Protein AF-0000000078893964 (afdb_homodimer)

Solvent-accessible surface area (backbone atoms only — not comparable to full-atom values): 31065 Å² total; per-residue (Å²): 133,88,73,90,73,87,78,85,79,84,83,75,92,72,84,89,82,87,80,86,83,86,92,88,90,84,92,79,90,74,81,77,76,72,80,71,81,64,78,61,66,71,64,52,52,54,48,47,45,38,62,70,48,60,76,53,71,61,85,44,70,70,44,39,50,52,47,36,52,52,49,51,72,63,38,79,47,72,69,38,39,50,52,50,52,50,48,46,50,51,49,13,45,76,35,54,83,40,18,58,60,43,27,51,36,52,42,57,51,34,65,35,91,77,61,2,67,58,43,42,51,50,49,52,52,49,53,49,52,53,54,74,47,37,64,63,33,50,70,72,32,67,61,37,33,48,16,51,51,49,29,54,47,34,38,50,49,50,42,44,72,70,70,44,89,52,66,73,57,48,53,52,45,54,48,48,48,49,49,26,54,60,46,37,74,34,82,86,41,74,37,64,58,37,39,50,51,34,55,55,48,44,72,71,38,42,73,62,46,38,74,74,38,52,67,61,41,53,54,52,48,50,52,53,50,49,48,54,37,35,90,83,47,47,47,68,56,29,49,57,47,50,50,51,50,37,26,58,37,30,74,71,52,69,57,66,70,59,52,50,45,53,54,52,50,50,53,51,53,59,68,74,101,136,87,72,91,73,89,76,86,78,87,81,82,84,79,76,70,84,80,84,73,82,78,80,74,85,70,77,74,75,74,81,74,71,73,76,74,77,65,79,56,72,70,61,52,50,56,45,40,44,48,58,67,46,40,90,56,67,60,86,44,70,68,49,41,51,53,42,35,52,52,48,51,72,64,39,82,46,71,70,38,40,51,50,50,52,52,48,46,51,51,50,12,46,76,35,56,81,40,18,57,60,44,26,51,37,52,41,57,50,35,66,36,92,78,60,1,66,58,43,41,53,50,48,53,50,50,53,50,52,54,54,75,47,38,64,62,33,50,71,71,32,67,62,37,33,49,16,51,51,48,30,54,46,34,38,50,48,50,42,43,74,69,69,46,89,52,66,72,58,48,53,51,46,53,50,49,47,48,49,26,53,58,45,36,75,34,81,87,41,74,36,65,58,38,40,50,52,34,56,54,48,43,73,69,38,40,71,64,46,39,74,75,38,52,67,61,41,52,53,51,51,48,53,51,50,48,47,54,37,35,91,82,46,46,47,67,53,28,49,56,46,51,49,50,50,37,25,57,37,32,73,71,52,68,55,68,71,58,53,50,45,53,54,52,50,50,53,51,53,59,67,72,100

Organism: Nematostella vectensis (NCBI:txid45351)

Structure (mmCIF, N/CA/C/O backbone):
data_AF-0000000078893964-model_v1
#
loop_
_entity.id
_entity.type
_entity.pdbx_description
1 polymer 'MIF4G domain-containing protein'
#
loop_
_atom_site.group_PDB
_atom_site.id
_atom_site.type_symbol
_atom_site.label_atom_id
_atom_site.label_alt_id
_atom_site.label_comp_id
_atom_site.label_asym_id
_atom_site.label_entity_id
_atom_site.label_seq_id
_atom_site.pdbx_PDB_ins_code
_atom_site.Cartn_x
_atom_site.Cartn_y
_atom_site.Cartn_z
_atom_site.occupancy
_atom_site.B_iso_or_equiv
_atom_site.auth_seq_id
_atom_site.auth_comp_id
_atom_site.auth_asym_id
_atom_site.auth_atom_id
_atom_site.pdbx_PDB_model_num
ATOM 1 N N . MET A 1 1 ? -17.984 -7.832 -89.812 1 16.98 1 MET A N 1
ATOM 2 C CA . MET A 1 1 ? -18.406 -9.039 -90.562 1 16.98 1 MET A CA 1
ATOM 3 C C . MET A 1 1 ? -17.734 -10.273 -89.938 1 16.98 1 MET A C 1
ATOM 5 O O . MET A 1 1 ? -18.203 -11.398 -90.125 1 16.98 1 MET A O 1
ATOM 9 N N . ALA A 1 2 ? -16.469 -10.18 -89.438 1 16.73 2 ALA A N 1
ATOM 10 C CA . ALA A 1 2 ? -15.594 -11.289 -89.812 1 16.73 2 ALA A CA 1
ATOM 11 C C . ALA A 1 2 ? -15.914 -12.531 -88.938 1 16.73 2 ALA A C 1
ATOM 13 O O . ALA A 1 2 ? -16.453 -12.43 -87.875 1 16.73 2 ALA A O 1
ATOM 14 N N . GLY A 1 3 ? -15.539 -13.766 -89.5 1 15.5 3 GLY A N 1
ATOM 15 C CA . GLY A 1 3 ? -15.984 -15.133 -89.688 1 15.5 3 GLY A CA 1
ATOM 16 C C . GLY A 1 3 ? -15.531 -16.094 -88.625 1 15.5 3 GLY A C 1
ATOM 17 O O . GLY A 1 3 ? -15.922 -17.266 -88.625 1 15.5 3 GLY A O 1
ATOM 18 N N . ARG A 1 4 ? -14.555 -15.82 -87.625 1 16.67 4 ARG A N 1
ATOM 19 C CA . ARG A 1 4 ? -13.578 -16.906 -87.562 1 16.67 4 ARG A CA 1
ATOM 20 C C . ARG A 1 4 ? -14.172 -18.156 -87 1 16.67 4 ARG A C 1
ATOM 22 O O . ARG A 1 4 ? -14.844 -18.094 -85.938 1 16.67 4 ARG A O 1
ATOM 29 N N . GLY A 1 5 ? -14.125 -19.344 -87.562 1 15.57 5 GLY A N 1
ATOM 30 C CA . GLY A 1 5 ? -14.859 -20.578 -87.812 1 15.57 5 GLY A CA 1
ATOM 31 C C . GLY A 1 5 ? -14.617 -21.641 -86.812 1 15.57 5 GLY A C 1
ATOM 32 O O . GLY A 1 5 ? -15.414 -22.578 -86.688 1 15.57 5 GLY A O 1
ATOM 33 N N . ARG A 1 6 ? -13.422 -21.656 -85.938 1 16.33 6 ARG A N 1
ATOM 34 C CA . ARG A 1 6 ? -12.703 -22.922 -86 1 16.33 6 ARG A CA 1
ATOM 35 C C . ARG A 1 6 ? -13.43 -24.031 -85.25 1 16.33 6 ARG A C 1
ATOM 37 O O . ARG A 1 6 ? -14.086 -23.766 -84.25 1 16.33 6 ARG A O 1
ATOM 44 N N . GLY A 1 7 ? -13.359 -25.391 -85.75 1 15.71 7 GLY A N 1
ATOM 45 C CA . GLY A 1 7 ? -14.023 -26.656 -86 1 15.71 7 GLY A CA 1
ATOM 46 C C . GLY A 1 7 ? -13.875 -27.672 -84.938 1 15.71 7 GLY A C 1
ATOM 47 O O . GLY A 1 7 ? -12.797 -28.25 -84.75 1 15.71 7 GLY A O 1
ATOM 48 N N . ARG A 1 8 ? -13.961 -27.391 -83.562 1 17.36 8 ARG A N 1
ATOM 49 C CA . ARG A 1 8 ? -13.266 -28.203 -82.562 1 17.36 8 ARG A CA 1
ATOM 50 C C . ARG A 1 8 ? -13.867 -29.594 -82.438 1 17.36 8 ARG A C 1
ATOM 52 O O . ARG A 1 8 ? -14.992 -29.766 -82 1 17.36 8 ARG A O 1
ATOM 59 N N . GLY A 1 9 ? -13.586 -30.5 -83.312 1 14.99 9 GLY A N 1
ATOM 60 C CA . GLY A 1 9 ? -14.234 -31.75 -83.688 1 14.99 9 GLY A CA 1
ATOM 61 C C . GLY A 1 9 ? -14.242 -32.781 -82.562 1 14.99 9 GLY A C 1
ATOM 62 O O . GLY A 1 9 ? -13.516 -32.625 -81.625 1 14.99 9 GLY A O 1
ATOM 63 N N . ARG A 1 10 ? -15.141 -34 -82.625 1 16.25 10 ARG A N 1
ATOM 64 C CA . ARG A 1 10 ? -16.047 -35 -82.062 1 16.25 10 ARG A CA 1
ATOM 65 C C . ARG A 1 10 ? -15.312 -36.281 -81.75 1 16.25 10 ARG A C 1
ATOM 67 O O . ARG A 1 10 ? -15.898 -37.219 -81.188 1 16.25 10 ARG A O 1
ATOM 74 N N . SER A 1 11 ? -13.914 -36.469 -82.062 1 15.16 11 SER A N 1
ATOM 75 C CA . SER A 1 11 ? -13.711 -37.781 -82.625 1 15.16 11 SER A CA 1
ATOM 76 C C . SER A 1 11 ? -14.023 -38.875 -81.688 1 15.16 11 SER A C 1
ATOM 78 O O . SER A 1 11 ? -14.055 -38.656 -80.438 1 15.16 11 SER A O 1
ATOM 80 N N . THR A 1 12 ? -13.961 -40.281 -82.188 1 15.67 12 THR A N 1
ATOM 81 C CA . THR A 1 12 ? -14.57 -41.562 -82.438 1 15.67 12 THR A CA 1
ATOM 82 C C . THR A 1 12 ? -13.969 -42.625 -81.5 1 15.67 12 THR A C 1
ATOM 84 O O . THR A 1 12 ? -14.273 -43.812 -81.625 1 15.67 12 THR A O 1
ATOM 87 N N . ALA A 1 13 ? -13.195 -42.344 -80.438 1 15.98 13 ALA A N 1
ATOM 88 C CA . ALA A 1 13 ? -12.156 -43.344 -80.25 1 15.98 13 ALA A CA 1
ATOM 89 C C . ALA A 1 13 ? -12.766 -44.719 -79.938 1 15.98 13 ALA A C 1
ATOM 91 O O . ALA A 1 13 ? -13.547 -44.875 -79 1 15.98 13 ALA A O 1
ATOM 92 N N . GLN A 1 14 ? -12.727 -45.75 -80.812 1 15.77 14 GLN A N 1
ATOM 93 C CA . GLN A 1 14 ? -13.289 -47.062 -81.062 1 15.77 14 GLN A CA 1
ATOM 94 C C . GLN A 1 14 ? -12.82 -48.094 -80.062 1 15.77 14 GLN A C 1
ATOM 96 O O . GLN A 1 14 ? -13.625 -48.844 -79.5 1 15.77 14 GLN A O 1
ATOM 101 N N . THR A 1 15 ? -11.492 -48.5 -80.188 1 16.42 15 THR A N 1
ATOM 102 C CA . THR A 1 15 ? -11.281 -49.875 -80.688 1 16.42 15 THR A CA 1
ATOM 103 C C . THR A 1 15 ? -11.453 -50.875 -79.5 1 16.42 15 THR A C 1
ATOM 105 O O . THR A 1 15 ? -11.711 -50.5 -78.375 1 16.42 15 THR A O 1
ATOM 108 N N . VAL A 1 16 ? -10.32 -51.781 -79.375 1 17.61 16 VAL A N 1
ATOM 109 C CA . VAL A 1 16 ? -10.133 -53.188 -79.688 1 17.61 16 VAL A CA 1
ATOM 110 C C . VAL A 1 16 ? -10.383 -54.031 -78.438 1 17.61 16 VAL A C 1
ATOM 112 O O . VAL A 1 16 ? -10.469 -53.469 -77.312 1 17.61 16 VAL A O 1
ATOM 115 N N . ASP A 1 17 ? -9.477 -55.094 -78.25 1 16.94 17 ASP A N 1
ATOM 116 C CA . ASP A 1 17 ? -9.477 -56.531 -78.438 1 16.94 17 ASP A CA 1
ATOM 117 C C . ASP A 1 17 ? -9.57 -57.281 -77.125 1 16.94 17 ASP A C 1
ATOM 119 O O . ASP A 1 17 ? -10.484 -58.062 -76.875 1 16.94 17 ASP A O 1
ATOM 123 N N . SER A 1 18 ? -8.391 -57.906 -76.688 1 17.47 18 SER A N 1
ATOM 124 C CA . SER A 1 18 ? -8.141 -59.344 -76.625 1 17.47 18 SER A CA 1
ATOM 125 C C . SER A 1 18 ? -8.391 -59.875 -75.188 1 17.47 18 SER A C 1
ATOM 127 O O . SER A 1 18 ? -8.812 -59.125 -74.312 1 17.47 18 SER A O 1
ATOM 129 N N . SER A 1 19 ? -7.312 -60.469 -74.5 1 17.8 19 SER A N 1
ATOM 130 C CA . SER A 1 19 ? -7.141 -61.906 -74.375 1 17.8 19 SER A CA 1
ATOM 131 C C . SER A 1 19 ? -7.543 -62.375 -72.938 1 17.8 19 SER A C 1
ATOM 133 O O . SER A 1 19 ? -8.281 -63.344 -72.812 1 17.8 19 SER A O 1
ATOM 135 N N . PRO A 1 20 ? -6.688 -62.031 -71.875 1 19.84 20 PRO A N 1
ATOM 136 C CA . PRO A 1 20 ? -6.027 -63.25 -71.438 1 19.84 20 PRO A CA 1
ATOM 137 C C . PRO A 1 20 ? -6.863 -64.062 -70.438 1 19.84 20 PRO A C 1
ATOM 139 O O . PRO A 1 20 ? -7.754 -63.469 -69.812 1 19.84 20 PRO A O 1
ATOM 142 N N . PRO A 1 21 ? -6.387 -65.25 -70.062 1 19.48 21 PRO A N 1
ATOM 143 C CA . PRO A 1 21 ? -6.828 -66.625 -69.688 1 19.48 21 PRO A CA 1
ATOM 144 C C . PRO A 1 21 ? -7.18 -66.688 -68.188 1 19.48 21 PRO A C 1
ATOM 146 O O . PRO A 1 21 ? -8.164 -67.375 -67.812 1 19.48 21 PRO A O 1
ATOM 149 N N . ARG A 1 22 ? -6.305 -66.125 -67.125 1 18.77 22 ARG A N 1
ATOM 150 C CA . ARG A 1 22 ? -5.695 -67.25 -66.375 1 18.77 22 ARG A CA 1
ATOM 151 C C . ARG A 1 22 ? -6.664 -67.812 -65.312 1 18.77 22 ARG A C 1
ATOM 153 O O . ARG A 1 22 ? -7.605 -67.125 -64.875 1 18.77 22 ARG A O 1
ATOM 160 N N . PRO A 1 23 ? -5.957 -68.25 -64.125 1 19.66 23 PRO A N 1
ATOM 161 C CA . PRO A 1 23 ? -5.859 -69.562 -63.375 1 19.66 23 PRO A CA 1
ATOM 162 C C . PRO A 1 23 ? -6.859 -69.625 -62.219 1 19.66 23 PRO A C 1
ATOM 164 O O . PRO A 1 23 ? -7.391 -68.625 -61.781 1 19.66 23 PRO A O 1
ATOM 167 N N . GLY A 1 24 ? -7.023 -70.875 -61.562 1 20.03 24 GLY A N 1
ATOM 168 C CA . GLY A 1 24 ? -7.738 -71.875 -60.844 1 20.03 24 GLY A CA 1
ATOM 169 C C . GLY A 1 24 ? -7.918 -71.562 -59.375 1 20.03 24 GLY A C 1
ATOM 170 O O . GLY A 1 24 ? -9.039 -71.625 -58.844 1 20.03 24 GLY A O 1
ATOM 171 N N . ALA A 1 25 ? -6.938 -72 -58.406 1 20.56 25 ALA A N 1
ATOM 172 C CA . ALA A 1 25 ? -6.957 -73.062 -57.375 1 20.56 25 ALA A CA 1
ATOM 173 C C . ALA A 1 25 ? -7.426 -72.5 -56.031 1 20.56 25 ALA A C 1
ATOM 175 O O . ALA A 1 25 ? -7.562 -71.312 -55.875 1 20.56 25 ALA A O 1
ATOM 176 N N . ASP A 1 26 ? -6.547 -72.75 -54.906 1 19.97 26 ASP A N 1
ATOM 177 C CA . ASP A 1 26 ? -6.531 -73.688 -53.812 1 19.97 26 ASP A CA 1
ATOM 178 C C . ASP A 1 26 ? -6.973 -73.062 -52.5 1 19.97 26 ASP A C 1
ATOM 180 O O . ASP A 1 26 ? -7.871 -73.562 -51.812 1 19.97 26 ASP A O 1
ATOM 184 N N . SER A 1 27 ? -5.988 -72.688 -51.469 1 20.8 27 SER A N 1
ATOM 185 C CA . SER A 1 27 ? -5.676 -73.25 -50.156 1 20.8 27 SER A CA 1
ATOM 186 C C . SER A 1 27 ? -6.406 -72.5 -49.062 1 20.8 27 SER A C 1
ATOM 188 O O . SER A 1 27 ? -6.852 -71.375 -49.25 1 20.8 27 SER A O 1
ATOM 190 N N . ALA A 1 28 ? -6.152 -72.875 -47.594 1 20.56 28 ALA A N 1
ATOM 191 C CA . ALA A 1 28 ? -6.516 -73.312 -46.219 1 20.56 28 ALA A CA 1
ATOM 192 C C . ALA A 1 28 ? -6.52 -72.125 -45.25 1 20.56 28 ALA A C 1
ATOM 194 O O . ALA A 1 28 ? -7.074 -72.188 -44.156 1 20.56 28 ALA A O 1
ATOM 195 N N . LYS A 1 29 ? -5.531 -71.062 -45.188 1 23.42 29 LYS A N 1
ATOM 196 C CA . LYS A 1 29 ? -4.969 -70.875 -43.844 1 23.42 29 LYS A CA 1
ATOM 197 C C . LYS A 1 29 ? -6.004 -70.25 -42.906 1 23.42 29 LYS A C 1
ATOM 199 O O . LYS A 1 29 ? -6.688 -69.312 -43.25 1 23.42 29 LYS A O 1
ATOM 204 N N . ALA A 1 30 ? -6.219 -70.875 -41.656 1 25.77 30 ALA A N 1
ATOM 205 C CA . ALA A 1 30 ? -6.918 -70.875 -40.375 1 25.77 30 ALA A CA 1
ATOM 206 C C . ALA A 1 30 ? -6.684 -69.625 -39.594 1 25.77 30 ALA A C 1
ATOM 208 O O . ALA A 1 30 ? -5.555 -69.312 -39.188 1 25.77 30 ALA A O 1
ATOM 209 N N . PRO A 1 31 ? -7.18 -68.5 -39.781 1 25.64 31 PRO A N 1
ATOM 210 C CA . PRO A 1 31 ? -6.66 -67.375 -39 1 25.64 31 PRO A CA 1
ATOM 211 C C . PRO A 1 31 ? -6.887 -67.562 -37.5 1 25.64 31 PRO A C 1
ATOM 213 O O . PRO A 1 31 ? -8.031 -67.688 -37.062 1 25.64 31 PRO A O 1
ATOM 216 N N . ILE A 1 32 ? -6.02 -68.312 -36.812 1 24.02 32 ILE A N 1
ATOM 217 C CA . ILE A 1 32 ? -5.973 -68.5 -35.344 1 24.02 32 ILE A CA 1
ATOM 218 C C . ILE A 1 32 ? -6.012 -67.125 -34.656 1 24.02 32 ILE A C 1
ATOM 220 O O . ILE A 1 32 ? -5.094 -66.312 -34.844 1 24.02 32 ILE A O 1
ATOM 224 N N . HIS A 1 33 ? -7.07 -66.5 -34.594 1 26.05 33 HIS A N 1
ATOM 225 C CA . HIS A 1 33 ? -7.27 -65.188 -33.906 1 26.05 33 HIS A CA 1
ATOM 226 C C . HIS A 1 33 ? -6.836 -65.312 -32.438 1 26.05 33 HIS A C 1
ATOM 228 O O . HIS A 1 33 ? -7.605 -65.75 -31.594 1 26.05 33 HIS A O 1
ATOM 234 N N . ALA A 1 34 ? -5.555 -65.875 -32.156 1 26.55 34 ALA A N 1
ATOM 235 C CA . ALA A 1 34 ? -5.156 -65.875 -30.734 1 26.55 34 ALA A CA 1
ATOM 236 C C . ALA A 1 34 ? -5.355 -64.562 -30.078 1 26.55 34 ALA A C 1
ATOM 238 O O . ALA A 1 34 ? -4.902 -63.5 -30.594 1 26.55 34 ALA A O 1
ATOM 239 N N . ASP A 1 35 ? -6.398 -64.375 -29.391 1 29.61 35 ASP A N 1
ATOM 240 C CA . ASP A 1 35 ? -6.738 -63.312 -28.453 1 29.61 35 ASP A CA 1
ATOM 241 C C . ASP A 1 35 ? -5.559 -62.969 -27.531 1 29.61 35 ASP A C 1
ATOM 243 O O . ASP A 1 35 ? -5.359 -63.625 -26.516 1 29.61 35 ASP A O 1
ATOM 247 N N . GLN A 1 36 ? -4.258 -62.906 -28.047 1 28.59 36 GLN A N 1
ATOM 248 C CA . GLN A 1 36 ? -3.152 -62.594 -27.141 1 28.59 36 GLN A CA 1
ATOM 249 C C . GLN A 1 36 ? -3.426 -61.312 -26.375 1 28.59 36 GLN A C 1
ATOM 251 O O . GLN A 1 36 ? -3.453 -60.219 -26.969 1 28.59 36 GLN A O 1
ATOM 256 N N . LYS A 1 37 ? -4.25 -61.281 -25.375 1 34.53 37 LYS A N 1
ATOM 257 C CA . LYS A 1 37 ? -4.297 -60.344 -24.266 1 34.53 37 LYS A CA 1
ATOM 258 C C . LYS A 1 37 ? -2.896 -59.875 -23.891 1 34.53 37 LYS A C 1
ATOM 260 O O . LYS A 1 37 ? -2.174 -60.562 -23.156 1 34.53 37 LYS A O 1
ATOM 265 N N . THR A 1 38 ? -2.049 -59.438 -24.812 1 32.75 38 THR A N 1
ATOM 266 C CA . THR A 1 38 ? -0.757 -58.844 -24.531 1 32.75 38 THR A CA 1
ATOM 267 C C . THR A 1 38 ? -0.903 -57.688 -23.516 1 32.75 38 THR A C 1
ATOM 269 O O . THR A 1 38 ? -1.691 -56.781 -23.719 1 32.75 38 THR A O 1
ATOM 272 N N . ALA A 1 39 ? -0.737 -57.969 -22.234 1 37.78 39 ALA A N 1
ATOM 273 C CA . ALA A 1 39 ? -0.513 -57 -21.172 1 37.78 39 ALA A CA 1
ATOM 274 C C . ALA A 1 39 ? 0.228 -55.781 -21.688 1 37.78 39 ALA A C 1
ATOM 276 O O . ALA A 1 39 ? 1.394 -55.875 -22.078 1 37.78 39 ALA A O 1
ATOM 277 N N . SER A 1 40 ? -0.375 -55.031 -22.422 1 36.03 40 SER A N 1
ATOM 278 C CA . SER A 1 40 ? 0.295 -53.875 -23.016 1 36.03 40 SER A CA 1
ATOM 279 C C . SER A 1 40 ? 1.26 -53.219 -22.031 1 36.03 40 SER A C 1
ATOM 281 O O . SER A 1 40 ? 0.901 -52.969 -20.875 1 36.03 40 SER A O 1
ATOM 283 N N . PRO A 1 41 ? 2.566 -53.312 -22.125 1 37.66 41 PRO A N 1
ATOM 284 C CA . PRO A 1 41 ? 3.627 -52.719 -21.312 1 37.66 41 PRO A CA 1
ATOM 285 C C . PRO A 1 41 ? 3.27 -51.312 -20.797 1 37.66 41 PRO A C 1
ATOM 287 O O . PRO A 1 41 ? 4.074 -50.688 -20.109 1 37.66 41 PRO A O 1
ATOM 290 N N . LYS A 1 42 ? 2.377 -50.656 -21.359 1 42.88 42 LYS A N 1
ATOM 291 C CA . LYS A 1 42 ? 2.117 -49.25 -21.031 1 42.88 42 LYS A CA 1
ATOM 292 C C . LYS A 1 42 ? 1.612 -49.094 -19.609 1 42.88 42 LYS A C 1
ATOM 294 O O . LYS A 1 42 ? 1.699 -48.031 -19.016 1 42.88 42 LYS A O 1
ATOM 299 N N . GLU A 1 43 ? 0.746 -49.906 -19.172 1 45.03 43 GLU A N 1
ATOM 300 C CA . GLU A 1 43 ? 0.231 -49.906 -17.812 1 45.03 43 GLU A CA 1
ATOM 301 C C . GLU A 1 43 ? 1.346 -50.156 -16.797 1 45.03 43 GLU A C 1
ATOM 303 O O . GLU A 1 43 ? 1.258 -49.719 -15.648 1 45.03 43 GLU A O 1
ATOM 308 N N . SER A 1 44 ? 2.307 -51 -17.141 1 47.44 44 SER A N 1
ATOM 309 C CA . SER A 1 44 ? 3.377 -51.531 -16.312 1 47.44 44 SER A CA 1
ATOM 310 C C . SER A 1 44 ? 4.348 -50.438 -15.883 1 47.44 44 SER A C 1
ATOM 312 O O . SER A 1 44 ? 4.816 -50.406 -14.742 1 47.44 44 SER A O 1
ATOM 314 N N . ASP A 1 45 ? 4.68 -49.594 -16.875 1 55.25 45 ASP A N 1
ATOM 315 C CA . ASP A 1 45 ? 5.723 -48.625 -16.641 1 55.25 45 ASP A CA 1
ATOM 316 C C . ASP A 1 45 ? 5.234 -47.531 -15.703 1 55.25 45 ASP A C 1
ATOM 318 O O . ASP A 1 45 ? 5.957 -47.094 -14.789 1 55.25 45 ASP A O 1
ATOM 322 N N . LEU A 1 46 ? 4.016 -47.062 -15.906 1 58.53 46 LEU A N 1
ATOM 323 C CA . LEU A 1 46 ? 3.461 -46.062 -15.008 1 58.53 46 LEU A CA 1
ATOM 324 C C . LEU A 1 46 ? 3.311 -46.625 -13.594 1 58.53 46 LEU A C 1
ATOM 326 O O . LEU A 1 46 ? 3.545 -45.938 -12.609 1 58.53 46 LEU A O 1
ATOM 330 N N . THR A 1 47 ? 2.736 -47.906 -13.602 1 62.06 47 THR A N 1
ATOM 331 C CA . THR A 1 47 ? 2.623 -48.594 -12.32 1 62.06 47 THR A CA 1
ATOM 332 C C . THR A 1 47 ? 3.992 -48.75 -11.664 1 62.06 47 THR A C 1
ATOM 334 O O . THR A 1 47 ? 4.125 -48.562 -10.445 1 62.06 47 THR A O 1
ATOM 337 N N . GLY A 1 48 ? 4.898 -49.094 -12.484 1 60.78 48 GLY A N 1
ATOM 338 C CA . GLY A 1 48 ? 6.254 -49.156 -11.961 1 60.78 48 GLY A CA 1
ATOM 339 C C . GLY A 1 48 ? 6.781 -47.844 -11.477 1 60.78 48 GLY A C 1
ATOM 340 O O . GLY A 1 48 ? 7.422 -47.75 -10.43 1 60.78 48 GLY A O 1
ATOM 341 N N . LEU A 1 49 ? 6.48 -46.812 -12.195 1 65.69 49 LEU A N 1
ATOM 342 C CA . LEU A 1 49 ? 6.898 -45.469 -11.812 1 65.69 49 LEU A CA 1
ATOM 343 C C . LEU A 1 49 ? 6.223 -45.062 -10.516 1 65.69 49 LEU A C 1
ATOM 345 O O . LEU A 1 49 ? 6.879 -44.5 -9.617 1 65.69 49 LEU A O 1
ATOM 349 N N . LYS A 1 50 ? 4.914 -45.344 -10.5 1 70.25 50 LYS A N 1
ATOM 350 C CA . LYS A 1 50 ? 4.148 -45 -9.305 1 70.25 50 LYS A CA 1
ATOM 351 C C . LYS A 1 50 ? 4.664 -45.781 -8.086 1 70.25 50 LYS A C 1
ATOM 353 O O . LYS A 1 50 ? 4.77 -45.188 -7 1 70.25 50 LYS A O 1
ATOM 358 N N . ARG A 1 51 ? 4.82 -47 -8.383 1 64.19 51 ARG A N 1
ATOM 359 C CA . ARG A 1 51 ? 5.375 -47.812 -7.312 1 64.19 51 ARG A CA 1
ATOM 360 C C . ARG A 1 51 ? 6.738 -47.312 -6.875 1 64.19 51 ARG A C 1
ATOM 362 O O . ARG A 1 51 ? 7.043 -47.281 -5.68 1 64.19 51 ARG A O 1
ATOM 369 N N . ALA A 1 52 ? 7.527 -46.875 -7.816 1 60.5 52 ALA A N 1
ATOM 370 C CA . ALA A 1 52 ? 8.875 -46.375 -7.539 1 60.5 52 ALA A CA 1
ATOM 371 C C . ALA A 1 52 ? 8.828 -45 -6.875 1 60.5 52 ALA A C 1
ATOM 373 O O . ALA A 1 52 ? 9.57 -44.75 -5.93 1 60.5 52 ALA A O 1
ATOM 374 N N . LEU A 1 53 ? 7.945 -44.156 -7.371 1 64.44 53 LEU A N 1
ATOM 375 C CA . LEU A 1 53 ? 7.879 -42.781 -6.93 1 64.44 53 LEU A CA 1
ATOM 376 C C . LEU A 1 53 ? 6.801 -42.594 -5.863 1 64.44 53 LEU A C 1
ATOM 378 O O . LEU A 1 53 ? 6.91 -41.719 -5.012 1 64.44 53 LEU A O 1
ATOM 382 N N . GLY A 1 54 ? 5.715 -43.375 -6.004 1 59.66 54 GLY A N 1
ATOM 383 C CA . GLY A 1 54 ? 4.508 -43.25 -5.203 1 59.66 54 GLY A CA 1
ATOM 384 C C . GLY A 1 54 ? 4.746 -43.5 -3.725 1 59.66 54 GLY A C 1
ATOM 385 O O . GLY A 1 54 ? 4.035 -42.938 -2.881 1 59.66 54 GLY A O 1
ATOM 386 N N . SER A 1 55 ? 5.656 -44.312 -3.459 1 60.53 55 SER A N 1
ATOM 387 C CA . SER A 1 55 ? 5.891 -44.594 -2.043 1 60.53 55 SER A CA 1
ATOM 388 C C . SER A 1 55 ? 6.625 -43.438 -1.376 1 60.53 55 SER A C 1
ATOM 390 O O . SER A 1 55 ? 6.691 -43.344 -0.148 1 60.53 55 SER A O 1
ATOM 392 N N . LEU A 1 56 ? 6.945 -42.469 -2.227 1 59.28 56 LEU A N 1
ATOM 393 C CA . LEU A 1 56 ? 7.84 -41.469 -1.631 1 59.28 56 LEU A CA 1
ATOM 394 C C . LEU A 1 56 ? 7.145 -40.125 -1.498 1 59.28 56 LEU A C 1
ATOM 396 O O . LEU A 1 56 ? 6.551 -39.625 -2.459 1 59.28 56 LEU A O 1
ATOM 400 N N . ASN A 1 57 ? 6.578 -39.875 -0.482 1 70.06 57 ASN A N 1
ATOM 401 C CA . ASN A 1 57 ? 6.254 -38.531 -0.078 1 70.06 57 ASN A CA 1
ATOM 402 C C . ASN A 1 57 ? 7.445 -37.844 0.594 1 70.06 57 ASN A C 1
ATOM 404 O O . ASN A 1 57 ? 7.555 -37.844 1.821 1 70.06 57 ASN A O 1
ATOM 408 N N . PRO A 1 58 ? 8.188 -37.375 -0.349 1 74.5 58 PRO A N 1
ATOM 409 C CA . PRO A 1 58 ? 9.406 -36.812 0.242 1 74.5 58 PRO A CA 1
ATOM 410 C C . PRO A 1 58 ? 9.117 -35.75 1.3 1 74.5 58 PRO A C 1
ATOM 412 O O . PRO A 1 58 ? 8.336 -34.844 1.057 1 74.5 58 PRO A O 1
ATOM 415 N N . LYS A 1 59 ? 9.664 -36 2.502 1 76 59 LYS A N 1
ATOM 416 C CA . LYS A 1 59 ? 9.477 -35.062 3.613 1 76 59 LYS A CA 1
ATOM 417 C C . LYS A 1 59 ? 10.727 -34.219 3.846 1 76 59 LYS A C 1
ATOM 419 O O . LYS A 1 59 ? 10.672 -33.219 4.543 1 76 59 LYS A O 1
ATOM 424 N N . SER A 1 60 ? 11.789 -34.75 3.154 1 79.44 60 SER A N 1
ATOM 425 C CA . SER A 1 60 ? 13.047 -34.031 3.289 1 79.44 60 SER A CA 1
ATOM 426 C C . SER A 1 60 ? 13.688 -33.781 1.928 1 79.44 60 SER A C 1
ATOM 428 O O . SER A 1 60 ? 13.281 -34.375 0.926 1 79.44 60 SER A O 1
ATOM 430 N N . GLN A 1 61 ? 14.664 -32.875 1.921 1 81.25 61 GLN A N 1
ATOM 431 C CA . GLN A 1 61 ? 15.391 -32.594 0.692 1 81.25 61 GLN A CA 1
ATOM 432 C C . GLN A 1 61 ? 16.125 -33.812 0.17 1 81.25 61 GLN A C 1
ATOM 434 O O . GLN A 1 61 ? 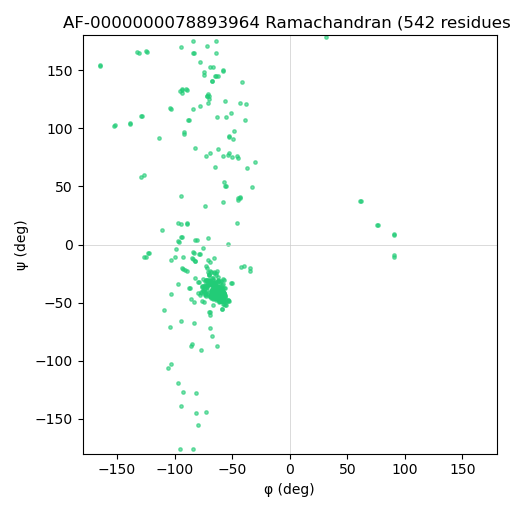16.203 -34.031 -1.04 1 81.25 61 GLN A O 1
ATOM 439 N N . ASP A 1 62 ? 16.656 -34.5 1.158 1 81.5 62 ASP A N 1
ATOM 440 C CA . ASP A 1 62 ? 17.375 -35.719 0.779 1 81.5 62 ASP A CA 1
ATOM 441 C C . ASP A 1 62 ? 16.453 -36.719 0.063 1 81.5 62 ASP A C 1
ATOM 443 O O . ASP A 1 62 ? 16.844 -37.312 -0.929 1 81.5 62 ASP A O 1
ATOM 447 N N . GLU A 1 63 ? 15.281 -36.781 0.596 1 82.12 63 GLU A N 1
ATOM 448 C CA . GLU A 1 63 ? 14.305 -37.688 -0.025 1 82.12 63 GLU A CA 1
ATOM 449 C C . GLU A 1 63 ? 13.883 -37.156 -1.398 1 82.12 63 GLU A C 1
ATOM 451 O O . GLU A 1 63 ? 13.656 -37.938 -2.32 1 82.12 63 GLU A O 1
ATOM 456 N N . LEU A 1 64 ? 13.844 -35.906 -1.497 1 82.69 64 LEU A N 1
ATOM 457 C CA . LEU A 1 64 ? 13.484 -35.281 -2.77 1 82.69 64 LEU A CA 1
ATOM 458 C C . LEU A 1 64 ? 14.562 -35.531 -3.818 1 82.69 64 LEU A C 1
ATOM 460 O O . LEU A 1 64 ? 14.258 -35.812 -4.977 1 82.69 64 LEU A O 1
ATOM 464 N N . ASP A 1 65 ? 15.781 -35.469 -3.393 1 81.5 65 ASP A N 1
ATOM 465 C CA . ASP A 1 65 ? 16.891 -35.75 -4.289 1 81.5 65 ASP A CA 1
ATOM 466 C C . ASP A 1 65 ? 16.891 -37.219 -4.746 1 81.5 65 ASP A C 1
ATOM 468 O O . ASP A 1 65 ? 17.172 -37.5 -5.91 1 81.5 65 ASP A O 1
ATOM 472 N N . ALA A 1 66 ? 16.672 -38.062 -3.811 1 81.56 66 ALA A N 1
ATOM 473 C CA . ALA A 1 66 ? 16.562 -39.469 -4.152 1 81.56 66 ALA A CA 1
ATOM 474 C C . ALA A 1 66 ? 15.438 -39.719 -5.148 1 81.56 66 ALA A C 1
ATOM 476 O O . ALA A 1 66 ? 15.586 -40.5 -6.082 1 81.56 66 ALA A O 1
ATOM 477 N N . PHE A 1 67 ? 14.398 -39.031 -4.871 1 82.31 67 PHE A N 1
ATOM 478 C CA . PHE A 1 67 ? 13.266 -39.125 -5.777 1 82.31 67 PHE A CA 1
ATOM 479 C C . PHE A 1 67 ? 13.641 -38.625 -7.168 1 82.31 67 PHE A C 1
ATOM 481 O O . PHE A 1 67 ? 13.305 -39.25 -8.172 1 82.31 67 PHE A O 1
ATOM 488 N N . ALA A 1 68 ? 14.273 -37.594 -7.262 1 84.12 68 ALA A N 1
ATOM 489 C CA . ALA A 1 68 ? 14.711 -37 -8.531 1 84.12 68 ALA A CA 1
ATOM 490 C C . ALA A 1 68 ? 15.633 -37.969 -9.281 1 84.12 68 ALA A C 1
ATOM 492 O O . ALA A 1 68 ? 15.539 -38.094 -10.5 1 84.12 68 ALA A O 1
ATOM 493 N N . THR A 1 69 ? 16.484 -38.625 -8.539 1 83.62 69 THR A N 1
ATOM 494 C CA . THR A 1 69 ? 17.406 -39.594 -9.133 1 83.62 69 THR A CA 1
ATOM 495 C C . THR A 1 69 ? 16.641 -40.781 -9.719 1 83.62 69 THR A C 1
ATOM 497 O O . THR A 1 69 ? 16.953 -41.219 -10.828 1 83.62 69 THR A O 1
ATOM 500 N N . LYS A 1 70 ? 15.727 -41.219 -8.969 1 83.12 70 LYS A N 1
ATOM 501 C CA . LYS A 1 70 ? 14.891 -42.312 -9.453 1 83.12 70 LYS A CA 1
ATOM 502 C C . LYS A 1 70 ? 14.094 -41.875 -10.688 1 83.12 70 LYS A C 1
ATOM 504 O O . LYS A 1 70 ? 13.961 -42.656 -11.641 1 83.12 70 LYS A O 1
ATOM 509 N N . ALA A 1 71 ? 13.555 -40.75 -10.656 1 83.94 71 ALA A N 1
ATOM 510 C CA . ALA A 1 71 ? 12.805 -40.188 -11.781 1 83.94 71 ALA A CA 1
ATOM 511 C C . ALA A 1 71 ? 13.688 -40.094 -13.023 1 83.94 71 ALA A C 1
ATOM 513 O O . ALA A 1 71 ? 13.219 -40.344 -14.141 1 83.94 71 ALA A O 1
ATOM 514 N N . GLN A 1 72 ? 14.938 -39.812 -12.805 1 83.25 72 GLN A N 1
ATOM 515 C CA . GLN A 1 72 ? 15.891 -39.688 -13.906 1 83.25 72 GLN A CA 1
ATOM 516 C C . GLN A 1 72 ? 16.109 -41.031 -14.578 1 83.25 72 GLN A C 1
ATOM 518 O O . GLN A 1 72 ? 16.234 -41.125 -15.805 1 83.25 72 GLN A O 1
ATOM 523 N N . THR A 1 73 ? 16.203 -41.938 -13.773 1 82.81 73 THR A N 1
ATOM 524 C CA . THR A 1 73 ? 16.438 -43.281 -14.297 1 82.81 73 THR A CA 1
ATOM 525 C C . THR A 1 73 ? 15.211 -43.781 -15.055 1 82.81 73 THR A C 1
ATOM 527 O O . THR A 1 73 ? 15.344 -44.562 -16 1 82.81 73 THR A O 1
ATOM 530 N N . PHE A 1 74 ? 14.125 -43.344 -14.562 1 81.06 74 PHE A N 1
ATOM 531 C CA . PHE A 1 74 ? 12.859 -43.75 -15.164 1 81.06 74 PHE A CA 1
ATOM 532 C C . PHE A 1 74 ? 12.625 -43.031 -16.469 1 81.06 74 PHE A C 1
ATOM 534 O O . PHE A 1 74 ? 12.258 -43.625 -17.484 1 81.06 74 PHE A O 1
ATOM 541 N N . ALA A 1 75 ? 12.781 -41.719 -16.469 1 78.25 75 ALA A N 1
ATOM 542 C CA . ALA A 1 75 ? 12.367 -40.875 -17.578 1 78.25 75 ALA A CA 1
ATOM 543 C C . ALA A 1 75 ? 13.508 -40.656 -18.578 1 78.25 75 ALA A C 1
ATOM 545 O O . ALA A 1 75 ? 14.398 -39.844 -18.359 1 78.25 75 ALA A O 1
ATOM 546 N N . THR A 1 76 ? 13.477 -41.5 -19.672 1 80.81 76 THR A N 1
ATOM 547 C CA . THR A 1 76 ? 14.57 -41.438 -20.625 1 80.81 76 THR A CA 1
ATOM 548 C C . THR A 1 76 ? 14.039 -41.219 -22.047 1 80.81 76 THR A C 1
ATOM 550 O O . THR A 1 76 ? 14.812 -41 -22.969 1 80.81 76 THR A O 1
ATOM 553 N N . THR A 1 77 ? 12.727 -41.344 -22.172 1 84.38 77 THR A N 1
ATOM 554 C CA . THR A 1 77 ? 12.086 -41.094 -23.469 1 84.38 77 THR A CA 1
ATOM 555 C C . THR A 1 77 ? 11 -40.031 -23.344 1 84.38 77 THR A C 1
ATOM 557 O O . THR A 1 77 ? 10.586 -39.688 -22.234 1 84.38 77 THR A O 1
ATOM 560 N N . ASP A 1 78 ? 10.539 -39.5 -24.438 1 86.31 78 ASP A N 1
ATOM 561 C CA . ASP A 1 78 ? 9.5 -38.469 -24.453 1 86.31 78 ASP A CA 1
ATOM 562 C C . ASP A 1 78 ? 8.234 -38.969 -23.766 1 86.31 78 ASP A C 1
ATOM 564 O O . ASP A 1 78 ? 7.59 -38.219 -23.031 1 86.31 78 ASP A O 1
ATOM 568 N N . GLU A 1 79 ? 7.902 -40.188 -24.125 1 86.56 79 GLU A N 1
ATOM 569 C CA . GLU A 1 79 ? 6.703 -40.781 -23.531 1 86.56 79 GLU A CA 1
ATOM 570 C C . GLU A 1 79 ? 6.844 -40.875 -22.016 1 86.56 79 GLU A C 1
ATOM 572 O O . GLU A 1 79 ? 5.895 -40.625 -21.266 1 86.56 79 GLU A O 1
ATOM 577 N N . LYS A 1 80 ? 8.008 -41.219 -21.594 1 86.94 80 LYS A N 1
ATOM 578 C CA . LYS A 1 80 ? 8.25 -41.375 -20.172 1 86.94 80 LYS A CA 1
ATOM 579 C C . LYS A 1 80 ? 8.328 -40.031 -19.469 1 86.94 80 LYS A C 1
ATOM 581 O O . LYS A 1 80 ? 7.918 -39.906 -18.312 1 86.94 80 LYS A O 1
ATOM 586 N N . TYR A 1 81 ? 8.82 -39 -20.203 1 89.44 81 TYR A N 1
ATOM 587 C CA . TYR A 1 81 ? 8.805 -37.656 -19.672 1 89.44 81 TYR A CA 1
ATOM 588 C C . TYR A 1 81 ? 7.379 -37.188 -19.375 1 89.44 81 TYR A C 1
ATOM 590 O O . TYR A 1 81 ? 7.078 -36.75 -18.266 1 89.44 81 TYR A O 1
ATOM 598 N N . SER A 1 82 ? 6.559 -37.438 -20.312 1 89.75 82 SER A N 1
ATOM 599 C CA . SER A 1 82 ? 5.168 -37 -20.188 1 89.75 82 SER A CA 1
ATOM 600 C C . SER A 1 82 ? 4.457 -37.75 -19.062 1 89.75 82 SER A C 1
ATOM 602 O O . SER A 1 82 ? 3.67 -37.156 -18.328 1 89.75 82 SER A O 1
ATOM 604 N N . GLU A 1 83 ? 4.73 -39 -19.031 1 89.19 83 GLU A N 1
ATOM 605 C CA . GLU A 1 83 ? 4.125 -39.812 -17.969 1 89.19 83 GLU A CA 1
ATOM 606 C C . GLU A 1 83 ? 4.555 -39.344 -16.594 1 89.19 83 GLU A C 1
ATOM 608 O O . GLU A 1 83 ? 3.74 -39.312 -15.664 1 89.19 83 GLU A O 1
ATOM 613 N N . LEU A 1 84 ? 5.77 -39.062 -16.484 1 90.06 84 LEU A N 1
ATOM 614 C CA . LEU A 1 84 ? 6.277 -38.562 -15.211 1 90.06 84 LEU A CA 1
ATOM 615 C C . LEU A 1 84 ? 5.641 -37.219 -14.859 1 90.06 84 LEU A C 1
ATOM 617 O O . LEU A 1 84 ? 5.195 -37.031 -13.727 1 90.06 84 LEU A O 1
ATOM 621 N N . ILE A 1 85 ? 5.609 -36.344 -15.797 1 93.12 85 ILE A N 1
ATOM 622 C CA . ILE A 1 85 ? 5.027 -35.031 -15.594 1 93.12 85 ILE A CA 1
ATOM 623 C C . ILE A 1 85 ? 3.562 -35.156 -15.18 1 93.12 85 ILE A C 1
ATOM 625 O O . ILE A 1 85 ? 3.123 -34.531 -14.211 1 93.12 85 ILE A O 1
ATOM 629 N N . ASP A 1 86 ? 2.855 -36 -15.844 1 92.06 86 ASP A N 1
ATOM 630 C CA . ASP A 1 86 ? 1.443 -36.219 -15.539 1 92.06 86 ASP A CA 1
ATOM 631 C C . ASP A 1 86 ? 1.268 -36.781 -14.133 1 92.06 86 ASP A C 1
ATOM 633 O O . ASP A 1 86 ? 0.315 -36.438 -13.43 1 92.06 86 ASP A O 1
ATOM 637 N N . TYR A 1 87 ? 2.123 -37.625 -13.828 1 89.75 87 TYR A N 1
ATOM 638 C CA . TYR A 1 87 ? 2.07 -38.188 -12.477 1 89.75 87 TYR A CA 1
ATOM 639 C C . TYR A 1 87 ? 2.262 -37.094 -11.43 1 89.75 87 TYR A C 1
ATOM 641 O O . TYR A 1 87 ? 1.561 -37.062 -10.414 1 89.75 87 TYR A O 1
ATOM 649 N N . LEU A 1 88 ? 3.193 -36.281 -11.617 1 91.69 88 LEU A N 1
ATOM 650 C CA . LEU A 1 88 ? 3.473 -35.219 -10.672 1 91.69 88 LEU A CA 1
ATOM 651 C C . LEU A 1 88 ? 2.301 -34.25 -10.594 1 91.69 88 LEU A C 1
ATOM 653 O O . LEU A 1 88 ? 1.978 -33.75 -9.516 1 91.69 88 LEU A O 1
ATOM 657 N N . TYR A 1 89 ? 1.624 -34 -11.703 1 93.81 89 TYR A N 1
ATOM 658 C CA . TYR A 1 89 ? 0.406 -33.219 -11.703 1 93.81 89 TYR A CA 1
ATOM 659 C C . TYR A 1 89 ? -0.687 -33.875 -10.875 1 93.81 89 TYR A C 1
ATOM 661 O O . TYR A 1 89 ? -1.312 -33.219 -10.031 1 93.81 89 TYR A O 1
ATOM 669 N N . GLU A 1 90 ? -0.848 -35.125 -11.062 1 90.75 90 GLU A N 1
ATOM 670 C CA . GLU A 1 90 ? -1.885 -35.844 -10.328 1 90.75 90 GLU A CA 1
ATOM 671 C C . GLU A 1 90 ? -1.616 -35.844 -8.828 1 90.75 90 GLU A C 1
ATOM 673 O O . GLU A 1 90 ? -2.543 -35.719 -8.023 1 90.75 90 GLU A O 1
ATOM 678 N N . ARG A 1 91 ? -0.411 -36.031 -8.523 1 89.56 91 ARG A N 1
ATOM 679 C CA . ARG A 1 91 ? -0.049 -35.969 -7.109 1 89.56 91 ARG A CA 1
ATOM 680 C C . ARG A 1 91 ? -0.351 -34.625 -6.512 1 89.56 91 ARG A C 1
ATOM 682 O O . ARG A 1 91 ? -0.777 -34.5 -5.359 1 89.56 91 ARG A O 1
ATOM 689 N N . THR A 1 92 ? -0.122 -33.562 -7.234 1 92.62 92 THR A N 1
ATOM 690 C CA . THR A 1 92 ? -0.382 -32.188 -6.789 1 92.62 92 THR A CA 1
ATOM 691 C C . THR A 1 92 ? -1.879 -31.953 -6.609 1 92.62 92 THR A C 1
ATOM 693 O O . THR A 1 92 ? -2.293 -31.219 -5.715 1 92.62 92 THR A O 1
ATOM 696 N N . PHE A 1 93 ? -2.658 -32.625 -7.449 1 92.69 93 PHE A N 1
ATOM 697 C CA . PHE A 1 93 ? -4.105 -32.469 -7.344 1 92.69 93 PHE A CA 1
ATOM 698 C C . PHE A 1 93 ? -4.629 -33.156 -6.094 1 92.69 93 PHE A C 1
ATOM 700 O O . PHE A 1 93 ? -5.617 -32.75 -5.5 1 92.69 93 PHE A O 1
ATOM 707 N N . GLU A 1 94 ? -3.957 -34.219 -5.699 1 88.75 94 GLU A N 1
ATOM 708 C CA . GLU A 1 94 ? -4.324 -34.938 -4.48 1 88.75 94 GLU A CA 1
ATOM 709 C C . GLU A 1 94 ? -3.881 -34.156 -3.238 1 88.75 94 GLU A C 1
ATOM 711 O O . GLU A 1 94 ? -4.582 -34.156 -2.225 1 88.75 94 GLU A O 1
ATOM 716 N N . ASP A 1 95 ? -2.758 -33.594 -3.307 1 90.62 95 ASP A N 1
ATOM 717 C CA . ASP A 1 95 ? -2.172 -32.812 -2.227 1 90.62 95 ASP A CA 1
ATOM 718 C C . ASP A 1 95 ? -1.501 -31.547 -2.771 1 90.62 95 ASP A C 1
ATOM 720 O O . ASP A 1 95 ? -0.348 -31.594 -3.205 1 90.62 95 ASP A O 1
ATOM 724 N N . ASN A 1 96 ? -2.174 -30.5 -2.576 1 89.56 96 ASN A N 1
ATOM 725 C CA . ASN A 1 96 ? -1.713 -29.234 -3.156 1 89.56 96 ASN A CA 1
ATOM 726 C C . ASN A 1 96 ? -0.366 -28.812 -2.576 1 89.56 96 ASN A C 1
ATOM 728 O O . ASN A 1 96 ? 0.383 -28.078 -3.215 1 89.56 96 ASN A O 1
ATOM 732 N N . GLU A 1 97 ? -0.009 -29.266 -1.426 1 87 97 GLU A N 1
ATOM 733 C CA . GLU A 1 97 ? 1.263 -28.922 -0.797 1 87 97 GLU A CA 1
ATOM 734 C C . GLU A 1 97 ? 2.434 -29.578 -1.526 1 87 97 GLU A C 1
ATOM 736 O O . GLU A 1 97 ? 3.588 -29.188 -1.332 1 87 97 GLU A O 1
ATOM 741 N N . PHE A 1 98 ? 2.123 -30.547 -2.4 1 90.56 98 PHE A N 1
ATOM 742 C CA . PHE A 1 98 ? 3.148 -31.266 -3.141 1 90.56 98 PHE A CA 1
ATOM 743 C C . PHE A 1 98 ? 3.652 -30.453 -4.32 1 90.56 98 PHE A C 1
ATOM 745 O O . PHE A 1 98 ? 4.641 -30.812 -4.961 1 90.56 98 PHE A O 1
ATOM 752 N N . ALA A 1 99 ? 3.053 -29.375 -4.609 1 92.25 99 ALA A N 1
ATOM 753 C CA . ALA A 1 99 ? 3.34 -28.609 -5.812 1 92.25 99 ALA A CA 1
ATOM 754 C C . ALA A 1 99 ? 4.801 -28.172 -5.848 1 92.25 99 ALA A C 1
ATOM 756 O O . ALA A 1 99 ? 5.48 -28.328 -6.863 1 92.25 99 ALA A O 1
ATOM 757 N N . HIS A 1 100 ? 5.246 -27.672 -4.742 1 89.69 100 HIS A N 1
ATOM 758 C CA . HIS A 1 100 ? 6.629 -27.219 -4.695 1 89.69 100 HIS A CA 1
ATOM 759 C C . HIS A 1 100 ? 7.598 -28.375 -4.902 1 89.69 100 HIS A C 1
ATOM 761 O O . HIS A 1 100 ? 8.578 -28.25 -5.641 1 89.69 100 HIS A O 1
ATOM 767 N N . LYS A 1 101 ? 7.387 -29.469 -4.238 1 89.12 101 LYS A N 1
ATOM 768 C CA . LYS A 1 101 ? 8.234 -30.641 -4.355 1 89.12 101 LYS A CA 1
ATOM 769 C C . LYS A 1 101 ? 8.273 -31.156 -5.797 1 89.12 101 LYS A C 1
ATOM 771 O O . LYS A 1 101 ? 9.336 -31.5 -6.312 1 89.12 101 LYS A O 1
ATOM 776 N N . ALA A 1 102 ? 7.078 -31.203 -6.352 1 91.56 102 ALA A N 1
ATOM 777 C CA . ALA A 1 102 ? 6.984 -31.609 -7.75 1 91.56 102 ALA A CA 1
ATOM 778 C C . ALA A 1 102 ? 7.828 -30.719 -8.648 1 91.56 102 ALA A C 1
ATOM 780 O O . ALA A 1 102 ? 8.578 -31.203 -9.492 1 91.56 102 ALA A O 1
ATOM 781 N N . ALA A 1 103 ? 7.781 -29.453 -8.461 1 91.69 103 ALA A N 1
ATOM 782 C CA . ALA A 1 103 ? 8.508 -28.484 -9.281 1 91.69 103 ALA A CA 1
ATOM 783 C C . ALA A 1 103 ? 10.016 -28.641 -9.117 1 91.69 103 ALA A C 1
ATOM 785 O O . ALA A 1 103 ? 10.766 -28.516 -10.086 1 91.69 103 ALA A O 1
ATOM 786 N N . VAL A 1 104 ? 10.406 -28.922 -7.941 1 87.69 104 VAL A N 1
ATOM 787 C CA . VAL A 1 104 ? 11.828 -29.109 -7.676 1 87.69 104 VAL A CA 1
ATOM 788 C C . VAL A 1 104 ? 12.344 -30.328 -8.43 1 87.69 104 VAL A C 1
ATOM 790 O O . VAL A 1 104 ? 13.414 -30.297 -9.031 1 87.69 104 VAL A O 1
ATOM 793 N N . VAL A 1 105 ? 11.609 -31.359 -8.391 1 88.25 105 VAL A N 1
ATOM 794 C CA . VAL A 1 105 ? 11.969 -32.594 -9.109 1 88.25 105 VAL A CA 1
ATOM 795 C C . VAL A 1 105 ? 12.047 -32.281 -10.609 1 88.25 105 VAL A C 1
ATOM 797 O O . VAL A 1 105 ? 13 -32.688 -11.273 1 88.25 105 VAL A O 1
ATOM 800 N N . MET A 1 106 ? 11.133 -31.594 -11.086 1 90.69 106 MET A N 1
ATOM 801 C CA . MET A 1 106 ? 11.086 -31.25 -12.508 1 90.69 106 MET A CA 1
ATOM 802 C C . MET A 1 106 ? 12.266 -30.344 -12.883 1 90.69 106 MET A C 1
ATOM 804 O O . MET A 1 106 ? 12.844 -30.5 -13.961 1 90.69 106 MET A O 1
ATOM 808 N N . ASN A 1 107 ? 12.578 -29.484 -12.039 1 88.31 107 ASN A N 1
ATOM 809 C CA . ASN A 1 107 ? 13.727 -28.625 -12.281 1 88.31 107 ASN A CA 1
ATOM 810 C C . ASN A 1 107 ? 15.023 -29.422 -12.352 1 88.31 107 ASN A C 1
ATOM 812 O O . ASN A 1 107 ? 15.867 -29.188 -13.219 1 88.31 107 ASN A O 1
ATOM 816 N N . THR A 1 108 ? 15.148 -30.297 -11.406 1 87.44 108 THR A N 1
ATOM 817 C CA . THR A 1 108 ? 16.328 -31.156 -11.367 1 87.44 108 THR A CA 1
ATOM 818 C C . THR A 1 108 ? 16.484 -31.922 -12.68 1 87.44 108 THR A C 1
ATOM 820 O O . THR A 1 108 ? 17.594 -32 -13.227 1 87.44 108 THR A O 1
ATOM 823 N N . LEU A 1 109 ? 15.445 -32.438 -13.188 1 88.19 109 LEU A N 1
ATOM 824 C CA . LEU A 1 109 ? 15.469 -33.188 -14.43 1 88.19 109 LEU A CA 1
ATOM 825 C C . LEU A 1 109 ? 15.766 -32.312 -15.625 1 88.19 109 LEU A C 1
ATOM 827 O O . LEU A 1 109 ? 16.438 -32.719 -16.562 1 88.19 109 LEU A O 1
ATOM 831 N N . SER A 1 110 ? 15.305 -31.094 -15.578 1 88.69 110 SER A N 1
ATOM 832 C CA . SER A 1 110 ? 15.484 -30.141 -16.672 1 88.69 110 SER A CA 1
ATOM 833 C C . SER A 1 110 ? 16.922 -29.672 -16.766 1 88.69 110 SER A C 1
ATOM 835 O O . SER A 1 110 ? 17.359 -29.172 -17.812 1 88.69 110 SER A O 1
ATOM 837 N N . LEU A 1 111 ? 17.688 -29.812 -15.688 1 87.5 111 LEU A N 1
ATOM 838 C CA . LEU A 1 111 ? 19.047 -29.297 -15.633 1 87.5 111 LEU A CA 1
ATOM 839 C C . LEU A 1 111 ? 20.047 -30.406 -15.961 1 87.5 111 LEU A C 1
ATOM 841 O O . LEU A 1 111 ? 21.266 -30.156 -16 1 87.5 111 LEU A O 1
ATOM 845 N N . LEU A 1 112 ? 19.594 -31.547 -16.281 1 86 112 LEU A N 1
ATOM 846 C CA . LEU A 1 112 ? 20.484 -32.625 -16.625 1 86 112 LEU A CA 1
ATOM 847 C C . LEU A 1 112 ? 21.219 -32.344 -17.938 1 86 112 LEU A C 1
ATOM 849 O O . LEU A 1 112 ? 20.641 -31.766 -18.859 1 86 112 LEU A O 1
ATOM 853 N N . ALA A 1 113 ? 22.469 -32.719 -17.953 1 82 113 ALA A N 1
ATOM 854 C CA . ALA A 1 113 ? 23.281 -32.531 -19.156 1 82 113 ALA A CA 1
ATOM 855 C C . ALA A 1 113 ? 22.703 -33.281 -20.344 1 82 113 ALA A C 1
ATOM 857 O O . ALA A 1 113 ? 22.656 -32.781 -21.453 1 82 113 ALA A O 1
ATOM 858 N N . ASP A 1 114 ? 22.297 -34.5 -20.062 1 85.69 114 ASP A N 1
ATOM 859 C CA . ASP A 1 114 ? 21.719 -35.312 -21.141 1 85.69 114 ASP A CA 1
ATOM 860 C C . ASP A 1 114 ? 20.188 -35.375 -21 1 85.69 114 ASP A C 1
ATOM 862 O O . ASP A 1 114 ? 19.672 -35.844 -20 1 85.69 114 ASP A O 1
ATOM 866 N N . GLY A 1 115 ? 19.484 -34.875 -21.938 1 87.5 115 GLY A N 1
ATOM 867 C CA . GLY A 1 115 ? 18.047 -35 -21.984 1 87.5 115 GLY A CA 1
ATOM 868 C C . GLY A 1 115 ? 17.312 -33.875 -21.297 1 87.5 115 GLY A C 1
ATOM 869 O O . GLY A 1 115 ? 16.094 -33.75 -21.391 1 87.5 115 GLY A O 1
ATOM 870 N N . GLY A 1 116 ? 18.062 -33.062 -20.578 1 87.75 116 GLY A N 1
ATOM 871 C CA . GLY A 1 116 ? 17.453 -31.984 -19.828 1 87.75 116 GLY A CA 1
ATOM 872 C C . GLY A 1 116 ? 16.688 -31 -20.703 1 87.75 116 GLY A C 1
ATOM 873 O O . GLY A 1 116 ? 15.586 -30.594 -20.359 1 87.75 116 GLY A O 1
ATOM 874 N N . SER A 1 117 ? 17.266 -30.688 -21.781 1 88.56 117 SER A N 1
ATOM 875 C CA . SER A 1 117 ? 16.641 -29.75 -22.703 1 88.56 117 SER A CA 1
ATOM 876 C C . SER A 1 117 ? 15.336 -30.328 -23.25 1 88.56 117 SER A C 1
ATOM 878 O O . SER A 1 117 ? 14.352 -29.594 -23.42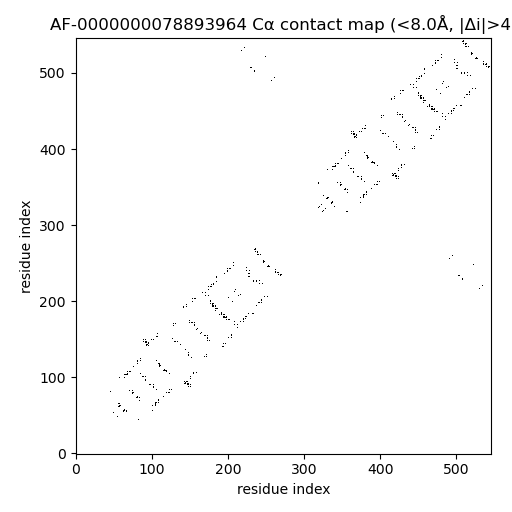2 1 88.56 117 SER A O 1
ATOM 880 N N . LYS A 1 118 ? 15.391 -31.578 -23.547 1 90.12 118 LYS A N 1
ATOM 881 C CA . LYS A 1 118 ? 14.195 -32.25 -24.047 1 90.12 118 LYS A CA 1
ATOM 882 C C . LYS A 1 118 ? 13.109 -32.312 -22.984 1 90.12 118 LYS A C 1
ATOM 884 O O . LYS A 1 118 ? 11.93 -32.125 -23.266 1 90.12 118 LYS A O 1
ATOM 889 N N . PHE A 1 119 ? 13.516 -32.625 -21.844 1 91.38 119 PHE A N 1
ATOM 890 C CA . PHE A 1 119 ? 12.57 -32.688 -20.719 1 91.38 119 PHE A CA 1
ATOM 891 C C . PHE A 1 119 ? 11.922 -31.312 -20.516 1 91.38 119 PHE A C 1
ATOM 893 O O . PHE A 1 119 ? 10.703 -31.234 -20.328 1 91.38 119 PHE A O 1
ATOM 900 N N . ARG A 1 120 ? 12.719 -30.312 -20.578 1 89.25 120 ARG A N 1
ATOM 901 C CA . ARG A 1 120 ? 12.234 -28.938 -20.391 1 89.25 120 ARG A CA 1
ATOM 902 C C . ARG A 1 120 ? 11.188 -28.578 -21.438 1 89.25 120 ARG A C 1
ATOM 904 O O . ARG A 1 120 ? 10.172 -27.969 -21.125 1 89.25 120 ARG A O 1
ATOM 911 N N . SER A 1 121 ? 11.453 -28.969 -22.578 1 89.56 121 SER A N 1
ATOM 912 C CA . SER A 1 121 ? 10.516 -28.703 -23.656 1 89.56 121 SER A CA 1
ATOM 913 C C . SER A 1 121 ? 9.195 -29.438 -23.438 1 89.56 121 SER A C 1
ATOM 915 O O . SER A 1 121 ? 8.125 -28.859 -23.641 1 89.56 121 SER A O 1
ATOM 917 N N . ASN A 1 122 ? 9.328 -30.703 -23.016 1 91.25 122 ASN A N 1
ATOM 918 C CA . ASN A 1 122 ? 8.125 -31.469 -22.734 1 91.25 122 ASN A CA 1
ATOM 919 C C . ASN A 1 122 ? 7.348 -30.891 -21.547 1 91.25 122 ASN A C 1
ATOM 921 O O . ASN A 1 122 ? 6.117 -30.844 -21.578 1 91.25 122 ASN A O 1
ATOM 925 N N . LEU A 1 123 ? 8.102 -30.469 -20.578 1 92.06 123 LEU A N 1
ATOM 926 C CA . LEU A 1 123 ? 7.512 -29.859 -19.391 1 92.06 123 LEU A CA 1
ATOM 927 C C . LEU A 1 123 ? 6.703 -28.625 -19.766 1 92.06 123 LEU A C 1
ATOM 929 O O . LEU A 1 123 ? 5.559 -28.469 -19.344 1 92.06 123 LEU A O 1
ATOM 933 N N . LEU A 1 124 ? 7.25 -27.781 -20.562 1 90.62 124 LEU A N 1
ATOM 934 C CA . LEU A 1 124 ? 6.586 -26.562 -21 1 90.62 124 LEU A CA 1
ATOM 935 C C . LEU A 1 124 ? 5.34 -26.875 -21.812 1 90.62 124 LEU A C 1
ATOM 937 O O . LEU A 1 124 ? 4.289 -26.266 -21.609 1 90.62 124 LEU A O 1
ATOM 941 N N . LYS A 1 125 ? 5.551 -27.812 -22.641 1 91.5 125 LYS A N 1
ATOM 942 C CA . LYS A 1 125 ? 4.422 -28.234 -23.484 1 91.5 125 LYS A CA 1
ATOM 943 C C . LYS A 1 125 ? 3.275 -28.766 -22.625 1 91.5 125 LYS A C 1
ATOM 945 O O . LYS A 1 125 ? 2.115 -28.406 -22.844 1 91.5 125 LYS A O 1
ATOM 950 N N . ARG A 1 126 ? 3.566 -29.609 -21.734 1 91.75 126 ARG A N 1
ATOM 951 C CA . ARG A 1 126 ? 2.549 -30.188 -20.875 1 91.75 126 ARG A CA 1
ATOM 952 C C . ARG A 1 126 ? 1.903 -29.125 -19.984 1 91.75 126 ARG A C 1
ATOM 954 O O . ARG A 1 126 ? 0.689 -29.141 -19.781 1 91.75 126 ARG A O 1
ATOM 961 N N . ALA A 1 127 ? 2.707 -28.234 -19.453 1 93.75 127 ALA A N 1
ATOM 962 C CA . ALA A 1 127 ? 2.182 -27.141 -18.625 1 93.75 127 ALA A CA 1
ATOM 963 C C . ALA A 1 127 ? 1.157 -26.312 -19.391 1 93.75 127 ALA A C 1
ATOM 965 O O . ALA A 1 127 ? 0.109 -25.953 -18.844 1 93.75 127 ALA A O 1
ATOM 966 N N . GLN A 1 128 ? 1.462 -26.078 -20.594 1 92.19 128 GLN A N 1
ATOM 967 C CA . GLN A 1 128 ? 0.552 -25.312 -21.438 1 92.19 128 GLN A CA 1
ATOM 968 C C . GLN A 1 128 ? -0.734 -26.078 -21.719 1 92.19 128 GLN A C 1
ATOM 970 O O . GLN A 1 128 ? -1.82 -25.5 -21.75 1 92.19 128 GLN A O 1
ATOM 975 N N . GLU A 1 129 ? -0.569 -27.359 -21.938 1 94.12 129 GLU A N 1
ATOM 976 C CA . GLU A 1 129 ? -1.739 -28.203 -22.172 1 94.12 129 GLU A CA 1
ATOM 977 C C . GLU A 1 129 ? -2.646 -28.25 -20.953 1 94.12 129 GLU A C 1
ATOM 979 O O . GLU A 1 129 ? -3.867 -28.125 -21.062 1 94.12 129 GLU A O 1
ATOM 984 N N . TYR A 1 130 ? -2.07 -28.406 -19.812 1 94.88 130 TYR A N 1
ATOM 985 C CA . TYR A 1 130 ? -2.854 -28.391 -18.578 1 94.88 130 TYR A CA 1
ATOM 986 C C . TYR A 1 130 ? -3.539 -27.047 -18.391 1 94.88 130 TYR A C 1
ATOM 988 O O . TYR A 1 130 ? -4.711 -26.984 -18 1 94.88 130 TYR A O 1
ATOM 996 N N . TYR A 1 131 ? -2.885 -26 -18.719 1 94.94 131 TYR A N 1
ATOM 997 C CA . TYR A 1 131 ? -3.461 -24.672 -18.578 1 94.94 131 TYR A CA 1
ATOM 998 C C . TYR A 1 131 ? -4.645 -24.484 -19.516 1 94.94 131 TYR A C 1
ATOM 1000 O O . TYR A 1 131 ? -5.672 -23.922 -19.141 1 94.94 131 TYR A O 1
ATOM 1008 N N . LYS A 1 132 ? -4.477 -24.875 -20.734 1 94.81 132 LYS A N 1
ATOM 1009 C CA . LYS A 1 132 ? -5.531 -24.734 -21.734 1 94.81 132 LYS A CA 1
ATOM 1010 C C . LYS A 1 132 ? -6.805 -25.469 -21.297 1 94.81 132 LYS A C 1
ATOM 1012 O O . LYS A 1 132 ? -7.91 -25.031 -21.625 1 94.81 132 LYS A O 1
ATOM 1017 N N . ASN A 1 133 ? -6.586 -26.531 -20.531 1 94.19 133 ASN A N 1
ATOM 1018 C CA . ASN A 1 133 ? -7.719 -27.328 -20.078 1 94.19 133 ASN A CA 1
ATOM 1019 C C . ASN A 1 133 ? -8.148 -26.922 -18.672 1 94.19 133 ASN A C 1
ATOM 1021 O O . ASN A 1 133 ? -8.859 -27.656 -17.984 1 94.19 133 ASN A O 1
ATOM 1025 N N . ARG A 1 134 ? -7.766 -25.766 -18.203 1 93.69 134 ARG A N 1
ATOM 1026 C CA . ARG A 1 134 ? -7.969 -25.344 -16.828 1 93.69 134 ARG A CA 1
ATOM 1027 C C . ARG A 1 134 ? -9.453 -25.297 -16.469 1 93.69 134 ARG A C 1
ATOM 1029 O O . ARG A 1 134 ? -9.836 -25.578 -15.336 1 93.69 134 ARG A O 1
ATOM 1036 N N . ASP A 1 135 ? -10.281 -24.984 -17.438 1 93.5 135 ASP A N 1
ATOM 1037 C CA . ASP A 1 135 ? -11.711 -24.875 -17.172 1 93.5 135 ASP A CA 1
ATOM 1038 C C . ASP A 1 135 ? -12.289 -26.203 -16.703 1 93.5 135 ASP A C 1
ATOM 1040 O O . ASP A 1 135 ? -13.195 -26.234 -15.859 1 93.5 135 ASP A O 1
ATOM 1044 N N . SER A 1 136 ? -11.781 -27.312 -17.281 1 94.19 136 SER A N 1
ATOM 1045 C CA . SER A 1 136 ? -12.219 -28.625 -16.844 1 94.19 136 SER A CA 1
ATOM 1046 C C . SER A 1 136 ? -11.867 -28.859 -15.375 1 94.19 136 SER A C 1
ATOM 1048 O O . SER A 1 136 ? -12.648 -29.438 -14.625 1 94.19 136 SER A O 1
ATOM 1050 N N . PHE A 1 137 ? -10.734 -28.344 -14.93 1 92.81 137 PHE A N 1
ATOM 1051 C CA . PHE A 1 137 ? -10.297 -28.5 -13.547 1 92.81 137 PHE A CA 1
ATOM 1052 C C . PHE A 1 137 ? -11.125 -27.625 -12.609 1 92.81 137 PHE A C 1
ATOM 1054 O O . PHE A 1 137 ? -11.469 -28.031 -11.508 1 92.81 137 PHE A O 1
ATOM 1061 N N . LYS A 1 138 ? -11.484 -26.453 -13.117 1 88.88 138 LYS A N 1
ATOM 1062 C CA . LYS A 1 138 ? -12.328 -25.547 -12.344 1 88.88 138 LYS A CA 1
ATOM 1063 C C . LYS A 1 138 ? -13.695 -26.172 -12.07 1 88.88 138 LYS A C 1
ATOM 1065 O O . LYS A 1 138 ? -14.258 -26 -10.984 1 88.88 138 LYS A O 1
ATOM 1070 N N . LEU A 1 139 ? -14.188 -26.844 -13.094 1 90.31 139 LEU A N 1
ATOM 1071 C CA . LEU A 1 139 ? -15.508 -27.453 -13 1 90.31 139 LEU A CA 1
ATOM 1072 C C . LEU A 1 139 ? -15.484 -28.656 -12.07 1 90.31 139 LEU A C 1
ATOM 1074 O O . LEU A 1 139 ? -16.484 -28.953 -11.398 1 90.31 139 LEU A O 1
ATOM 1078 N N . GLU A 1 140 ? -14.383 -29.344 -12.016 1 91.19 140 GLU A N 1
ATOM 1079 C CA . GLU A 1 140 ? -14.266 -30.531 -11.172 1 91.19 140 GLU A CA 1
ATOM 1080 C C . GLU A 1 140 ? -14.242 -30.156 -9.695 1 91.19 140 GLU A C 1
ATOM 1082 O O . GLU A 1 140 ? -15.039 -30.672 -8.906 1 91.19 140 GLU A O 1
ATOM 1087 N N . SER A 1 141 ? -13.273 -29.312 -9.273 1 90.19 141 SER A N 1
ATOM 1088 C CA . SER A 1 141 ? -13.203 -28.859 -7.887 1 90.19 141 SER A CA 1
ATOM 1089 C C . SER A 1 141 ? -12.273 -27.656 -7.754 1 90.19 141 SER A C 1
ATOM 1091 O O . SER A 1 141 ? -11.32 -27.516 -8.523 1 90.19 141 SER A O 1
ATOM 1093 N N . LEU A 1 142 ? -12.547 -26.906 -6.762 1 87.75 142 LEU A N 1
ATOM 1094 C CA . LEU A 1 142 ? -11.695 -25.75 -6.469 1 87.75 142 LEU A CA 1
ATOM 1095 C C . LEU A 1 142 ? -10.297 -26.203 -6.059 1 87.75 142 LEU A C 1
ATOM 1097 O O . LEU A 1 142 ? -9.312 -25.531 -6.371 1 87.75 142 LEU A O 1
ATOM 1101 N N . SER A 1 143 ? -10.242 -27.297 -5.426 1 90.25 143 SER A N 1
ATOM 1102 C CA . SER A 1 143 ? -8.961 -27.844 -4.984 1 90.25 143 SER A CA 1
ATOM 1103 C C . SER A 1 143 ? -8.07 -28.203 -6.176 1 90.25 143 SER A C 1
ATOM 1105 O O . SER A 1 143 ? -6.871 -27.922 -6.168 1 90.25 143 SER A O 1
ATOM 1107 N N . ARG A 1 144 ? -8.656 -28.797 -7.176 1 92.75 144 ARG A N 1
ATOM 1108 C CA . ARG A 1 144 ? -7.902 -29.172 -8.367 1 92.75 144 ARG A CA 1
ATOM 1109 C C . ARG A 1 144 ? -7.445 -27.938 -9.133 1 92.75 144 ARG A C 1
ATOM 1111 O O . ARG A 1 144 ? -6.324 -27.891 -9.641 1 92.75 144 ARG A O 1
ATOM 1118 N N . TRP A 1 145 ? -8.336 -26.969 -9.172 1 93.38 145 TRP A N 1
ATOM 1119 C CA . TRP A 1 145 ? -7.961 -25.703 -9.805 1 93.38 145 TRP A CA 1
ATOM 1120 C C . TRP A 1 145 ? -6.793 -25.047 -9.078 1 93.38 145 TRP A C 1
ATOM 1122 O O . TRP A 1 145 ? -5.82 -24.625 -9.703 1 93.38 145 TRP A O 1
ATOM 1132 N N . ASN A 1 146 ? -6.879 -25.047 -7.824 1 93.5 146 ASN A N 1
ATOM 1133 C CA . ASN A 1 146 ? -5.809 -24.484 -7.016 1 93.5 146 ASN A CA 1
ATOM 1134 C C . ASN A 1 146 ? -4.504 -25.266 -7.188 1 93.5 146 ASN A C 1
ATOM 1136 O O . ASN A 1 146 ? -3.426 -24.672 -7.246 1 93.5 146 ASN A O 1
ATOM 1140 N N . GLY A 1 147 ? -4.695 -26.547 -7.215 1 94.88 147 GLY A N 1
ATOM 1141 C CA . GLY A 1 147 ? -3.52 -27.359 -7.453 1 94.88 147 GLY A CA 1
ATOM 1142 C C . GLY A 1 147 ? -2.824 -27.047 -8.766 1 94.88 147 GLY A C 1
ATOM 1143 O O . GLY A 1 147 ? -1.598 -26.922 -8.805 1 94.88 147 GLY A O 1
ATOM 1144 N N . LEU A 1 148 ? -3.617 -26.953 -9.742 1 96.25 148 LEU A N 1
ATOM 1145 C CA . LEU A 1 148 ? -3.074 -26.609 -11.055 1 96.25 148 LEU A CA 1
ATOM 1146 C C . LEU A 1 148 ? -2.383 -25.25 -11.023 1 96.25 148 LEU A C 1
ATOM 1148 O O . LEU A 1 148 ? -1.248 -25.109 -11.484 1 96.25 148 LEU A O 1
ATOM 1152 N N . ALA A 1 149 ? -3.039 -24.297 -10.484 1 96.5 149 ALA A N 1
ATOM 1153 C CA . ALA A 1 149 ? -2.496 -22.938 -10.383 1 96.5 149 ALA A CA 1
ATOM 1154 C C . ALA A 1 149 ? -1.176 -22.938 -9.617 1 96.5 149 ALA A C 1
ATOM 1156 O O . ALA A 1 149 ? -0.183 -22.375 -10.078 1 96.5 149 ALA A O 1
ATOM 1157 N N . ASN A 1 150 ? -1.152 -23.641 -8.539 1 96.25 150 ASN A N 1
ATOM 1158 C CA . ASN A 1 150 ? 0.042 -23.719 -7.707 1 96.25 150 ASN A CA 1
ATOM 1159 C C . ASN A 1 150 ? 1.213 -24.344 -8.469 1 96.25 150 ASN A C 1
ATOM 1161 O O . ASN A 1 150 ? 2.32 -23.797 -8.461 1 96.25 150 ASN A O 1
ATOM 1165 N N . LEU A 1 151 ? 0.923 -25.359 -9.086 1 96.5 151 LEU A N 1
ATOM 1166 C CA . LEU A 1 151 ? 1.998 -26.078 -9.75 1 96.5 151 LEU A CA 1
ATOM 1167 C C . LEU A 1 151 ? 2.561 -25.281 -10.914 1 96.5 151 LEU A C 1
ATOM 1169 O O . LEU A 1 151 ? 3.779 -25.203 -11.094 1 96.5 151 LEU A O 1
ATOM 1173 N N . ILE A 1 152 ? 1.747 -24.703 -11.695 1 96.06 152 ILE A N 1
ATOM 1174 C CA . ILE A 1 152 ? 2.205 -23.922 -12.836 1 96.06 152 ILE A CA 1
ATOM 1175 C C . ILE A 1 152 ? 3.059 -22.75 -12.352 1 96.06 152 ILE A C 1
ATOM 1177 O O . ILE A 1 152 ? 4.102 -22.453 -12.938 1 96.06 152 ILE A O 1
ATOM 1181 N N . CYS A 1 153 ? 2.678 -22.141 -11.32 1 96.25 153 CYS A N 1
ATOM 1182 C CA . CYS A 1 153 ? 3.443 -21.031 -10.766 1 96.25 153 CYS A CA 1
ATOM 1183 C C . CYS A 1 153 ? 4.797 -21.5 -10.25 1 96.25 153 CYS A C 1
ATOM 1185 O O . CYS A 1 153 ? 5.816 -20.844 -10.477 1 96.25 153 CYS A O 1
ATOM 1187 N N . GLU A 1 154 ? 4.766 -22.656 -9.617 1 93.88 154 GLU A N 1
ATOM 1188 C CA . GLU A 1 154 ? 6.016 -23.203 -9.102 1 93.88 154 GLU A CA 1
ATOM 1189 C C . GLU A 1 154 ? 6.973 -23.562 -10.234 1 93.88 154 GLU A C 1
ATOM 1191 O O . GLU A 1 154 ? 8.18 -23.328 -10.133 1 93.88 154 GLU A O 1
ATOM 1196 N N . ILE A 1 155 ? 6.41 -24.141 -11.227 1 93.12 155 ILE A N 1
ATOM 1197 C CA . ILE A 1 155 ? 7.215 -24.5 -12.391 1 93.12 155 ILE A CA 1
ATOM 1198 C C . ILE A 1 155 ? 7.859 -23.234 -12.977 1 93.12 155 ILE A C 1
ATOM 1200 O O . ILE A 1 155 ? 9.055 -23.234 -13.289 1 93.12 155 ILE A O 1
ATOM 1204 N N . PHE A 1 156 ? 7.09 -22.281 -13.141 1 94.25 156 PHE A N 1
ATOM 1205 C CA . PHE A 1 156 ? 7.586 -21.016 -13.672 1 94.25 156 PHE A CA 1
ATOM 1206 C C . PHE A 1 156 ? 8.742 -20.5 -12.828 1 94.25 156 PHE A C 1
ATOM 1208 O O . PHE A 1 156 ? 9.766 -20.062 -13.367 1 94.25 156 PHE A O 1
ATOM 1215 N N . LYS A 1 157 ? 8.562 -20.469 -11.57 1 92.88 157 LYS A N 1
ATOM 1216 C CA . LYS A 1 157 ? 9.578 -19.953 -10.656 1 92.88 157 LYS A CA 1
ATOM 1217 C C . LYS A 1 157 ? 10.883 -20.734 -10.789 1 92.88 157 LYS A C 1
ATOM 1219 O O . LYS A 1 157 ? 11.953 -20.141 -10.953 1 92.88 157 LYS A O 1
ATOM 1224 N N . VAL A 1 158 ? 10.828 -22.031 -10.773 1 85.88 158 VAL A N 1
ATOM 1225 C CA . VAL A 1 158 ? 12.023 -22.859 -10.75 1 85.88 158 VAL A CA 1
ATOM 1226 C C . VAL A 1 158 ? 12.719 -22.797 -12.109 1 85.88 158 VAL A C 1
ATOM 1228 O O . VAL A 1 158 ? 13.953 -22.781 -12.18 1 85.88 158 VAL A O 1
ATOM 1231 N N . LEU A 1 159 ? 11.977 -22.719 -13.188 1 84.56 159 LEU A N 1
ATOM 1232 C CA . LEU A 1 159 ? 12.57 -22.703 -14.516 1 84.56 159 LEU A CA 1
ATOM 1233 C C . LEU A 1 159 ? 13.18 -21.328 -14.812 1 84.56 159 LEU A C 1
ATOM 1235 O O . LEU A 1 159 ? 14.188 -21.234 -15.516 1 84.56 159 LEU A O 1
ATOM 1239 N N . ARG A 1 160 ? 12.539 -20.328 -14.352 1 81.31 160 ARG A N 1
ATOM 1240 C CA . ARG A 1 160 ? 13.062 -18.969 -14.562 1 81.31 160 ARG A CA 1
ATOM 1241 C C . ARG A 1 160 ? 14.383 -18.781 -13.828 1 81.31 160 ARG A C 1
ATOM 1243 O O . ARG A 1 160 ? 15.312 -18.172 -14.367 1 81.31 160 ARG A O 1
ATOM 1250 N N . ILE A 1 161 ? 14.445 -19.266 -12.703 1 71.69 161 ILE A N 1
ATOM 1251 C CA . ILE A 1 161 ? 15.672 -19.172 -11.922 1 71.69 161 ILE A CA 1
ATOM 1252 C C . ILE A 1 161 ? 16.781 -19.953 -12.625 1 71.69 161 ILE A C 1
ATOM 1254 O O . ILE A 1 161 ? 17.953 -19.547 -12.578 1 71.69 161 ILE A O 1
ATOM 1258 N N . GLY A 1 162 ? 16.406 -20.906 -13.375 1 68.19 162 GLY A N 1
ATOM 1259 C CA . GLY A 1 162 ? 17.375 -21.719 -14.086 1 68.19 162 GLY A CA 1
ATOM 1260 C C . GLY A 1 162 ? 17.859 -21.094 -15.383 1 68.19 162 GLY A C 1
ATOM 1261 O O . GLY A 1 162 ? 18.703 -21.672 -16.078 1 68.19 162 GLY A O 1
ATOM 1262 N N . GLY A 1 163 ? 17.391 -19.859 -15.641 1 69.5 163 GLY A N 1
ATOM 1263 C CA . GLY A 1 163 ? 17.938 -19.094 -16.75 1 69.5 163 GLY A CA 1
ATOM 1264 C C . GLY A 1 163 ? 17.188 -19.312 -18.047 1 69.5 163 GLY A C 1
ATOM 1265 O O . GLY A 1 163 ? 17.609 -18.828 -19.109 1 69.5 163 GLY A O 1
ATOM 1266 N N . ALA A 1 164 ? 16.078 -19.984 -18.078 1 66.19 164 ALA A N 1
ATOM 1267 C CA . ALA A 1 164 ? 15.312 -20.234 -19.297 1 66.19 164 ALA A CA 1
ATOM 1268 C C . ALA A 1 164 ? 14.227 -19.172 -19.5 1 66.19 164 ALA A C 1
ATOM 1270 O O . ALA A 1 164 ? 13.523 -18.812 -18.547 1 66.19 164 ALA A O 1
ATOM 1271 N N . PRO A 1 165 ? 14.258 -18.656 -20.734 1 65.38 165 PRO A N 1
ATOM 1272 C CA . PRO A 1 165 ? 13.203 -17.672 -20.953 1 65.38 165 PRO A CA 1
ATOM 1273 C C . PRO A 1 165 ? 11.812 -18.281 -21.031 1 65.38 165 PRO A C 1
ATOM 1275 O O . PRO A 1 165 ? 11.594 -19.25 -21.781 1 65.38 165 PRO A O 1
ATOM 1278 N N . LEU A 1 166 ? 10.906 -17.938 -20.266 1 79.56 166 LEU A N 1
ATOM 1279 C CA . LEU A 1 166 ? 9.586 -18.562 -20.188 1 79.56 166 LEU A CA 1
ATOM 1280 C C . LEU A 1 166 ? 8.484 -17.516 -20.344 1 79.56 166 LEU A C 1
ATOM 1282 O O . LEU A 1 166 ? 7.527 -17.5 -19.562 1 79.56 166 LEU A O 1
ATOM 1286 N N . LYS A 1 167 ? 8.508 -16.828 -21.516 1 82.38 167 LYS A N 1
ATOM 1287 C CA . LYS A 1 167 ? 7.531 -15.758 -21.75 1 82.38 167 LYS A CA 1
ATOM 1288 C C . LYS A 1 167 ? 6.121 -16.328 -21.891 1 82.38 167 LYS A C 1
ATOM 1290 O O . LYS A 1 167 ? 5.176 -15.805 -21.297 1 82.38 167 LYS A O 1
ATOM 1295 N N . PRO A 1 168 ? 6.004 -17.438 -22.672 1 84.62 168 PRO A N 1
ATOM 1296 C CA . PRO A 1 168 ? 4.645 -17.969 -22.781 1 84.62 168 PRO A CA 1
ATOM 1297 C C . PRO A 1 168 ? 4.078 -18.422 -21.438 1 84.62 168 PRO A C 1
ATOM 1299 O O . PRO A 1 168 ? 2.896 -18.203 -21.156 1 84.62 168 PRO A O 1
ATOM 1302 N N . LEU A 1 169 ? 4.883 -18.984 -20.656 1 90.56 169 LEU A N 1
ATOM 1303 C CA . LEU A 1 169 ? 4.438 -19.438 -19.344 1 90.56 169 LEU A CA 1
ATOM 1304 C C . LEU A 1 169 ? 4.094 -18.25 -18.453 1 90.56 169 LEU A C 1
ATOM 1306 O O . LEU A 1 169 ? 3.143 -18.312 -17.672 1 90.56 169 LEU A O 1
ATOM 1310 N N . ALA A 1 170 ? 4.824 -17.156 -18.609 1 93.75 170 ALA A N 1
ATOM 1311 C CA . ALA A 1 170 ? 4.555 -15.953 -17.844 1 93.75 170 ALA A CA 1
ATOM 1312 C C . ALA A 1 170 ? 3.15 -15.422 -18.109 1 93.75 170 ALA A C 1
ATOM 1314 O O . ALA A 1 170 ? 2.449 -14.992 -17.203 1 93.75 170 ALA A O 1
ATOM 1315 N N . THR A 1 171 ? 2.775 -15.469 -19.344 1 94.31 171 THR A N 1
ATOM 1316 C CA . THR A 1 171 ? 1.439 -15.016 -19.719 1 94.31 171 THR A CA 1
ATOM 1317 C C . THR A 1 171 ? 0.37 -15.875 -19.047 1 94.31 171 THR A C 1
ATOM 1319 O O . THR A 1 171 ? -0.619 -15.352 -18.531 1 94.31 171 THR A O 1
ATOM 1322 N N . SER A 1 172 ? 0.614 -17.141 -19.078 1 95.19 172 SER A N 1
ATOM 1323 C CA . SER A 1 172 ? -0.321 -18.047 -18.422 1 95.19 172 SER A CA 1
ATOM 1324 C C . SER A 1 172 ? -0.401 -17.781 -16.922 1 95.19 172 SER A C 1
ATOM 1326 O O . SER A 1 172 ? -1.484 -17.828 -16.344 1 95.19 172 SER A O 1
ATOM 1328 N N . VAL A 1 173 ? 0.744 -17.547 -16.344 1 96.69 173 VAL A N 1
ATOM 1329 C CA . VAL A 1 173 ? 0.789 -17.312 -14.906 1 96.69 173 VAL A CA 1
ATOM 1330 C C . VAL A 1 173 ? 0.016 -16.031 -14.57 1 96.69 173 VAL A C 1
ATOM 1332 O O . VAL A 1 173 ? -0.78 -16.016 -13.625 1 96.69 173 VAL A O 1
ATOM 1335 N N . TYR A 1 174 ? 0.163 -14.922 -15.336 1 97.31 174 TYR A N 1
ATOM 1336 C CA . TYR A 1 174 ? -0.601 -13.695 -15.133 1 97.31 174 TYR A CA 1
ATOM 1337 C C . TYR A 1 174 ? -2.098 -13.961 -15.219 1 97.31 174 TYR A C 1
ATOM 1339 O O . TYR A 1 174 ? -2.877 -13.445 -14.414 1 97.31 174 TYR A O 1
ATOM 1347 N N . GLN A 1 175 ? -2.408 -14.773 -16.156 1 96.38 175 GLN A N 1
ATOM 1348 C CA . GLN A 1 175 ? -3.824 -15.078 -16.344 1 96.38 175 GLN A CA 1
ATOM 1349 C C . GLN A 1 175 ? -4.371 -15.883 -15.172 1 96.38 175 GLN A C 1
ATOM 1351 O O . GLN A 1 175 ? -5.5 -15.664 -14.734 1 96.38 175 GLN A O 1
ATOM 1356 N N . ILE A 1 176 ? -3.672 -16.828 -14.734 1 97.19 176 ILE A N 1
ATOM 1357 C CA . ILE A 1 176 ? -4.062 -17.625 -13.586 1 97.19 176 ILE A CA 1
ATOM 1358 C C . ILE A 1 176 ? -4.277 -16.719 -12.375 1 97.19 176 ILE A C 1
ATOM 1360 O O . ILE A 1 176 ? -5.305 -16.812 -11.695 1 97.19 176 ILE A O 1
ATOM 1364 N N . LEU A 1 177 ? -3.289 -15.836 -12.125 1 97.5 177 LEU A N 1
ATOM 1365 C CA . LEU A 1 177 ? -3.385 -14.93 -10.984 1 97.5 177 LEU A CA 1
ATOM 1366 C C . LEU A 1 177 ? -4.605 -14.023 -11.109 1 97.5 177 LEU A C 1
ATOM 1368 O O . LEU A 1 177 ? -5.316 -13.797 -10.125 1 97.5 177 LEU A O 1
ATOM 1372 N N . ARG A 1 178 ? -4.848 -13.586 -12.281 1 96.38 178 ARG A N 1
ATOM 1373 C CA . ARG A 1 178 ? -6.02 -12.758 -12.539 1 96.38 178 ARG A CA 1
ATOM 1374 C C . ARG A 1 178 ? -7.309 -13.523 -12.25 1 96.38 178 ARG A C 1
ATOM 1376 O O . ARG A 1 178 ? -8.219 -12.992 -11.602 1 96.38 178 ARG A O 1
ATOM 1383 N N . GLU A 1 179 ? -7.383 -14.711 -12.695 1 93.75 179 GLU A N 1
ATOM 1384 C CA . GLU A 1 179 ? -8.578 -15.523 -12.5 1 93.75 179 GLU A CA 1
ATOM 1385 C C . GLU A 1 179 ? -8.805 -15.828 -11.016 1 93.75 179 GLU A C 1
ATOM 1387 O O . GLU A 1 179 ? -9.945 -15.859 -10.555 1 93.75 179 GLU A O 1
ATOM 1392 N N . LEU A 1 180 ? -7.738 -16.125 -10.336 1 93.38 180 LEU A N 1
ATOM 1393 C CA . LEU A 1 180 ? -7.844 -16.359 -8.898 1 93.38 180 LEU A CA 1
ATOM 1394 C C . LEU A 1 180 ? -8.43 -15.148 -8.188 1 93.38 180 LEU A C 1
ATOM 1396 O O . LEU A 1 180 ? -9.305 -15.281 -7.336 1 93.38 180 LEU A O 1
ATOM 1400 N N . LEU A 1 181 ? -8.047 -13.953 -8.562 1 92.94 181 LEU A N 1
ATOM 1401 C CA . LEU A 1 181 ? -8.523 -12.703 -7.969 1 92.94 181 LEU A CA 1
ATOM 1402 C C . LEU A 1 181 ? -9.992 -12.469 -8.312 1 92.94 181 LEU A C 1
ATOM 1404 O O . LEU A 1 181 ? -10.773 -12.062 -7.449 1 92.94 181 LEU A O 1
ATOM 1408 N N . GLU A 1 182 ? -10.242 -12.68 -9.531 1 87.94 182 GLU A N 1
ATOM 1409 C CA . GLU A 1 182 ? -11.609 -12.469 -9.977 1 87.94 182 GLU A CA 1
ATOM 1410 C C . GLU A 1 182 ? -12.57 -13.445 -9.312 1 87.94 182 GLU A C 1
ATOM 1412 O O . GLU A 1 182 ? -13.742 -13.125 -9.086 1 87.94 182 GLU A O 1
ATOM 1417 N N . GLY A 1 183 ? -12.133 -14.602 -9.016 1 84.75 183 GLY A N 1
ATOM 1418 C CA . GLY A 1 183 ? -12.945 -15.602 -8.328 1 84.75 183 GLY A CA 1
ATOM 1419 C C . GLY A 1 183 ? -13.234 -15.25 -6.887 1 84.75 183 GLY A C 1
ATOM 1420 O O . GLY A 1 183 ? -14.188 -15.758 -6.297 1 84.75 183 GLY A O 1
ATOM 1421 N N . CYS A 1 184 ? -12.422 -14.414 -6.27 1 80.38 184 CYS A N 1
ATOM 1422 C CA . CYS A 1 184 ? -12.602 -14.016 -4.879 1 80.38 184 CYS A CA 1
ATOM 1423 C C . CYS A 1 184 ? -13.828 -13.125 -4.719 1 80.38 184 CYS A C 1
ATOM 1425 O O . CYS A 1 184 ? -14.398 -13.031 -3.629 1 80.38 184 CYS A O 1
ATOM 1427 N N . SER A 1 185 ? -14.234 -12.445 -5.68 1 71.94 185 SER A N 1
ATOM 1428 C CA . SER A 1 185 ? -15.367 -11.523 -5.621 1 71.94 185 SER A CA 1
ATOM 1429 C C . SER A 1 185 ? -16.688 -12.25 -5.824 1 71.94 185 SER A C 1
ATOM 1431 O O . SER A 1 185 ? -17.766 -11.656 -5.688 1 71.94 185 SER A O 1
ATOM 1433 N N . ASN A 1 186 ? -16.5 -13.531 -6.148 1 67.5 186 ASN A N 1
ATOM 1434 C CA . ASN A 1 186 ? -17.719 -14.312 -6.383 1 67.5 186 ASN A CA 1
ATOM 1435 C C . ASN A 1 186 ? -18.25 -14.93 -5.094 1 67.5 186 ASN A C 1
ATOM 1437 O O . ASN A 1 186 ? -17.562 -15.742 -4.465 1 67.5 186 ASN A O 1
ATOM 1441 N N . PRO A 1 187 ? -19.344 -14.391 -4.594 1 58.81 187 PRO A N 1
ATOM 1442 C CA . PRO A 1 187 ? -19.922 -14.867 -3.34 1 58.81 187 PRO A CA 1
ATOM 1443 C C . PRO A 1 187 ? -20.125 -16.375 -3.314 1 58.81 187 PRO A C 1
ATOM 1445 O O . PRO A 1 187 ? -20.141 -16.984 -2.24 1 58.81 187 PRO A O 1
ATOM 1448 N N . GLU A 1 188 ? -20.422 -16.984 -4.426 1 58.19 188 GLU A N 1
ATOM 1449 C CA . GLU A 1 188 ? -20.75 -18.406 -4.453 1 58.19 188 GLU A CA 1
ATOM 1450 C C . GLU A 1 188 ? -19.516 -19.25 -4.172 1 58.19 188 GLU A C 1
ATOM 1452 O O . GLU A 1 188 ? -19.641 -20.391 -3.717 1 58.19 188 GLU A O 1
ATOM 1457 N N . ASP A 1 189 ? -18.438 -18.75 -4.43 1 58 189 ASP A N 1
ATOM 1458 C CA . ASP A 1 189 ? -17.219 -19.531 -4.293 1 58 189 ASP A CA 1
ATOM 1459 C C . ASP A 1 189 ? -16.641 -19.406 -2.879 1 58 189 ASP A C 1
ATOM 1461 O O . ASP A 1 189 ? -16.891 -18.422 -2.182 1 58 189 ASP A O 1
ATOM 1465 N N . GLU A 1 190 ? -16.312 -20.609 -2.367 1 58.19 190 GLU A N 1
ATOM 1466 C CA . GLU A 1 190 ? -15.602 -20.547 -1.096 1 58.19 190 GLU A CA 1
ATOM 1467 C C . GLU A 1 190 ? -14.508 -19.484 -1.139 1 58.19 190 GLU A C 1
ATOM 1469 O O . GLU A 1 190 ? -13.383 -19.75 -1.579 1 58.19 190 GLU A O 1
ATOM 1474 N N . GLU A 1 191 ? -14.836 -18.219 -1.083 1 57.94 191 GLU A N 1
ATOM 1475 C CA . GLU A 1 191 ? -14.078 -16.984 -1.269 1 57.94 191 GLU A CA 1
ATOM 1476 C C . GLU A 1 191 ? -12.688 -17.094 -0.641 1 57.94 191 GLU A C 1
ATOM 1478 O O . GLU A 1 191 ? -11.695 -16.688 -1.243 1 57.94 191 GLU A O 1
ATOM 1483 N N . GLY A 1 192 ? -12.523 -17.969 0.189 1 77.69 192 GLY A N 1
ATOM 1484 C CA . GLY A 1 192 ? -11.312 -17.953 1.001 1 77.69 192 GLY A CA 1
ATOM 1485 C C . GLY A 1 192 ? -10.18 -18.75 0.387 1 77.69 192 GLY A C 1
ATOM 1486 O O . GLY A 1 192 ? -9.016 -18.344 0.465 1 77.69 192 GLY A O 1
ATOM 1487 N N . MET A 1 193 ? -10.523 -19.703 -0.52 1 82.69 193 MET A N 1
ATOM 1488 C CA . MET A 1 193 ? -9.453 -20.578 -0.977 1 82.69 193 MET A CA 1
ATOM 1489 C C . MET A 1 193 ? -8.719 -19.984 -2.166 1 82.69 193 MET A C 1
ATOM 1491 O O . MET A 1 193 ? -7.488 -20.047 -2.242 1 82.69 193 MET A O 1
ATOM 1495 N N . GLN A 1 194 ? -9.461 -19.344 -3.006 1 90.06 194 GLN A N 1
ATOM 1496 C CA . GLN A 1 194 ? -8.836 -18.75 -4.188 1 90.06 194 GLN A CA 1
ATOM 1497 C C . GLN A 1 194 ? -7.988 -17.531 -3.818 1 90.06 194 GLN A C 1
ATOM 1499 O O . GLN A 1 194 ? -6.906 -17.328 -4.379 1 90.06 194 GLN A O 1
ATOM 1504 N N . LEU A 1 195 ? -8.484 -16.828 -2.885 1 92.69 195 LEU A N 1
ATOM 1505 C CA . LEU A 1 195 ? -7.719 -15.68 -2.428 1 92.69 195 LEU A CA 1
ATOM 1506 C C . LEU A 1 195 ? -6.402 -16.109 -1.796 1 92.69 195 LEU A C 1
ATOM 1508 O O . LEU A 1 195 ? -5.355 -15.508 -2.061 1 92.69 195 LEU A O 1
ATOM 1512 N N . GLU A 1 196 ? -6.5 -17.109 -1.007 1 92.06 196 GLU A N 1
ATOM 1513 C CA . GLU A 1 196 ? -5.293 -17.609 -0.36 1 92.06 196 GLU A CA 1
ATOM 1514 C C . GLU A 1 196 ? -4.293 -18.125 -1.39 1 92.06 196 GLU A C 1
ATOM 1516 O O . GLU A 1 196 ? -3.082 -17.938 -1.234 1 92.06 196 GLU A O 1
ATOM 1521 N N . CYS A 1 197 ? -4.855 -18.828 -2.344 1 93.25 197 CYS A N 1
ATOM 1522 C CA . CYS A 1 197 ? -3.992 -19.297 -3.416 1 93.25 197 CYS A CA 1
ATOM 1523 C C . CYS A 1 197 ? -3.322 -18.141 -4.141 1 93.25 197 CYS A C 1
ATOM 1525 O O . CYS A 1 197 ? -2.109 -18.156 -4.359 1 93.25 197 CYS A O 1
ATOM 1527 N N . PHE A 1 198 ? -4.074 -17.141 -4.496 1 96.19 198 PHE A N 1
ATOM 1528 C CA . PHE A 1 198 ? -3.512 -15.945 -5.113 1 96.19 198 PHE A CA 1
ATOM 1529 C C . PHE A 1 198 ? -2.428 -15.336 -4.23 1 96.19 198 PHE A C 1
ATOM 1531 O O . PHE A 1 198 ? -1.33 -15.039 -4.703 1 96.19 198 PHE A O 1
ATOM 1538 N N . TYR A 1 199 ? -2.775 -15.125 -3.021 1 96.81 199 TYR A N 1
ATOM 1539 C CA . TYR A 1 199 ? -1.897 -14.492 -2.043 1 96.81 199 TYR A CA 1
ATOM 1540 C C . TYR A 1 199 ? -0.553 -15.203 -1.973 1 96.81 199 TYR A C 1
ATOM 1542 O O . TYR A 1 199 ? 0.5 -14.57 -2.066 1 96.81 199 TYR A O 1
ATOM 1550 N N . THR A 1 200 ? -0.53 -16.516 -1.86 1 95.06 200 THR A N 1
ATOM 1551 C CA . THR A 1 200 ? 0.674 -17.328 -1.726 1 95.06 200 THR A CA 1
ATOM 1552 C C . THR A 1 200 ? 1.497 -17.281 -3.01 1 95.06 200 THR A C 1
ATOM 1554 O O . THR A 1 200 ? 2.711 -17.078 -2.969 1 95.06 200 THR A O 1
ATOM 1557 N N . GLN A 1 201 ? 0.844 -17.422 -4.07 1 95.88 201 GLN A N 1
ATOM 1558 C CA . GLN A 1 201 ? 1.565 -17.531 -5.336 1 95.88 201 GLN A CA 1
ATOM 1559 C C . GLN A 1 201 ? 2.076 -16.156 -5.793 1 95.88 201 GLN A C 1
ATOM 1561 O O . GLN A 1 201 ? 3.145 -16.062 -6.398 1 95.88 201 GLN A O 1
ATOM 1566 N N . PHE A 1 202 ? 1.336 -15.117 -5.543 1 97.75 202 PHE A N 1
ATOM 1567 C CA . PHE A 1 202 ? 1.823 -13.789 -5.879 1 97.75 202 PHE A CA 1
ATOM 1568 C C . PHE A 1 202 ? 3.109 -13.477 -5.125 1 97.75 202 PHE A C 1
ATOM 1570 O O . PHE A 1 202 ? 4.055 -12.93 -5.699 1 97.75 202 PHE A O 1
ATOM 1577 N N . LYS A 1 203 ? 3.127 -13.797 -3.869 1 96.69 203 LYS A N 1
ATOM 1578 C CA . LYS A 1 203 ? 4.336 -13.586 -3.076 1 96.69 203 LYS A CA 1
ATOM 1579 C C . LYS A 1 203 ? 5.496 -14.422 -3.607 1 96.69 203 LYS A C 1
ATOM 1581 O O . LYS A 1 203 ? 6.652 -13.992 -3.553 1 96.69 203 LYS A O 1
ATOM 1586 N N . ASN A 1 204 ? 5.152 -15.539 -4.156 1 94.88 204 ASN A N 1
ATOM 1587 C CA . ASN A 1 204 ? 6.145 -16.5 -4.629 1 94.88 204 ASN A CA 1
ATOM 1588 C C . ASN A 1 204 ? 6.754 -16.062 -5.957 1 94.88 204 ASN A C 1
ATOM 1590 O O . ASN A 1 204 ? 7.969 -16.156 -6.152 1 94.88 204 ASN A O 1
ATOM 1594 N N . VAL A 1 205 ? 5.941 -15.539 -6.887 1 96.25 205 VAL A N 1
ATOM 1595 C CA . VAL A 1 205 ? 6.441 -15.367 -8.242 1 96.25 205 VAL A CA 1
ATOM 1596 C C . VAL A 1 205 ? 6.309 -13.906 -8.664 1 96.25 205 VAL A C 1
ATOM 1598 O O . VAL A 1 205 ? 6.773 -13.508 -9.734 1 96.25 205 VAL A O 1
ATOM 1601 N N . GLY A 1 206 ? 5.695 -13.047 -7.922 1 97.06 206 GLY A N 1
ATOM 1602 C CA . GLY A 1 206 ? 5.367 -11.688 -8.305 1 97.06 206 GLY A CA 1
ATOM 1603 C C . GLY A 1 206 ? 6.574 -10.875 -8.742 1 97.06 206 GLY A C 1
ATOM 1604 O O . GLY A 1 206 ? 6.523 -10.172 -9.75 1 97.06 206 GLY A O 1
ATOM 1605 N N . GLU A 1 207 ? 7.59 -11 -7.988 1 95.94 207 GLU A N 1
ATOM 1606 C CA . GLU A 1 207 ? 8.789 -10.219 -8.273 1 95.94 207 GLU A CA 1
ATOM 1607 C C . GLU A 1 207 ? 9.352 -10.562 -9.648 1 95.94 207 GLU A C 1
ATOM 1609 O O . GLU A 1 207 ? 9.719 -9.664 -10.414 1 95.94 207 GLU A O 1
ATOM 1614 N N . ILE A 1 208 ? 9.398 -11.844 -9.961 1 93.88 208 ILE A N 1
ATOM 1615 C CA . ILE A 1 208 ? 9.922 -12.312 -11.242 1 93.88 208 ILE A CA 1
ATOM 1616 C C . ILE A 1 208 ? 8.992 -11.867 -12.367 1 93.88 208 ILE A C 1
ATOM 1618 O O . ILE A 1 208 ? 9.453 -11.406 -13.414 1 93.88 208 ILE A O 1
ATOM 1622 N N . LEU A 1 209 ? 7.73 -11.938 -12.156 1 95.12 209 LEU A N 1
ATOM 1623 C CA . LEU A 1 209 ? 6.73 -11.586 -13.156 1 95.12 209 LEU A CA 1
ATOM 1624 C C . LEU A 1 209 ? 6.832 -10.102 -13.523 1 95.12 209 LEU A C 1
ATOM 1626 O O . LEU A 1 209 ? 6.68 -9.734 -14.688 1 95.12 209 LEU A O 1
ATOM 1630 N N . GLU A 1 210 ? 7.047 -9.273 -12.516 1 94.88 210 GLU A N 1
ATOM 1631 C CA . GLU A 1 210 ? 7.125 -7.836 -12.742 1 94.88 210 GLU A CA 1
ATOM 1632 C C . GLU A 1 210 ? 8.234 -7.492 -13.734 1 94.88 210 GLU A C 1
ATOM 1634 O O . GLU A 1 210 ? 8.062 -6.633 -14.602 1 94.88 210 GLU A O 1
ATOM 1639 N N . VAL A 1 211 ? 9.367 -8.211 -13.648 1 92.5 211 VAL A N 1
ATOM 1640 C CA . VAL A 1 211 ? 10.516 -7.992 -14.523 1 92.5 211 VAL A CA 1
ATOM 1641 C C . VAL A 1 211 ? 10.172 -8.406 -15.945 1 92.5 211 VAL A C 1
ATOM 1643 O O . VAL A 1 211 ? 10.633 -7.789 -16.906 1 92.5 211 VAL A O 1
ATOM 1646 N N . VAL A 1 212 ? 9.375 -9.398 -16.078 1 92.19 212 VAL A N 1
ATOM 1647 C CA . VAL A 1 212 ? 9.031 -9.945 -17.391 1 92.19 212 VAL A CA 1
ATOM 1648 C C . VAL A 1 212 ? 8.086 -8.992 -18.125 1 92.19 212 VAL A C 1
ATOM 1650 O O . VAL A 1 212 ? 8.25 -8.742 -19.312 1 92.19 212 VAL A O 1
ATOM 1653 N N . ASP A 1 213 ? 7.059 -8.453 -17.391 1 94.31 213 ASP A N 1
ATOM 1654 C CA . ASP A 1 213 ? 6.035 -7.617 -18 1 94.31 213 ASP A CA 1
ATOM 1655 C C . ASP A 1 213 ? 5.449 -6.633 -17 1 94.31 213 ASP A C 1
ATOM 1657 O O . ASP A 1 213 ? 4.496 -6.957 -16.281 1 94.31 213 ASP A O 1
ATOM 1661 N N . GLN A 1 214 ? 5.828 -5.438 -17.031 1 94.31 214 GLN A N 1
ATOM 1662 C CA . GLN A 1 214 ? 5.41 -4.414 -16.094 1 94.31 214 GLN A CA 1
ATOM 1663 C C . GLN A 1 214 ? 3.961 -3.998 -16.328 1 94.31 214 GLN A C 1
ATOM 1665 O O . GLN A 1 214 ? 3.225 -3.725 -15.375 1 94.31 214 GLN A O 1
ATOM 1670 N N . GLU A 1 215 ? 3.59 -3.912 -17.516 1 95.12 215 GLU A N 1
ATOM 1671 C CA . GLU A 1 215 ? 2.232 -3.496 -17.859 1 95.12 215 GLU A CA 1
ATOM 1672 C C . GLU A 1 215 ? 1.202 -4.484 -17.328 1 95.12 215 GLU A C 1
ATOM 1674 O O . GLU A 1 215 ? 0.173 -4.082 -16.781 1 95.12 215 GLU A O 1
ATOM 1679 N N . LYS A 1 216 ? 1.457 -5.766 -17.5 1 95.94 216 LYS A N 1
ATOM 1680 C CA . LYS A 1 216 ? 0.55 -6.781 -16.984 1 95.94 216 LYS A CA 1
ATOM 1681 C C . LYS A 1 216 ? 0.511 -6.742 -15.453 1 95.94 216 LYS A C 1
ATOM 1683 O O . LYS A 1 216 ? -0.539 -6.973 -14.852 1 95.94 216 LYS A O 1
ATOM 1688 N N . MET A 1 217 ? 1.675 -6.488 -14.875 1 96.94 217 MET A N 1
ATOM 1689 C CA . MET A 1 217 ? 1.724 -6.344 -13.43 1 96.94 217 MET A CA 1
ATOM 1690 C C . MET A 1 217 ? 0.857 -5.176 -12.969 1 96.94 217 MET A C 1
ATOM 1692 O O . MET A 1 217 ? 0.088 -5.305 -12.016 1 96.94 217 MET A O 1
ATOM 1696 N N . ASP A 1 218 ? 0.988 -4.023 -13.664 1 96.31 218 ASP A N 1
ATOM 1697 C CA . ASP A 1 218 ? 0.174 -2.861 -13.32 1 96.31 218 ASP A CA 1
ATOM 1698 C C . ASP A 1 218 ? -1.314 -3.184 -13.422 1 96.31 218 ASP A C 1
ATOM 1700 O O . ASP A 1 218 ? -2.104 -2.771 -12.57 1 96.31 218 ASP A O 1
ATOM 1704 N N . SER A 1 219 ? -1.659 -3.887 -14.445 1 96.56 219 SER A N 1
ATOM 1705 C CA . SER A 1 219 ? -3.051 -4.281 -14.641 1 96.56 219 SER A CA 1
ATOM 1706 C C . SER A 1 219 ? -3.525 -5.188 -13.508 1 96.56 219 SER A C 1
ATOM 1708 O O . SER A 1 219 ? -4.645 -5.039 -13.008 1 96.56 219 SER A O 1
ATOM 1710 N N . LEU A 1 220 ? -2.695 -6.145 -13.156 1 97.56 220 LEU A N 1
ATOM 1711 C CA . LEU A 1 220 ? -3.023 -7.055 -12.062 1 97.56 220 LEU A CA 1
ATOM 1712 C C . LEU A 1 220 ? -3.211 -6.289 -10.758 1 97.56 220 LEU A C 1
ATOM 1714 O O . LEU A 1 220 ? -4.156 -6.547 -10.016 1 97.56 220 LEU A O 1
ATOM 1718 N N . MET A 1 221 ? -2.359 -5.332 -10.477 1 97.56 221 MET A N 1
ATOM 1719 C CA . MET A 1 221 ? -2.436 -4.539 -9.258 1 97.56 221 MET A CA 1
ATOM 1720 C C . MET A 1 221 ? -3.686 -3.662 -9.25 1 97.56 221 MET A C 1
ATOM 1722 O O . MET A 1 221 ? -4.258 -3.391 -8.195 1 97.56 221 MET A O 1
ATOM 1726 N N . CYS A 1 222 ? -4.117 -3.256 -10.414 1 96.75 222 CYS A N 1
ATOM 1727 C CA . CYS A 1 222 ? -5.379 -2.531 -10.508 1 96.75 222 CYS A CA 1
ATOM 1728 C C . CYS A 1 222 ? -6.535 -3.381 -9.992 1 96.75 222 CYS A C 1
ATOM 1730 O O . CYS A 1 222 ? -7.398 -2.891 -9.258 1 96.75 222 CYS A O 1
ATOM 1732 N N . ILE A 1 223 ? -6.527 -4.598 -10.352 1 96.06 223 ILE A N 1
ATOM 1733 C CA . ILE A 1 223 ? -7.582 -5.5 -9.906 1 96.06 223 ILE A CA 1
ATOM 1734 C C . ILE A 1 223 ? -7.496 -5.676 -8.391 1 96.06 223 ILE A C 1
ATOM 1736 O O . ILE A 1 223 ? -8.516 -5.703 -7.703 1 96.06 223 ILE A O 1
ATOM 1740 N N . VAL A 1 224 ? -6.25 -5.871 -7.871 1 97 224 VAL A N 1
ATOM 1741 C CA . VAL A 1 224 ? -6.043 -5.984 -6.43 1 97 224 VAL A CA 1
ATOM 1742 C C . VAL A 1 224 ? -6.66 -4.781 -5.723 1 97 224 VAL A C 1
ATOM 1744 O O . VAL A 1 224 ? -7.41 -4.938 -4.758 1 97 224 VAL A O 1
ATOM 1747 N N . ARG A 1 225 ? -6.363 -3.598 -6.242 1 97.25 225 ARG A N 1
ATOM 1748 C CA . ARG A 1 225 ? -6.914 -2.373 -5.668 1 97.25 225 ARG A CA 1
ATOM 1749 C C . ARG A 1 225 ? -8.438 -2.369 -5.742 1 97.25 225 ARG A C 1
ATOM 1751 O O . ARG A 1 225 ? -9.109 -1.984 -4.785 1 97.25 225 ARG A O 1
ATOM 1758 N N . ASP A 1 226 ? -8.961 -2.787 -6.871 1 95.19 226 ASP A N 1
ATOM 1759 C CA . ASP A 1 226 ? -10.414 -2.826 -7.043 1 95.19 226 ASP A CA 1
ATOM 1760 C C . ASP A 1 226 ? -11.07 -3.693 -5.973 1 95.19 226 ASP A C 1
ATOM 1762 O O . ASP A 1 226 ? -12.125 -3.342 -5.445 1 95.19 226 ASP A O 1
ATOM 1766 N N . VAL A 1 227 ? -10.484 -4.816 -5.68 1 94.12 227 VAL A N 1
ATOM 1767 C CA . VAL A 1 227 ? -11.047 -5.723 -4.68 1 94.12 227 VAL A CA 1
ATOM 1768 C C . VAL A 1 227 ? -10.992 -5.074 -3.301 1 94.12 227 VAL A C 1
ATOM 1770 O O . VAL A 1 227 ? -11.945 -5.16 -2.525 1 94.12 227 VAL A O 1
ATOM 1773 N N . ILE A 1 228 ? -9.859 -4.418 -2.965 1 95.69 228 ILE A N 1
ATOM 1774 C CA . ILE A 1 228 ? -9.695 -3.746 -1.68 1 95.69 228 ILE A CA 1
ATOM 1775 C C . ILE A 1 228 ? -10.773 -2.674 -1.522 1 95.69 228 ILE A C 1
ATOM 1777 O O . ILE A 1 228 ? -11.352 -2.52 -0.444 1 95.69 228 ILE A O 1
ATOM 1781 N N . LEU A 1 229 ? -11.07 -1.959 -2.627 1 95.5 229 LEU A N 1
ATOM 1782 C CA . LEU A 1 229 ? -11.969 -0.811 -2.58 1 95.5 229 LEU A CA 1
ATOM 1783 C C . LEU A 1 229 ? -13.422 -1.255 -2.684 1 95.5 229 LEU A C 1
ATOM 1785 O O . LEU A 1 229 ? -14.336 -0.481 -2.383 1 95.5 229 LEU A O 1
ATOM 1789 N N . SER A 1 230 ? -13.609 -2.475 -3.014 1 91.56 230 SER A N 1
ATOM 1790 C CA . SER A 1 230 ? -14.961 -2.973 -3.25 1 91.56 230 SER A CA 1
ATOM 1791 C C . SER A 1 230 ? -15.797 -2.938 -1.976 1 91.56 230 SER A C 1
ATOM 1793 O O . SER A 1 230 ? -15.281 -3.189 -0.884 1 91.56 230 SER A O 1
ATOM 1795 N N . GLY A 1 231 ? -17.125 -2.65 -2.145 1 88.25 231 GLY A N 1
ATOM 1796 C CA . GLY A 1 231 ? -18.047 -2.666 -1.015 1 88.25 231 GLY A CA 1
ATOM 1797 C C . GLY A 1 231 ? -18.234 -4.051 -0.42 1 88.25 231 GLY A C 1
ATOM 1798 O O . GLY A 1 231 ? -18.594 -4.184 0.752 1 88.25 231 GLY A O 1
ATOM 1799 N N . SER A 1 232 ? -17.984 -5.047 -1.197 1 87.81 232 SER A N 1
ATOM 1800 C CA . SER A 1 232 ? -18.188 -6.422 -0.76 1 87.81 232 SER A CA 1
ATOM 1801 C C . SER A 1 232 ? -16.891 -7.023 -0.206 1 87.81 232 SER A C 1
ATOM 1803 O O . SER A 1 232 ? -16.859 -8.203 0.147 1 87.81 232 SER A O 1
ATOM 1805 N N . SER A 1 233 ? -15.875 -6.184 -0.086 1 91.44 233 SER A N 1
ATOM 1806 C CA . SER A 1 233 ? -14.586 -6.676 0.396 1 91.44 233 SER A CA 1
ATOM 1807 C C . SER A 1 233 ? -14.648 -7.008 1.883 1 91.44 233 SER A C 1
ATOM 1809 O O . SER A 1 233 ? -15.062 -6.18 2.695 1 91.44 233 SER A O 1
ATOM 1811 N N . THR A 1 234 ? -14.227 -8.234 2.227 1 91.31 234 THR A N 1
ATOM 1812 C CA . THR A 1 234 ? -14.188 -8.656 3.623 1 91.31 234 THR A CA 1
ATOM 1813 C C . THR A 1 234 ? -12.898 -8.18 4.293 1 91.31 234 THR A C 1
ATOM 1815 O O . THR A 1 234 ? -11.953 -7.785 3.611 1 91.31 234 THR A O 1
ATOM 1818 N N . GLN A 1 235 ? -12.859 -8.219 5.609 1 93.56 235 GLN A N 1
ATOM 1819 C CA . GLN A 1 235 ? -11.664 -7.832 6.348 1 93.56 235 GLN A CA 1
ATOM 1820 C C . GLN A 1 235 ? -10.477 -8.711 5.969 1 93.56 235 GLN A C 1
ATOM 1822 O O . GLN A 1 235 ? -9.352 -8.219 5.84 1 93.56 235 GLN A O 1
ATOM 1827 N N . GLN A 1 236 ? -10.742 -10.008 5.816 1 93 236 GLN A N 1
ATOM 1828 C CA . GLN A 1 236 ? -9.688 -10.945 5.441 1 93 236 GLN A CA 1
ATOM 1829 C C . GLN A 1 236 ? -9.109 -10.594 4.074 1 93 236 GLN A C 1
ATOM 1831 O O . GLN A 1 236 ? -7.891 -10.586 3.893 1 93 236 GLN A O 1
ATOM 1836 N N . MET A 1 237 ? -9.945 -10.32 3.143 1 93.81 237 MET A N 1
ATOM 1837 C CA . MET A 1 237 ? -9.523 -9.938 1.801 1 93.81 237 MET A CA 1
ATOM 1838 C C . MET A 1 237 ? -8.648 -8.68 1.845 1 93.81 237 MET A C 1
ATOM 1840 O O . MET A 1 237 ? -7.574 -8.648 1.25 1 93.81 237 MET A O 1
ATOM 1844 N N . ARG A 1 238 ? -9.133 -7.715 2.576 1 95.88 238 ARG A N 1
ATOM 1845 C CA . ARG A 1 238 ? -8.406 -6.453 2.668 1 95.88 238 ARG A CA 1
ATOM 1846 C C . ARG A 1 238 ? -7.055 -6.648 3.344 1 95.88 238 ARG A C 1
ATOM 1848 O O . ARG A 1 238 ? -6.047 -6.086 2.91 1 95.88 238 ARG A O 1
ATOM 1855 N N . CYS A 1 239 ? -7.062 -7.441 4.379 1 97.12 239 CYS A N 1
ATOM 1856 C CA . CYS A 1 239 ? -5.816 -7.703 5.094 1 97.12 239 CYS A CA 1
ATOM 1857 C C . CYS A 1 239 ? -4.781 -8.336 4.172 1 97.12 239 CYS A C 1
ATOM 1859 O O . CYS A 1 239 ? -3.646 -7.867 4.086 1 97.12 239 CYS A O 1
ATOM 1861 N N . MET A 1 240 ? -5.18 -9.328 3.438 1 96.5 240 MET A N 1
ATOM 1862 C CA . MET A 1 240 ? -4.273 -10.062 2.561 1 96.5 240 MET A CA 1
ATOM 1863 C C . MET A 1 240 ? -3.84 -9.203 1.38 1 96.5 240 MET A C 1
ATOM 1865 O O . MET A 1 240 ? -2.652 -9.141 1.054 1 96.5 240 MET A O 1
ATOM 1869 N N . LEU A 1 241 ? -4.762 -8.531 0.796 1 97.38 241 LEU A N 1
ATOM 1870 C CA . LEU A 1 241 ? -4.477 -7.828 -0.448 1 97.38 241 LEU A CA 1
ATOM 1871 C C . LEU A 1 241 ? -3.75 -6.516 -0.174 1 97.38 241 LEU A C 1
ATOM 1873 O O . LEU A 1 241 ? -2.92 -6.078 -0.976 1 97.38 241 LEU A O 1
ATOM 1877 N N . THR A 1 242 ? -4.016 -5.867 0.953 1 98 242 THR A N 1
ATOM 1878 C CA . THR A 1 242 ? -3.27 -4.668 1.315 1 98 242 THR A CA 1
ATOM 1879 C C . THR A 1 242 ? -1.802 -5 1.572 1 98 242 THR A C 1
ATOM 1881 O O . THR A 1 242 ? -0.912 -4.227 1.212 1 98 242 THR A O 1
ATOM 1884 N N . GLU A 1 243 ? -1.565 -6.102 2.193 1 98 243 GLU A N 1
ATOM 1885 C CA . GLU A 1 243 ? -0.185 -6.547 2.371 1 98 243 GLU A CA 1
ATOM 1886 C C . GLU A 1 243 ? 0.515 -6.719 1.025 1 98 243 GLU A C 1
ATOM 1888 O O . GLU A 1 243 ? 1.668 -6.312 0.863 1 98 243 GLU A O 1
ATOM 1893 N N . ILE A 1 244 ? -0.186 -7.352 0.085 1 98.12 244 ILE A N 1
ATOM 1894 C CA . ILE A 1 244 ? 0.351 -7.578 -1.252 1 98.12 244 ILE A CA 1
ATOM 1895 C C . ILE A 1 244 ? 0.687 -6.242 -1.907 1 98.12 244 ILE A C 1
ATOM 1897 O O . ILE A 1 244 ? 1.737 -6.098 -2.537 1 98.12 244 ILE A O 1
ATOM 1901 N N . LEU A 1 245 ? -0.193 -5.348 -1.762 1 97.88 245 LEU A N 1
ATOM 1902 C CA . LEU A 1 245 ? -0.001 -4.02 -2.334 1 97.88 245 LEU A CA 1
ATOM 1903 C C . LEU A 1 245 ? 1.243 -3.354 -1.759 1 97.88 245 LEU A C 1
ATOM 1905 O O . LEU A 1 245 ? 2.059 -2.805 -2.502 1 97.88 245 LEU A O 1
ATOM 1909 N N . GLU A 1 246 ? 1.395 -3.375 -0.466 1 97.44 246 GLU A N 1
ATOM 1910 C CA . GLU A 1 246 ? 2.557 -2.771 0.179 1 97.44 246 GLU A CA 1
ATOM 1911 C C . GLU A 1 246 ? 3.84 -3.512 -0.191 1 97.44 246 GLU A C 1
ATOM 1913 O O . GLU A 1 246 ? 4.895 -2.895 -0.347 1 97.44 246 GLU A O 1
ATOM 1918 N N . LEU A 1 247 ? 3.754 -4.832 -0.295 1 97.75 247 LEU A N 1
ATOM 1919 C CA . LEU A 1 247 ? 4.906 -5.633 -0.695 1 97.75 247 LEU A CA 1
ATOM 1920 C C . LEU A 1 247 ? 5.434 -5.184 -2.055 1 97.75 247 LEU A C 1
ATOM 1922 O O . LEU A 1 247 ? 6.629 -4.918 -2.205 1 97.75 247 LEU A O 1
ATOM 1926 N N . LYS A 1 248 ? 4.551 -5.102 -2.994 1 97.25 248 LYS A N 1
ATOM 1927 C CA . LYS A 1 248 ? 4.934 -4.676 -4.336 1 97.25 248 LYS A CA 1
ATOM 1928 C C . LYS A 1 248 ? 5.457 -3.242 -4.328 1 97.25 248 LYS A C 1
ATOM 1930 O O . LYS A 1 248 ? 6.48 -2.945 -4.949 1 97.25 248 LYS A O 1
ATOM 1935 N N . SER A 1 249 ? 4.785 -2.373 -3.623 1 96.06 249 SER A N 1
ATOM 1936 C CA . SER A 1 249 ? 5.145 -0.959 -3.59 1 96.06 249 SER A CA 1
ATOM 1937 C C . SER A 1 249 ? 6.488 -0.745 -2.898 1 96.06 249 SER A C 1
ATOM 1939 O O . SER A 1 249 ? 7.195 0.221 -3.191 1 96.06 249 SER A O 1
ATOM 1941 N N . SER A 1 250 ? 6.816 -1.627 -1.979 1 96 250 SER A N 1
ATOM 1942 C CA . SER A 1 250 ? 8.086 -1.548 -1.259 1 96 250 SER A CA 1
ATOM 1943 C C . SER A 1 250 ? 9.18 -2.318 -1.984 1 96 250 SER A C 1
ATOM 1945 O O . SER A 1 250 ? 10.156 -2.746 -1.367 1 96 250 SER A O 1
ATOM 1947 N N . LYS A 1 251 ? 8.969 -2.59 -3.256 1 95.31 251 LYS A 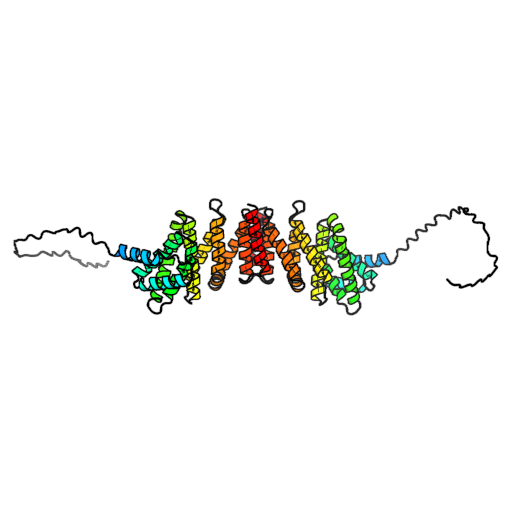N 1
ATOM 1948 C CA . LYS A 1 251 ? 9.945 -3.285 -4.09 1 95.31 251 LYS A CA 1
ATOM 1949 C C . LYS A 1 251 ? 10.234 -4.684 -3.551 1 95.31 251 LYS A C 1
ATOM 1951 O O . LYS A 1 251 ? 11.391 -5.082 -3.432 1 95.31 251 LYS A O 1
ATOM 1956 N N . TRP A 1 252 ? 9.219 -5.355 -3.035 1 96 252 TRP A N 1
ATOM 1957 C CA . TRP A 1 252 ? 9.156 -6.773 -2.707 1 96 252 TRP A CA 1
ATOM 1958 C C . TRP A 1 252 ? 9.914 -7.074 -1.421 1 96 252 TRP A C 1
ATOM 1960 O O . TRP A 1 252 ? 10.289 -8.219 -1.164 1 96 252 TRP A O 1
ATOM 1970 N N . LYS A 1 253 ? 10.211 -6.027 -0.623 1 95.69 253 LYS A N 1
ATOM 1971 C CA . LYS A 1 253 ? 10.789 -6.18 0.708 1 95.69 253 LYS A CA 1
ATOM 1972 C C . LYS A 1 253 ? 10 -5.398 1.748 1 95.69 253 LYS A C 1
ATOM 1974 O O . LYS A 1 253 ? 10.047 -4.164 1.778 1 95.69 253 LYS A O 1
ATOM 1979 N N . LEU A 1 254 ? 9.32 -6.129 2.615 1 95.31 254 LEU A N 1
ATOM 1980 C CA . LEU A 1 254 ? 8.555 -5.488 3.686 1 95.31 254 LEU A CA 1
ATOM 1981 C C . LEU A 1 254 ? 9.391 -5.387 4.957 1 95.31 254 LEU A C 1
ATOM 1983 O O . LEU A 1 254 ? 10.039 -6.352 5.359 1 95.31 254 LEU A O 1
ATOM 1987 N N . PRO A 1 255 ? 9.375 -4.203 5.574 1 94.06 255 PRO A N 1
ATOM 1988 C CA . PRO A 1 255 ? 9.992 -4.137 6.902 1 94.06 255 PRO A CA 1
ATOM 1989 C C . PRO A 1 255 ? 9.352 -5.109 7.895 1 94.06 255 PRO A C 1
ATOM 1991 O O . PRO A 1 255 ? 8.156 -5.398 7.805 1 94.06 255 PRO A O 1
ATOM 1994 N N . LYS A 1 256 ? 10.094 -5.594 8.836 1 94.25 256 LYS A N 1
ATOM 1995 C CA . LYS A 1 256 ? 9.633 -6.574 9.82 1 94.25 256 LYS A CA 1
ATOM 1996 C C . LYS A 1 256 ? 8.414 -6.062 10.578 1 94.25 256 LYS A C 1
ATOM 1998 O O . LYS A 1 256 ? 7.508 -6.836 10.898 1 94.25 256 LYS A O 1
ATOM 2003 N N . THR A 1 257 ? 8.422 -4.789 10.859 1 94 257 THR A N 1
ATOM 2004 C CA . THR A 1 257 ? 7.316 -4.199 11.609 1 94 257 THR A CA 1
ATOM 2005 C C . THR A 1 257 ? 6.008 -4.316 10.836 1 94 257 THR A C 1
ATOM 2007 O O . THR A 1 257 ? 4.953 -4.555 11.422 1 94 257 THR A O 1
ATOM 2010 N N . VAL A 1 258 ? 6.098 -4.152 9.547 1 95.5 258 VAL A N 1
ATOM 2011 C CA . VAL A 1 258 ? 4.918 -4.227 8.695 1 95.5 258 VAL A CA 1
ATOM 2012 C C . VAL A 1 258 ? 4.453 -5.676 8.578 1 95.5 258 VAL A C 1
ATOM 2014 O O . VAL A 1 258 ? 3.254 -5.957 8.656 1 95.5 258 VAL A O 1
ATOM 2017 N N . GLU A 1 259 ? 5.379 -6.605 8.422 1 95.12 259 GLU A N 1
ATOM 2018 C CA . GLU A 1 259 ? 5.055 -8.031 8.359 1 95.12 259 GLU A CA 1
ATOM 2019 C C . GLU A 1 259 ? 4.359 -8.492 9.641 1 95.12 259 GLU A C 1
ATOM 2021 O O . GLU A 1 259 ? 3.369 -9.219 9.586 1 95.12 259 GLU A O 1
ATOM 2026 N N . SER A 1 260 ? 4.922 -8.062 10.742 1 95.81 260 SER A N 1
ATOM 2027 C CA . SER A 1 260 ? 4.348 -8.422 12.031 1 95.81 260 SER A CA 1
ATOM 2028 C C . SER A 1 260 ? 2.939 -7.855 12.188 1 95.81 260 SER A C 1
ATOM 2030 O O . SER A 1 260 ? 2.061 -8.508 12.75 1 95.81 260 SER A O 1
ATOM 2032 N N . PHE A 1 261 ? 2.76 -6.707 11.688 1 97.44 261 PHE A N 1
ATOM 2033 C CA . PHE A 1 261 ? 1.431 -6.113 11.766 1 97.44 261 PHE A CA 1
ATOM 2034 C C . PHE A 1 261 ? 0.4 -6.996 11.078 1 97.44 261 PHE A C 1
ATOM 2036 O O . PHE A 1 261 ? -0.645 -7.309 11.648 1 97.44 261 PHE A O 1
ATOM 2043 N N . TYR A 1 262 ? 0.613 -7.32 9.828 1 97.06 262 TYR A N 1
ATOM 2044 C CA . TYR A 1 262 ? -0.366 -8.078 9.062 1 97.06 262 TYR A CA 1
ATOM 2045 C C . TYR A 1 262 ? -0.565 -9.469 9.656 1 97.06 262 TYR A C 1
ATOM 2047 O O . TYR A 1 262 ? -1.673 -10.016 9.625 1 97.06 262 TYR A O 1
ATOM 2055 N N . CYS A 1 263 ? 0.512 -10.062 10.164 1 96.12 263 CYS A N 1
ATOM 2056 C CA . CYS A 1 263 ? 0.39 -11.359 10.836 1 96.12 263 CYS A CA 1
ATOM 2057 C C . CYS A 1 263 ? -0.549 -11.266 12.031 1 96.12 263 CYS A C 1
ATOM 2059 O O . CYS A 1 263 ? -1.444 -12.094 12.188 1 96.12 263 CYS A O 1
ATOM 2061 N N . ASP A 1 264 ? -0.342 -10.227 12.836 1 96.75 264 ASP A N 1
ATOM 2062 C CA . ASP A 1 264 ? -1.184 -10.016 14.008 1 96.75 264 ASP A CA 1
ATOM 2063 C C . ASP A 1 264 ? -2.617 -9.68 13.602 1 96.75 264 ASP A C 1
ATOM 2065 O O . ASP A 1 264 ? -3.57 -10.18 14.211 1 96.75 264 ASP A O 1
ATOM 2069 N N . ALA A 1 265 ? -2.736 -8.836 12.633 1 96.19 265 ALA A N 1
ATOM 2070 C CA . ALA A 1 265 ? -4.059 -8.43 12.156 1 96.19 265 ALA A CA 1
ATOM 2071 C C . ALA A 1 265 ? -4.848 -9.633 11.648 1 96.19 265 ALA A C 1
ATOM 2073 O O . ALA A 1 265 ? -6.039 -9.773 11.938 1 96.19 265 ALA A O 1
ATOM 2074 N N . MET A 1 266 ? -4.199 -10.492 10.906 1 95.06 266 MET A N 1
ATOM 2075 C CA . MET A 1 266 ? -4.859 -11.68 10.375 1 95.06 266 MET A CA 1
ATOM 2076 C C . MET A 1 266 ? -5.289 -12.617 11.5 1 95.06 266 MET A C 1
ATOM 2078 O O . MET A 1 266 ? -6.387 -13.172 11.469 1 95.06 266 MET A O 1
ATOM 2082 N N . ALA A 1 267 ? -4.43 -12.789 12.461 1 95.5 267 ALA A N 1
ATOM 2083 C CA . ALA A 1 267 ? -4.77 -13.609 13.625 1 95.5 267 ALA A CA 1
ATOM 2084 C C . ALA A 1 267 ? -6.016 -13.078 14.328 1 95.5 267 ALA A C 1
ATOM 2086 O O . ALA A 1 267 ? -6.895 -13.852 14.711 1 95.5 267 ALA A O 1
ATOM 2087 N N . ASP A 1 268 ? -6.094 -11.758 14.453 1 94.56 268 ASP A N 1
ATOM 2088 C CA . ASP A 1 268 ? -7.234 -11.125 15.102 1 94.56 268 ASP A CA 1
ATOM 2089 C C . ASP A 1 268 ? -8.516 -11.32 14.289 1 94.56 268 ASP A C 1
ATOM 2091 O O . ASP A 1 268 ? -9.586 -11.562 14.844 1 94.56 268 AS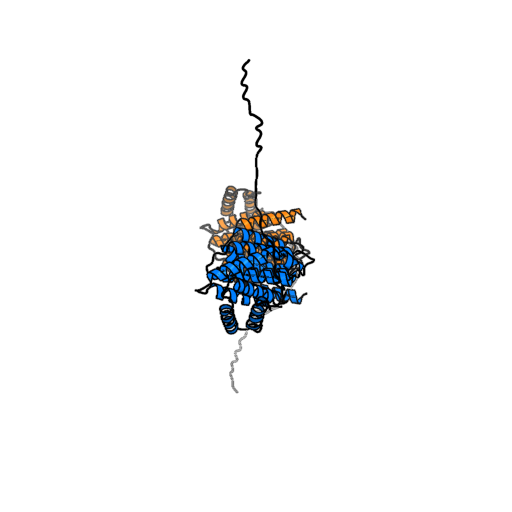P A O 1
ATOM 2095 N N . ILE A 1 269 ? -8.414 -11.188 13 1 93 269 ILE A N 1
ATOM 2096 C CA . ILE A 1 269 ? -9.562 -11.336 12.109 1 93 269 ILE A CA 1
ATOM 2097 C C . ILE A 1 269 ? -10.094 -12.766 12.188 1 93 269 ILE A C 1
ATOM 2099 O O . ILE A 1 269 ? -11.305 -12.977 12.273 1 93 269 ILE A O 1
ATOM 2103 N N . LEU A 1 270 ? -9.227 -13.734 12.211 1 90.56 270 LEU A N 1
ATOM 2104 C CA . LEU A 1 270 ? -9.609 -15.141 12.25 1 90.56 270 LEU A CA 1
ATOM 2105 C C . LEU A 1 270 ? -10.211 -15.5 13.609 1 90.56 270 LEU A C 1
ATOM 2107 O O . LEU A 1 270 ? -11.117 -16.344 13.688 1 90.56 270 LEU A O 1
ATOM 2111 N N . ALA A 1 271 ? -9.727 -14.828 14.602 1 91.5 271 ALA A N 1
ATOM 2112 C CA . ALA A 1 271 ? -10.25 -15.062 15.945 1 91.5 271 ALA A CA 1
ATOM 2113 C C . ALA A 1 271 ? -11.648 -14.469 16.094 1 91.5 271 ALA A C 1
ATOM 2115 O O . ALA A 1 271 ? -12.445 -14.953 16.906 1 91.5 271 ALA A O 1
ATOM 2116 N N . SER A 1 272 ? -11.938 -13.406 15.398 1 85.06 272 SER A N 1
ATOM 2117 C CA . SER A 1 272 ? -13.219 -12.727 15.516 1 85.06 272 SER A CA 1
ATOM 2118 C C . SER A 1 272 ? -14.289 -13.406 14.664 1 85.06 272 SER A C 1
ATOM 2120 O O . SER A 1 272 ? -15.477 -13.125 14.805 1 85.06 272 SER A O 1
ATOM 2122 N N . GLN A 1 273 ? -13.977 -14.273 13.75 1 72.5 273 GLN A N 1
ATOM 2123 C CA . GLN A 1 273 ? -14.93 -15.016 12.93 1 72.5 273 GLN A CA 1
ATOM 2124 C C . GLN A 1 273 ? -15.352 -16.312 13.617 1 72.5 273 GLN A C 1
ATOM 2126 O O . GLN A 1 273 ? -14.516 -17.031 14.156 1 72.5 273 GLN A O 1
ATOM 2131 N N . MET B 1 1 ? 25.266 15.719 81.812 1 17.52 1 MET B N 1
ATOM 2132 C CA . MET B 1 1 ? 24.922 16.578 82.938 1 17.52 1 MET B CA 1
ATOM 2133 C C . MET B 1 1 ? 24.641 18 82.5 1 17.52 1 MET B C 1
ATOM 2135 O O . MET B 1 1 ? 23.688 18.625 82.938 1 17.52 1 MET B O 1
ATOM 2139 N N . ALA B 1 2 ? 25.75 18.594 81.875 1 16.16 2 ALA B N 1
ATOM 2140 C CA . ALA B 1 2 ? 26.031 19.938 82.375 1 16.16 2 ALA B CA 1
ATOM 2141 C C . ALA B 1 2 ? 25 20.938 81.875 1 16.16 2 ALA B C 1
ATOM 2143 O O . ALA B 1 2 ? 24.25 20.656 80.938 1 16.16 2 ALA B O 1
ATOM 2144 N N . GLY B 1 3 ? 25.594 22.156 81.625 1 15.07 3 GLY B N 1
ATOM 2145 C CA . GLY B 1 3 ? 25.594 23.422 82.375 1 15.07 3 GLY B CA 1
ATOM 2146 C C . GLY B 1 3 ? 24.781 24.5 81.688 1 15.07 3 GLY B C 1
ATOM 2147 O O . GLY B 1 3 ? 24.188 25.359 82.312 1 15.07 3 GLY B O 1
ATOM 2148 N N . ARG B 1 4 ? 25.172 24.781 80.375 1 17.06 4 ARG B N 1
ATOM 2149 C CA . ARG B 1 4 ? 25.547 26.188 80.25 1 17.06 4 ARG B CA 1
ATOM 2150 C C . ARG B 1 4 ? 24.328 27.094 80.375 1 17.06 4 ARG B C 1
ATOM 2152 O O . ARG B 1 4 ? 23.219 26.703 80.062 1 17.06 4 ARG B O 1
ATOM 2159 N N . GLY B 1 5 ? 24.656 28.203 80.812 1 15.6 5 GLY B N 1
ATOM 2160 C CA . GLY B 1 5 ? 24.312 29.281 81.75 1 15.6 5 GLY B CA 1
ATOM 2161 C C . GLY B 1 5 ? 23.281 30.234 81.188 1 15.6 5 GLY B C 1
ATOM 2162 O O . GLY B 1 5 ? 22.281 30.531 81.812 1 15.6 5 GLY B O 1
ATOM 2163 N N . ARG B 1 6 ? 23.766 30.984 80.125 1 16.75 6 ARG B N 1
ATOM 2164 C CA . ARG B 1 6 ? 23.844 32.438 80.312 1 16.75 6 ARG B CA 1
ATOM 2165 C C . ARG B 1 6 ? 22.453 33.062 80.25 1 16.75 6 ARG B C 1
ATOM 2167 O O . ARG B 1 6 ? 21.562 32.562 79.562 1 16.75 6 ARG B O 1
ATOM 2174 N N . GLY B 1 7 ? 22.375 34.094 81 1 15.87 7 GLY B N 1
ATOM 2175 C CA . GLY B 1 7 ? 21.531 34.906 81.812 1 15.87 7 GLY B CA 1
ATOM 2176 C C . GLY B 1 7 ? 20.656 35.875 81 1 15.87 7 GLY B C 1
ATOM 2177 O O . GLY B 1 7 ? 19.562 36.25 81.5 1 15.87 7 GLY B O 1
ATOM 2178 N N . ARG B 1 8 ? 21.328 36.5 79.938 1 17.19 8 ARG B N 1
ATOM 2179 C CA . ARG B 1 8 ? 21.312 37.938 80 1 17.19 8 ARG B CA 1
ATOM 2180 C C . ARG B 1 8 ? 19.891 38.469 79.812 1 17.19 8 ARG B C 1
ATOM 2182 O O . ARG B 1 8 ? 19.062 37.844 79.125 1 17.19 8 ARG B O 1
ATOM 2189 N N . GLY B 1 9 ? 19.688 39.594 80.375 1 16.06 9 GLY B N 1
ATOM 2190 C CA . GLY B 1 9 ? 18.719 40.406 81.125 1 16.06 9 GLY B CA 1
ATOM 2191 C C . GLY B 1 9 ? 17.734 41.094 80.188 1 16.06 9 GLY B C 1
ATOM 2192 O O . GLY B 1 9 ? 16.547 41.219 80.562 1 16.06 9 GLY B O 1
ATOM 2193 N N . ARG B 1 10 ? 18.297 41.812 79.062 1 16.94 10 ARG B N 1
ATOM 2194 C CA . ARG B 1 10 ? 18.062 43.25 79.062 1 16.94 10 ARG B CA 1
ATOM 2195 C C . ARG B 1 10 ? 16.609 43.562 78.75 1 16.94 10 ARG B C 1
ATOM 2197 O O . ARG B 1 10 ? 15.906 42.781 78.125 1 16.94 10 ARG B O 1
ATOM 2204 N N . SER B 1 11 ? 16.312 44.844 78.938 1 16.31 11 SER B N 1
ATOM 2205 C CA . SER B 1 11 ? 15.32 45.75 79.562 1 16.31 11 SER B CA 1
ATOM 2206 C C . SER B 1 11 ? 14.141 46 78.625 1 16.31 11 SER B C 1
ATOM 2208 O O . SER B 1 11 ? 12.992 45.781 79 1 16.31 11 SER B O 1
ATOM 2210 N N . THR B 1 12 ? 14.352 47 77.812 1 16.25 12 THR B N 1
ATOM 2211 C CA . THR B 1 12 ? 13.617 48.25 78.062 1 16.25 12 THR B CA 1
ATOM 2212 C C . THR B 1 12 ? 12.242 48.219 77.438 1 16.25 12 THR B C 1
ATOM 2214 O O . THR B 1 12 ? 11.234 48.5 78.062 1 16.25 12 THR B O 1
ATOM 2217 N N . ALA B 1 13 ? 12.219 48.625 76.062 1 19.31 13 ALA B N 1
ATOM 2218 C CA . ALA B 1 13 ? 11.617 49.906 75.625 1 19.31 13 ALA B CA 1
ATOM 2219 C C . ALA B 1 13 ? 10.109 49.75 75.438 1 19.31 13 ALA B C 1
ATOM 2221 O O . ALA B 1 13 ? 9.609 48.625 75.25 1 19.31 13 ALA B O 1
ATOM 2222 N N . GLN B 1 14 ? 9.594 50.938 74.938 1 18.77 14 GLN B N 1
ATOM 2223 C CA . GLN B 1 14 ? 8.461 51.812 75.188 1 18.77 14 GLN B CA 1
ATOM 2224 C C . GLN B 1 14 ? 7.199 51.312 74.5 1 18.77 14 GLN B C 1
ATOM 2226 O O . GLN B 1 14 ? 6.098 51.781 74.812 1 18.77 14 GLN B O 1
ATOM 2231 N N . THR B 1 15 ? 7.559 50.656 73.438 1 19.52 15 THR B N 1
ATOM 2232 C CA . THR B 1 15 ? 6.855 51.188 72.312 1 19.52 15 THR B CA 1
ATOM 2233 C C . THR B 1 15 ? 5.391 50.781 72.312 1 19.52 15 THR B C 1
ATOM 2235 O O . THR B 1 15 ? 4.684 50.969 71.312 1 19.52 15 THR B O 1
ATOM 2238 N N . VAL B 1 16 ? 4.727 50.625 73.438 1 17.23 16 VAL B N 1
ATOM 2239 C CA . VAL B 1 16 ? 3.836 49.469 73.312 1 17.23 16 VAL B CA 1
ATOM 2240 C C . VAL B 1 16 ? 2.715 49.812 72.312 1 17.23 16 VAL B C 1
ATOM 2242 O O . VAL B 1 16 ? 2.398 49.031 71.438 1 17.23 16 VAL B O 1
ATOM 2245 N N . ASP B 1 17 ? 1.942 50.938 72.75 1 18.53 17 ASP B N 1
ATOM 2246 C CA . ASP B 1 17 ? 0.598 50.5 73.125 1 18.53 17 ASP B CA 1
ATOM 2247 C C . ASP B 1 17 ? -0.261 50.312 71.875 1 18.53 17 ASP B C 1
ATOM 2249 O O . ASP B 1 17 ? 0.109 50.75 70.75 1 18.53 17 ASP B O 1
ATOM 2253 N N . SER B 1 18 ? -1.801 50.438 72.125 1 18.98 18 SER B N 1
ATOM 2254 C CA . SER B 1 18 ? -2.967 49.594 71.875 1 18.98 18 SER B CA 1
ATOM 2255 C C . SER B 1 18 ? -3.635 49.938 70.562 1 18.98 18 SER B C 1
ATOM 2257 O O . SER B 1 18 ? -3.971 49.062 69.75 1 18.98 18 SER B O 1
ATOM 2259 N N . SER B 1 19 ? -4.23 51.219 70.5 1 21.34 19 SER B N 1
ATOM 2260 C CA . SER B 1 19 ? -5.684 51.156 70.312 1 21.34 19 SER B CA 1
ATOM 2261 C C . SER B 1 19 ? -6.082 51 68.875 1 21.34 19 SER B C 1
ATOM 2263 O O . SER B 1 19 ? -5.594 51.719 68 1 21.34 19 SER B O 1
ATOM 2265 N N . PRO B 1 20 ? -6.719 49.906 68.5 1 22.25 20 PRO B N 1
ATOM 2266 C CA . PRO B 1 20 ? -6.875 49.438 67.125 1 22.25 20 PRO B CA 1
ATOM 2267 C C . PRO B 1 20 ? -7.73 50.375 66.312 1 22.25 20 PRO B C 1
ATOM 2269 O O . PRO B 1 20 ? -7.742 50.281 65.062 1 22.25 20 PRO B O 1
ATOM 2272 N N . PRO B 1 21 ? -8.5 51.438 67 1 24.16 21 PRO B N 1
ATOM 2273 C CA . PRO B 1 21 ? -9.867 51.219 66.5 1 24.16 21 PRO B CA 1
ATOM 2274 C C . PRO B 1 21 ? -10 51.406 65 1 24.16 21 PRO B C 1
ATOM 2276 O O . PRO B 1 21 ? -9.195 52.125 64.375 1 24.16 21 PRO B O 1
ATOM 2279 N N . ARG B 1 22 ? -10.898 50.562 64.375 1 20.98 22 ARG B N 1
ATOM 2280 C CA . ARG B 1 22 ? -11.102 50.062 63.031 1 20.98 22 ARG B CA 1
ATOM 2281 C C . ARG B 1 22 ? -11.531 51.188 62.094 1 20.98 22 ARG B C 1
ATOM 2283 O O . ARG B 1 22 ? -10.969 51.344 61 1 20.98 22 ARG B O 1
ATOM 2290 N N . PRO B 1 23 ? -12.898 51.5 62.25 1 23.12 23 PRO B N 1
ATOM 2291 C CA . PRO B 1 23 ? -13.648 51.062 61.062 1 23.12 23 PRO B CA 1
ATOM 2292 C C . PRO B 1 23 ? -13.773 52.156 60.031 1 23.12 23 PRO B C 1
ATOM 2294 O O . PRO B 1 23 ? -14.156 51.906 58.875 1 23.12 23 PRO B O 1
ATOM 2297 N N . GLY B 1 24 ? -13.594 53.5 60.531 1 20.03 24 GLY B N 1
ATOM 2298 C CA . GLY B 1 24 ? -14.773 54.281 60.156 1 20.03 24 GLY B CA 1
ATOM 2299 C C . GLY B 1 24 ? -14.938 54.406 58.656 1 20.03 24 GLY B C 1
ATOM 2300 O O . GLY B 1 24 ? -16.016 54.156 58.125 1 20.03 24 GLY B O 1
ATOM 2301 N N . ALA B 1 25 ? -14.258 55.469 58.094 1 21.95 25 ALA B N 1
ATOM 2302 C CA . ALA B 1 25 ? -14.844 56.531 57.312 1 21.95 25 ALA B CA 1
ATOM 2303 C C . ALA B 1 25 ? -15.125 56.062 55.875 1 21.95 25 ALA B C 1
ATOM 2305 O O . ALA B 1 25 ? -14.312 55.375 55.281 1 21.95 25 ALA B O 1
ATOM 2306 N N . ASP B 1 26 ? -16.438 56.125 55.562 1 23.95 26 ASP B N 1
ATOM 2307 C CA . ASP B 1 26 ? -17.328 55.844 54.438 1 23.95 26 ASP B CA 1
ATOM 2308 C C . ASP B 1 26 ? -16.844 56.562 53.156 1 23.95 26 ASP B C 1
ATOM 2310 O O . ASP B 1 26 ? -17.547 56.625 52.156 1 23.95 26 ASP B O 1
ATOM 2314 N N . SER B 1 27 ? -15.727 57.281 53.281 1 22.66 27 SER B N 1
ATOM 2315 C CA . SER B 1 27 ? -15.875 58.312 52.281 1 22.66 27 SER B CA 1
ATOM 2316 C C . SER B 1 27 ? -16.109 57.719 50.906 1 22.66 27 SER B C 1
ATOM 2318 O O . SER B 1 27 ? -15.375 56.812 50.469 1 22.66 27 SER B O 1
ATOM 2320 N N . ALA B 1 28 ? -17.375 57.906 50.438 1 25.31 28 ALA B N 1
ATOM 2321 C CA . ALA B 1 28 ? -18.062 57.719 49.156 1 25.31 28 ALA B CA 1
ATOM 2322 C C . ALA B 1 28 ? -17.219 58.25 48 1 25.31 28 ALA B C 1
ATOM 2324 O O . ALA B 1 28 ? -17.281 59.438 47.656 1 25.31 28 ALA B O 1
ATOM 2325 N N . LYS B 1 29 ? -15.898 58 48.094 1 26.56 29 LYS B N 1
ATOM 2326 C CA . LYS B 1 29 ? -15.289 58.656 46.938 1 26.56 29 LYS B CA 1
ATOM 2327 C C . LYS B 1 29 ? -15.992 58.281 45.625 1 26.56 29 LYS B C 1
ATOM 2329 O O . LYS B 1 29 ? -16.25 57.094 45.406 1 26.56 29 LYS B O 1
ATOM 2334 N N . ALA B 1 30 ? -16.656 59.25 45 1 25.89 30 ALA B N 1
ATOM 2335 C CA . ALA B 1 30 ? -17.406 59.375 43.75 1 25.89 30 ALA B CA 1
ATOM 2336 C C . ALA B 1 30 ? -16.688 58.656 42.625 1 25.89 30 ALA B C 1
ATOM 2338 O O . ALA B 1 30 ? -15.461 58.594 42.594 1 25.89 30 ALA B O 1
ATOM 2339 N N . PRO B 1 31 ? -17.516 57.938 41.719 1 25 31 PRO B N 1
ATOM 2340 C CA . PRO B 1 31 ? -17.266 57.031 40.594 1 25 31 PRO B CA 1
ATOM 2341 C C . PRO B 1 31 ? -16.422 57.688 39.5 1 25 31 PRO B C 1
ATOM 2343 O O . PRO B 1 31 ? -16.938 58.5 38.719 1 25 31 PRO B O 1
ATOM 2346 N N . ILE B 1 32 ? -15.406 58.562 39.781 1 23.52 32 ILE B N 1
ATOM 2347 C CA . ILE B 1 32 ? -15.039 59.281 38.562 1 23.52 32 ILE B CA 1
ATOM 2348 C C . ILE B 1 32 ? -14.641 58.312 37.469 1 23.52 32 ILE B C 1
ATOM 2350 O O . ILE B 1 32 ? -13.547 57.75 37.5 1 23.52 32 ILE B O 1
ATOM 2354 N N . HIS B 1 33 ? -15.508 57.344 37.156 1 25.31 33 HIS B N 1
ATOM 2355 C CA . HIS B 1 33 ? -15.102 56.469 36.094 1 25.31 33 HIS B CA 1
ATOM 2356 C C . HIS B 1 33 ? -14.758 57.25 34.812 1 25.31 33 HIS B C 1
ATOM 2358 O O . HIS B 1 33 ? -15.641 57.656 34.062 1 25.31 33 HIS B O 1
ATOM 2364 N N . ALA B 1 34 ? -13.898 58.312 34.875 1 27.78 34 ALA B N 1
ATOM 2365 C CA . ALA B 1 34 ? -13.617 58.969 33.594 1 27.78 34 ALA B CA 1
ATOM 2366 C C . ALA B 1 34 ? -13.242 57.969 32.531 1 27.78 34 ALA B C 1
ATOM 2368 O O . ALA B 1 34 ? -12.289 57.188 32.688 1 27.78 34 ALA B O 1
ATOM 2369 N N . ASP B 1 35 ? -14.211 57.5 31.828 1 29.75 35 ASP B N 1
ATOM 2370 C CA . ASP B 1 35 ? -14.156 56.719 30.594 1 29.75 35 ASP B CA 1
ATOM 2371 C C . ASP B 1 35 ? -13.141 57.312 29.609 1 29.75 35 ASP B C 1
ATOM 2373 O O . ASP B 1 35 ? -13.477 58.188 28.828 1 29.75 35 ASP B O 1
ATOM 2377 N N . GLN B 1 36 ? -11.945 57.844 30.031 1 28.84 36 GLN B N 1
ATOM 2378 C CA . GLN B 1 36 ? -11.078 58.344 28.984 1 28.84 36 GLN B CA 1
ATOM 2379 C C . GLN B 1 36 ? -10.852 57.281 27.906 1 28.84 36 GLN B C 1
ATOM 2381 O O . GLN B 1 36 ? -10.164 56.281 28.141 1 28.84 36 GLN B O 1
ATOM 2386 N N . LYS B 1 37 ? -11.758 57.094 27.047 1 34.81 37 LYS B N 1
ATOM 2387 C CA . LYS B 1 37 ? -11.703 56.406 25.75 1 34.81 37 LYS B CA 1
ATOM 2388 C C . LYS B 1 37 ? -10.438 56.781 24.984 1 34.81 37 LYS B C 1
ATOM 2390 O O . LYS B 1 37 ? -10.438 57.719 24.203 1 34.81 37 LYS B O 1
ATOM 2395 N N . THR B 1 38 ? -9.258 56.906 25.609 1 33.06 38 THR B N 1
ATOM 2396 C CA . THR B 1 38 ? -8.062 57.062 24.781 1 33.06 38 THR B CA 1
ATOM 2397 C C . THR B 1 38 ? -7.98 55.938 23.75 1 33.06 38 THR B C 1
ATOM 2399 O O . THR B 1 38 ? -7.973 54.75 24.125 1 33.06 38 THR B O 1
ATOM 2402 N N . ALA B 1 39 ? -8.484 56.125 22.578 1 38.06 39 ALA B N 1
ATOM 2403 C CA . ALA B 1 39 ? -8.281 55.281 21.406 1 38.06 39 ALA B CA 1
ATOM 2404 C C . ALA B 1 39 ? -6.852 54.75 21.375 1 38.06 39 ALA B C 1
ATOM 2406 O O . ALA B 1 39 ? -5.902 55.5 21.141 1 38.06 39 ALA B O 1
ATOM 2407 N N . SER B 1 40 ? -6.457 53.969 22.25 1 36.53 40 SER B N 1
ATOM 2408 C CA . SER B 1 40 ? -5.078 53.531 22.359 1 36.53 40 SER B CA 1
ATOM 2409 C C . SER B 1 40 ? -4.492 53.188 21 1 36.53 40 SER B C 1
ATOM 2411 O O . SER B 1 40 ? -5.168 52.562 20.156 1 36.53 40 SER B O 1
ATOM 2413 N N . PRO B 1 41 ? -3.439 53.75 20.5 1 38.53 41 PRO B N 1
ATOM 2414 C CA . PRO B 1 41 ? -2.695 53.469 19.266 1 38.53 41 PRO B CA 1
ATOM 2415 C C . PRO B 1 41 ? -2.662 52 18.906 1 38.53 41 PRO B C 1
ATOM 2417 O O . PRO B 1 41 ? -2.189 51.625 17.828 1 38.53 41 PRO B O 1
ATOM 2420 N N . LYS B 1 42 ? -2.844 51.125 19.781 1 44.91 42 LYS B N 1
ATOM 2421 C CA . LYS B 1 42 ? -2.713 49.688 19.641 1 44.91 42 LYS B CA 1
ATOM 2422 C C . LYS B 1 42 ? -3.76 49.125 18.672 1 44.91 42 LYS B C 1
ATOM 2424 O O . LYS B 1 42 ? -3.564 48.062 18.094 1 44.91 42 LYS B O 1
ATOM 2429 N N . GLU B 1 43 ? -4.961 49.562 18.781 1 46.66 43 GLU B N 1
ATOM 2430 C CA . GLU B 1 43 ? -6.082 49.219 17.922 1 46.66 43 GLU B CA 1
ATOM 2431 C C . GLU B 1 43 ? -5.801 49.562 16.469 1 46.66 43 GLU B C 1
ATOM 2433 O O . GLU B 1 43 ? -6.301 48.875 15.555 1 46.66 43 GLU B O 1
ATOM 2438 N N . SER B 1 44 ? -5.078 50.625 16.281 1 47.5 44 SER B N 1
ATOM 2439 C CA . SER B 1 44 ? -4.816 51.281 15 1 47.5 44 SER B CA 1
ATOM 2440 C C . SER B 1 44 ? -3.945 50.406 14.102 1 47.5 44 SER B C 1
ATOM 2442 O O . SER B 1 44 ? -4.188 50.312 12.898 1 47.5 44 SER B O 1
ATOM 2444 N N . ASP B 1 45 ? -2.943 49.781 14.781 1 54.59 45 ASP B N 1
ATOM 2445 C CA . ASP B 1 45 ? -1.911 49.094 14.016 1 54.59 45 ASP B CA 1
ATOM 2446 C C . ASP B 1 45 ? -2.416 47.75 13.508 1 54.59 45 ASP B C 1
ATOM 2448 O O . ASP B 1 45 ? -2.199 47.375 12.352 1 54.59 45 ASP B O 1
ATOM 2452 N N . LEU B 1 46 ? -3.094 47 14.336 1 57.75 46 LEU B N 1
ATOM 2453 C CA . LEU B 1 46 ? -3.709 45.781 13.844 1 57.75 46 LEU B CA 1
ATOM 2454 C C . LEU B 1 46 ? -4.781 46.062 12.805 1 57.75 46 LEU B C 1
ATOM 2456 O O . LEU B 1 46 ? -4.949 45.312 11.844 1 57.75 46 LEU B O 1
ATOM 2460 N N . THR B 1 47 ? -5.461 47.188 13.195 1 60 47 THR B N 1
ATOM 2461 C CA . THR B 1 47 ? -6.426 47.656 12.211 1 60 47 THR B CA 1
ATOM 2462 C C . THR B 1 47 ? -5.734 48 10.891 1 60 47 THR B C 1
ATOM 2464 O O . THR B 1 47 ? -6.27 47.688 9.812 1 60 47 THR B O 1
ATOM 2467 N N . GLY B 1 48 ? -4.617 48.625 11.086 1 57.84 48 GLY B N 1
ATOM 2468 C CA . GLY B 1 48 ? -3.834 48.906 9.883 1 57.84 48 GLY B CA 1
ATOM 2469 C C . GLY B 1 48 ? -3.369 47.625 9.188 1 57.84 48 GLY B C 1
ATOM 2470 O O . GLY B 1 48 ? -3.402 47.531 7.957 1 57.84 48 GLY B O 1
ATOM 2471 N N . LEU B 1 49 ? -2.916 46.688 10 1 62.91 49 LEU B N 1
ATOM 2472 C CA . LEU B 1 49 ? -2.533 45.406 9.422 1 62.91 49 LEU B CA 1
ATOM 2473 C C . LEU B 1 49 ? -3.713 44.75 8.711 1 62.91 49 LEU B C 1
ATOM 2475 O O . LEU B 1 49 ? -3.566 44.25 7.594 1 62.91 49 LEU B O 1
ATOM 2479 N N . LYS B 1 50 ? -4.785 44.844 9.414 1 66.12 50 LYS B N 1
ATOM 2480 C CA . LYS B 1 50 ? -6 44.281 8.828 1 66.12 50 LYS B CA 1
ATOM 2481 C C . LYS B 1 50 ? -6.367 45 7.539 1 66.12 50 LYS B C 1
ATOM 2483 O O . LYS B 1 50 ? -6.789 44.375 6.566 1 66.12 50 LYS B O 1
ATOM 2488 N N . ARG B 1 51 ? -6.27 46.344 7.793 1 58.81 51 ARG B N 1
ATOM 2489 C CA . ARG B 1 51 ? -6.527 47.156 6.621 1 58.81 51 ARG B CA 1
ATOM 2490 C C . ARG B 1 51 ? -5.512 46.875 5.516 1 58.81 51 ARG B C 1
ATOM 2492 O O . ARG B 1 51 ? -5.859 46.875 4.336 1 58.81 51 ARG B O 1
ATOM 2499 N N . ALA B 1 52 ? -4.293 46.844 5.977 1 54.62 52 ALA B N 1
ATOM 2500 C CA . ALA B 1 52 ? -3.201 46.625 5.035 1 54.62 52 ALA B CA 1
ATOM 2501 C C . ALA B 1 52 ? -3.285 45.219 4.441 1 54.62 52 ALA B C 1
ATOM 2503 O O . ALA B 1 52 ? -2.982 45 3.266 1 54.62 52 ALA B O 1
ATOM 2504 N N . LEU B 1 53 ? -3.373 44.344 5.348 1 57.12 53 LEU B N 1
ATOM 2505 C CA . LEU B 1 53 ? -3.455 42.969 4.883 1 57.12 53 LEU B CA 1
ATOM 2506 C C . LEU B 1 53 ? -4.801 42.688 4.219 1 57.12 53 LEU B C 1
ATOM 2508 O O . LEU B 1 53 ? -4.961 41.688 3.512 1 57.12 53 LEU B O 1
ATOM 2512 N N . GLY B 1 54 ? -5.562 43.844 4.105 1 52.69 54 GLY B N 1
ATOM 2513 C CA . GLY B 1 54 ? -6.82 43.844 3.377 1 52.69 54 GLY B CA 1
ATOM 2514 C C . GLY B 1 54 ? -7.547 42.531 3.438 1 52.69 54 GLY B C 1
ATOM 2515 O O . GLY B 1 54 ? -7.199 41.656 4.238 1 52.69 54 GLY B O 1
ATOM 2516 N N . SER B 1 55 ? -8.75 42.406 2.83 1 54.47 55 SER B N 1
ATOM 2517 C CA . SER B 1 55 ? -9.414 41.156 2.447 1 54.47 55 SER B CA 1
ATOM 2518 C C . SER B 1 55 ? -8.445 40.219 1.763 1 54.47 55 SER B C 1
ATOM 2520 O O . SER B 1 55 ? -8.602 39.906 0.581 1 54.47 55 SER B O 1
ATOM 2522 N N . LEU B 1 56 ? -7.312 40.312 1.831 1 52.62 56 LEU B N 1
ATOM 2523 C CA . LEU B 1 56 ? -6.41 39.75 0.833 1 52.62 56 LEU B CA 1
ATOM 2524 C C . LEU B 1 56 ? -6.355 38.219 0.94 1 52.62 56 LEU B C 1
ATOM 2526 O O . LEU B 1 56 ? -6.055 37.688 2.008 1 52.62 56 LEU B O 1
ATOM 2530 N N . ASN B 1 57 ? -7.191 37.844 0.541 1 64 57 ASN B N 1
ATOM 2531 C CA . ASN B 1 57 ? -7.027 36.5 -0.013 1 64 57 ASN B CA 1
ATOM 2532 C C . ASN B 1 57 ? -6.07 36.5 -1.2 1 64 57 ASN B C 1
ATOM 2534 O O . ASN B 1 57 ? -6.5 36.5 -2.354 1 64 57 ASN B O 1
ATOM 2538 N N . PRO B 1 58 ? -4.754 36.844 -0.687 1 68.75 58 PRO B N 1
ATOM 2539 C CA . PRO B 1 58 ? -3.82 36.812 -1.817 1 68.75 58 PRO B CA 1
ATOM 2540 C C . PRO B 1 58 ? -4.098 35.688 -2.805 1 68.75 58 PRO B C 1
ATOM 2542 O O . PRO B 1 58 ? -4.242 34.531 -2.398 1 68.75 58 PRO B O 1
ATOM 2545 N N . LYS B 1 59 ? -4.336 36.125 -3.994 1 71.5 59 LYS B N 1
ATOM 2546 C CA . LYS B 1 59 ? -4.66 35.125 -5.035 1 71.5 59 LYS B CA 1
ATOM 2547 C C . LYS B 1 59 ? -3.439 34.812 -5.891 1 71.5 59 LYS B C 1
ATOM 2549 O O . LYS B 1 59 ? -3.453 33.875 -6.68 1 71.5 59 LYS B O 1
ATOM 2554 N N . SER B 1 60 ? -2.375 35.781 -5.598 1 77.94 60 SER B N 1
ATOM 2555 C CA . SER B 1 60 ? -1.145 35.562 -6.355 1 77.94 60 SER B CA 1
ATOM 2556 C C . SER B 1 60 ? 0.081 35.625 -5.449 1 77.94 60 SER B C 1
ATOM 2558 O O . SER B 1 60 ? -0.007 36.125 -4.316 1 77.94 60 SER B O 1
ATOM 2560 N N . GLN B 1 61 ? 1.214 35.156 -5.969 1 80 61 GLN B N 1
ATOM 2561 C CA . GLN B 1 61 ? 2.471 35.219 -5.227 1 80 61 GLN B CA 1
ATOM 2562 C C . GLN B 1 61 ? 2.914 36.656 -4.98 1 80 61 GLN B C 1
ATOM 2564 O O . GLN B 1 61 ? 3.457 36.969 -3.92 1 80 61 GLN B O 1
ATOM 2569 N N . ASP B 1 62 ? 2.662 37.438 -6.02 1 79.19 62 ASP B N 1
ATOM 2570 C CA . ASP B 1 62 ? 3.039 38.844 -5.895 1 79.19 62 ASP B CA 1
ATOM 2571 C C . ASP B 1 62 ? 2.293 39.5 -4.738 1 79.19 62 ASP B C 1
ATOM 2573 O O . ASP B 1 62 ? 2.883 40.25 -3.973 1 79.19 62 ASP B O 1
ATOM 2577 N N . GLU B 1 63 ? 1.059 39.156 -4.656 1 78.69 63 GLU B N 1
ATOM 2578 C CA . GLU B 1 63 ? 0.255 39.719 -3.57 1 78.69 63 GLU B CA 1
ATOM 2579 C C . GLU B 1 63 ? 0.715 39.188 -2.217 1 78.69 63 GLU B C 1
ATOM 2581 O O . GLU B 1 63 ? 0.71 39.906 -1.222 1 78.69 63 GLU B O 1
ATOM 2586 N N . LEU B 1 64 ? 1.097 38 -2.232 1 81.12 64 LEU B N 1
ATOM 2587 C CA . LEU B 1 64 ? 1.582 37.375 -1.007 1 81.12 64 LEU B CA 1
ATOM 2588 C C . LEU B 1 64 ? 2.889 38 -0.55 1 81.12 64 LEU B C 1
ATOM 2590 O O . LEU B 1 64 ? 3.076 38.25 0.641 1 81.12 64 LEU B O 1
ATOM 2594 N N . ASP B 1 65 ? 3.727 38.312 -1.479 1 79.69 65 ASP B N 1
ATOM 2595 C CA . ASP B 1 65 ? 4.988 38.969 -1.172 1 79.69 65 ASP B CA 1
ATOM 2596 C C . ASP B 1 65 ? 4.75 40.375 -0.624 1 79.69 65 ASP B C 1
ATOM 2598 O O . ASP B 1 65 ? 5.438 40.812 0.303 1 79.69 65 ASP B O 1
ATOM 2602 N N . ALA B 1 66 ? 3.904 41.062 -1.26 1 77.69 66 ALA B N 1
ATOM 2603 C CA . ALA B 1 66 ? 3.553 42.406 -0.783 1 77.69 66 ALA B CA 1
ATOM 2604 C C . ALA B 1 66 ? 3.002 42.344 0.639 1 77.69 66 ALA B C 1
ATOM 2606 O O . ALA B 1 66 ? 3.32 43.219 1.466 1 77.69 66 ALA B O 1
ATOM 2607 N N . PHE B 1 67 ? 2.236 41.344 0.792 1 79.44 67 PHE B N 1
ATOM 2608 C CA . PHE B 1 67 ? 1.681 41.125 2.123 1 79.44 67 PHE B CA 1
ATOM 2609 C C . PHE B 1 67 ? 2.787 40.875 3.137 1 79.44 67 PHE B C 1
ATOM 2611 O O . PHE B 1 67 ? 2.779 41.438 4.23 1 79.44 67 PHE B O 1
ATOM 2618 N N . ALA B 1 68 ? 3.65 40.094 2.848 1 82.12 68 ALA B N 1
ATOM 2619 C CA . ALA B 1 68 ? 4.773 39.781 3.723 1 82.12 68 ALA B CA 1
ATOM 2620 C C . ALA B 1 68 ? 5.598 41 4.043 1 82.12 68 ALA B C 1
ATOM 2622 O O . ALA B 1 68 ? 6.047 41.188 5.18 1 82.12 68 ALA B O 1
ATOM 2623 N N . THR B 1 69 ? 5.773 41.844 3.061 1 81.88 69 THR B N 1
ATOM 2624 C CA . THR B 1 69 ? 6.527 43.094 3.248 1 81.88 69 THR B CA 1
ATOM 2625 C C . THR B 1 69 ? 5.812 44 4.223 1 81.88 69 THR B C 1
ATOM 2627 O O . THR B 1 69 ? 6.441 44.594 5.098 1 81.88 69 THR B O 1
ATOM 2630 N N . LYS B 1 70 ? 4.57 44.094 4.02 1 80.62 70 LYS B N 1
ATOM 2631 C CA . LYS B 1 70 ? 3.773 44.906 4.934 1 80.62 70 LYS B CA 1
ATOM 2632 C C . LYS B 1 70 ? 3.814 44.344 6.352 1 80.62 70 LYS B C 1
ATOM 2634 O O . LYS B 1 70 ? 3.922 45.094 7.324 1 80.62 70 LYS B O 1
ATOM 2639 N N . ALA B 1 71 ? 3.672 43.094 6.484 1 82.12 71 ALA B N 1
ATOM 2640 C CA . ALA B 1 71 ? 3.725 42.438 7.777 1 82.12 71 ALA B CA 1
ATOM 2641 C C . ALA B 1 71 ? 5.066 42.656 8.469 1 82.12 71 ALA B C 1
ATOM 2643 O O . ALA B 1 71 ? 5.121 42.812 9.688 1 82.12 71 ALA B O 1
ATOM 2644 N N . GLN B 1 72 ? 6.105 42.781 7.668 1 82.69 72 GLN B N 1
ATOM 2645 C CA . GLN B 1 72 ? 7.441 43 8.195 1 82.69 72 GLN B CA 1
ATOM 2646 C C . GLN B 1 72 ? 7.539 44.406 8.82 1 82.69 72 GLN B C 1
ATOM 2648 O O . GLN B 1 72 ? 8.203 44.594 9.844 1 82.69 72 GLN B O 1
ATOM 2653 N N . THR B 1 73 ? 6.973 45.25 8.18 1 80.88 73 THR B N 1
ATOM 2654 C CA . THR B 1 73 ? 7.02 46.625 8.664 1 80.88 73 THR B CA 1
ATOM 2655 C C . THR B 1 73 ? 6.188 46.781 9.938 1 80.88 73 THR B C 1
ATOM 2657 O O . THR B 1 73 ? 6.496 47.594 10.797 1 80.88 73 THR B O 1
ATOM 2660 N N . PHE B 1 74 ? 5.207 46 9.984 1 79.06 74 PHE B N 1
ATOM 2661 C CA . PHE B 1 74 ? 4.305 46.031 11.133 1 79.06 74 PHE B CA 1
ATOM 2662 C C . PHE B 1 74 ? 4.93 45.344 12.336 1 79.06 74 PHE B C 1
ATOM 2664 O O . PHE B 1 74 ? 4.875 45.875 13.453 1 79.06 74 PHE B O 1
ATOM 2671 N N . ALA B 1 75 ? 5.441 44.188 12.156 1 77.38 75 ALA B N 1
ATOM 2672 C CA . ALA B 1 75 ? 5.863 43.312 13.25 1 77.38 75 ALA B CA 1
ATOM 2673 C C . ALA B 1 75 ? 7.332 43.531 13.602 1 77.38 75 ALA B C 1
ATOM 2675 O O . ALA B 1 75 ? 8.227 43 12.938 1 77.38 75 ALA B O 1
ATOM 2676 N N . THR B 1 76 ? 7.543 44.406 14.648 1 79.38 76 THR B N 1
ATOM 2677 C CA . THR B 1 76 ? 8.914 44.75 15.008 1 79.38 76 THR B CA 1
ATOM 2678 C C . THR B 1 76 ? 9.172 44.469 16.484 1 79.38 76 THR B C 1
ATOM 2680 O O . THR B 1 76 ? 10.312 44.531 16.953 1 79.38 76 THR B O 1
ATOM 2683 N N . THR B 1 77 ? 8.094 44.188 17.188 1 83.94 77 THR B N 1
ATOM 2684 C CA . THR B 1 77 ? 8.203 43.844 18.594 1 83.94 77 THR B CA 1
ATOM 2685 C C . THR B 1 77 ? 7.551 42.5 18.875 1 83.94 77 THR B C 1
ATOM 2687 O O . THR B 1 77 ? 6.805 41.969 18.047 1 83.94 77 THR B O 1
ATOM 2690 N N . ASP B 1 78 ? 7.789 41.938 20.016 1 86.25 78 ASP B N 1
ATOM 2691 C CA . ASP B 1 78 ? 7.23 40.625 20.391 1 86.25 78 ASP B CA 1
ATOM 2692 C C . ASP B 1 78 ? 5.703 40.688 20.391 1 86.25 78 ASP B C 1
ATOM 2694 O O . ASP B 1 78 ? 5.055 39.719 19.953 1 86.25 78 ASP B O 1
ATOM 2698 N N . GLU B 1 79 ? 5.23 41.75 20.953 1 86.31 79 GLU B N 1
ATOM 2699 C CA . GLU B 1 79 ? 3.779 41.906 21.016 1 86.31 79 GLU B CA 1
ATOM 2700 C C . GLU B 1 79 ? 3.168 41.969 19.609 1 86.31 79 GLU B C 1
ATOM 2702 O O . GLU B 1 79 ? 2.121 41.375 19.359 1 86.31 79 GLU B O 1
ATOM 2707 N N . LYS B 1 80 ? 3.848 42.594 18.734 1 86.25 80 LYS B N 1
ATOM 2708 C CA . LYS B 1 80 ? 3.348 42.719 17.375 1 86.25 80 LYS B CA 1
ATOM 2709 C C . LYS B 1 80 ? 3.498 41.438 16.594 1 86.25 80 LYS B C 1
ATOM 2711 O O . LYS B 1 80 ? 2.666 41.094 15.75 1 86.25 80 LYS B O 1
ATOM 2716 N N . TYR B 1 81 ? 4.539 40.656 16.953 1 89.12 81 TYR B N 1
ATOM 2717 C CA . TYR B 1 81 ? 4.691 39.344 16.375 1 89.12 81 TYR B CA 1
ATOM 2718 C C . TYR B 1 81 ? 3.504 38.438 16.719 1 89.12 81 TYR B C 1
ATOM 2720 O O . TYR B 1 81 ? 2.891 37.844 15.836 1 89.12 81 TYR B O 1
ATOM 2728 N N . SER B 1 82 ? 3.184 38.469 17.938 1 89.75 82 SER B N 1
ATOM 2729 C CA . SER B 1 82 ? 2.084 37.656 18.406 1 89.75 82 SER B CA 1
ATOM 2730 C C . SER B 1 82 ? 0.759 38.062 17.781 1 89.75 82 SER B C 1
ATOM 2732 O O . SER B 1 82 ? -0.063 37.219 17.438 1 89.75 82 SER B O 1
ATOM 2734 N N . GLU B 1 83 ? 0.566 39.344 17.719 1 88.19 83 GLU B N 1
ATOM 2735 C CA . GLU B 1 83 ? -0.661 39.875 17.125 1 88.19 83 GLU B CA 1
ATOM 2736 C C . GLU B 1 83 ? -0.779 39.438 15.656 1 88.19 83 GLU B C 1
ATOM 2738 O O . GLU B 1 83 ? -1.865 39.094 15.195 1 88.19 83 GLU B O 1
ATOM 2743 N N . LEU B 1 84 ? 0.287 39.531 15 1 88.88 84 LEU B N 1
ATOM 2744 C CA . LEU B 1 84 ? 0.293 39.125 13.602 1 88.88 84 LEU B CA 1
ATOM 2745 C C . LEU B 1 84 ? 0.012 37.625 13.461 1 88.88 84 LEU B C 1
ATOM 2747 O O . LEU B 1 84 ? -0.807 37.219 12.633 1 88.88 84 LEU B O 1
ATOM 2751 N N . ILE B 1 85 ? 0.688 36.844 14.234 1 92.75 85 ILE B N 1
ATOM 2752 C CA . ILE B 1 85 ? 0.511 35.406 14.211 1 92.75 85 ILE B CA 1
ATOM 2753 C C . ILE B 1 85 ? -0.946 35.062 14.508 1 92.75 85 ILE B C 1
ATOM 2755 O O . ILE B 1 85 ? -1.563 34.281 13.781 1 92.75 85 ILE B O 1
ATOM 2759 N N . ASP B 1 86 ? -1.501 35.719 15.484 1 91.81 86 ASP B N 1
ATOM 2760 C CA . ASP B 1 86 ? -2.889 35.438 15.852 1 91.81 86 ASP B CA 1
ATOM 2761 C C . ASP B 1 86 ? -3.842 35.844 14.734 1 91.81 86 ASP B C 1
ATOM 2763 O O . ASP B 1 86 ? -4.855 35.188 14.508 1 91.81 86 ASP B O 1
ATOM 2767 N N . TYR B 1 87 ? -3.52 3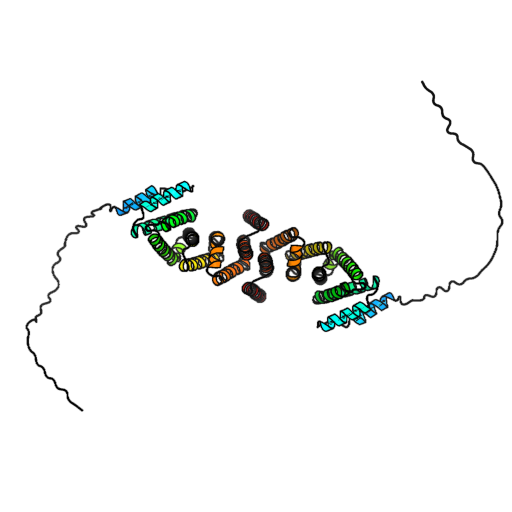6.875 14.148 1 88.81 87 TYR B N 1
ATOM 2768 C CA . TYR B 1 87 ? -4.332 37.312 13.016 1 88.81 87 TYR B CA 1
ATOM 2769 C C . TYR B 1 87 ? -4.32 36.281 11.906 1 88.81 87 TYR B C 1
ATOM 2771 O O . TYR B 1 87 ? -5.363 35.969 11.328 1 88.81 87 TYR B O 1
ATOM 2779 N N . LEU B 1 88 ? -3.219 35.781 11.602 1 91.19 88 LEU B N 1
ATOM 2780 C CA . LEU B 1 88 ? -3.084 34.781 10.547 1 91.19 88 LEU B CA 1
ATOM 2781 C C . LEU B 1 88 ? -3.799 33.469 10.93 1 91.19 88 LEU B C 1
ATOM 2783 O O . LEU B 1 88 ? -4.402 32.812 10.078 1 91.19 88 LEU B O 1
ATOM 2787 N N . TYR B 1 89 ? -3.779 33.125 12.188 1 93.56 89 TYR B N 1
ATOM 2788 C CA . TYR B 1 89 ? -4.551 32 12.664 1 93.56 89 TYR B CA 1
ATOM 2789 C C . TYR B 1 89 ? -6.043 32.219 12.477 1 93.56 89 TYR B C 1
ATOM 2791 O O . TYR B 1 89 ? -6.75 31.359 11.945 1 93.56 89 TYR B O 1
ATOM 2799 N N . GLU B 1 90 ? -6.484 33.375 12.82 1 90.56 90 GLU B N 1
ATOM 2800 C CA . GLU B 1 90 ? -7.906 33.656 12.695 1 90.56 90 GLU B CA 1
ATOM 2801 C C . GLU B 1 90 ? -8.352 33.656 11.242 1 90.56 90 GLU B C 1
ATOM 2803 O O . GLU B 1 90 ? -9.453 33.188 10.93 1 90.56 90 GLU B O 1
ATOM 2808 N N . ARG B 1 91 ? -7.555 34.188 10.445 1 88.5 91 ARG B N 1
ATOM 2809 C CA . ARG B 1 91 ? -7.875 34.156 9.023 1 88.5 91 ARG B CA 1
ATOM 2810 C C . ARG B 1 91 ? -7.977 32.719 8.516 1 88.5 91 ARG B C 1
ATOM 2812 O O . ARG B 1 91 ? -8.82 32.406 7.672 1 88.5 91 ARG B O 1
ATOM 2819 N N . THR B 1 92 ? -7.121 31.844 8.953 1 92.12 92 THR B N 1
ATOM 2820 C CA . THR B 1 92 ? -7.121 30.438 8.562 1 92.12 92 THR B CA 1
ATOM 2821 C C . THR B 1 92 ? -8.383 29.734 9.055 1 92.12 92 THR B C 1
ATOM 2823 O O . THR B 1 92 ? -8.906 28.844 8.383 1 92.12 92 THR B O 1
ATOM 2826 N N . PHE B 1 93 ? -8.859 30.156 10.211 1 92.31 93 PHE B N 1
ATOM 2827 C CA . PHE B 1 93 ? -10.078 29.562 10.75 1 92.31 93 PHE B CA 1
ATOM 2828 C C . PHE B 1 93 ? -11.297 29.969 9.93 1 92.31 93 PHE B C 1
ATOM 2830 O O . PHE B 1 93 ? -12.258 29.219 9.805 1 92.31 93 PHE B O 1
ATOM 2837 N N . GLU B 1 94 ? -11.242 31.141 9.359 1 88.19 94 GLU B N 1
ATOM 2838 C CA . GLU B 1 94 ? -12.32 31.625 8.492 1 88.19 94 GLU B CA 1
ATOM 2839 C C . GLU B 1 94 ? -12.273 30.938 7.129 1 88.19 94 GLU B C 1
ATOM 2841 O O . GLU B 1 94 ? -13.312 30.641 6.539 1 88.19 94 GLU B O 1
ATOM 2846 N N . ASP B 1 95 ? -11.109 30.75 6.656 1 89.94 95 ASP B N 1
ATOM 2847 C CA . ASP B 1 95 ? -10.867 30.109 5.371 1 89.94 95 ASP B CA 1
ATOM 2848 C C . ASP B 1 95 ? -9.672 29.156 5.457 1 89.94 95 ASP B C 1
ATOM 2850 O O . ASP B 1 95 ? -8.523 29.578 5.328 1 89.94 95 ASP B O 1
ATOM 2854 N N . ASN B 1 96 ? -10 27.938 5.488 1 89.31 96 ASN B N 1
ATOM 2855 C CA . ASN B 1 96 ? -8.969 26.922 5.699 1 89.31 96 ASN B CA 1
ATOM 2856 C C . ASN B 1 96 ? -7.965 26.906 4.551 1 89.31 96 ASN B C 1
ATOM 2858 O O . ASN B 1 96 ? -6.82 26.484 4.727 1 89.31 96 ASN B O 1
ATOM 2862 N N . GLU B 1 97 ? -8.32 27.344 3.406 1 86.12 97 GLU B N 1
ATOM 2863 C CA . GLU B 1 97 ? -7.43 27.375 2.25 1 86.12 97 GLU B CA 1
ATOM 2864 C C . GLU B 1 97 ? -6.32 28.406 2.424 1 86.12 97 GLU B C 1
ATOM 2866 O O . GLU B 1 97 ? -5.324 28.375 1.701 1 86.12 97 GLU B O 1
ATOM 2871 N N . PHE B 1 98 ? -6.496 29.297 3.402 1 89.88 98 PHE B N 1
ATOM 2872 C CA . PHE B 1 98 ? -5.527 30.359 3.654 1 89.88 98 PHE B CA 1
ATOM 2873 C C . PHE B 1 98 ? -4.32 29.812 4.414 1 89.88 98 PHE B C 1
ATOM 2875 O O . PHE B 1 98 ? -3.314 30.516 4.566 1 89.88 98 PHE B O 1
ATOM 2882 N N . ALA B 1 99 ? -4.355 28.641 4.863 1 92.12 99 ALA B N 1
ATOM 2883 C CA . ALA B 1 99 ? -3.334 28.078 5.742 1 92.12 99 ALA B CA 1
ATOM 2884 C C . ALA B 1 99 ? -1.958 28.109 5.086 1 92.12 99 ALA B C 1
ATOM 2886 O O . ALA B 1 99 ? -0.982 28.547 5.703 1 92.12 99 ALA B O 1
ATOM 2887 N N . HIS B 1 100 ? -1.936 27.75 3.871 1 89.62 100 HIS B N 1
ATOM 2888 C CA . HIS B 1 100 ? -0.654 27.734 3.174 1 89.62 100 HIS B CA 1
ATOM 2889 C C . HIS B 1 100 ? -0.101 29.141 3.02 1 89.62 100 HIS B C 1
ATOM 2891 O O . HIS B 1 100 ? 1.09 29.375 3.236 1 89.62 100 HIS B O 1
ATOM 2897 N N . LYS B 1 101 ? -0.907 30.047 2.611 1 88.12 101 LYS B N 1
ATOM 2898 C CA . LYS B 1 101 ? -0.502 31.438 2.434 1 88.12 101 LYS B CA 1
ATOM 2899 C C . LYS B 1 101 ? 0.014 32.031 3.74 1 88.12 101 LYS B C 1
ATOM 2901 O O . LYS B 1 101 ? 1.035 32.719 3.754 1 88.12 101 LYS B O 1
ATOM 2906 N N . ALA B 1 102 ? -0.756 31.734 4.77 1 90.94 102 ALA B N 1
ATOM 2907 C CA . ALA B 1 102 ? -0.338 32.188 6.09 1 90.94 102 ALA B CA 1
ATOM 2908 C C . ALA B 1 102 ? 1.048 31.672 6.445 1 90.94 102 ALA B C 1
ATOM 2910 O O . ALA B 1 102 ? 1.91 32.438 6.898 1 90.94 102 ALA B O 1
ATOM 2911 N N . ALA B 1 103 ? 1.317 30.453 6.195 1 91.69 103 ALA B N 1
ATOM 2912 C CA . ALA B 1 103 ? 2.592 29.812 6.531 1 91.69 103 ALA B CA 1
ATOM 2913 C C . ALA B 1 103 ? 3.734 30.422 5.723 1 91.69 103 ALA B C 1
ATOM 2915 O O . ALA B 1 103 ? 4.84 30.609 6.242 1 91.69 103 ALA B O 1
ATOM 2916 N N . VAL B 1 104 ? 3.449 30.734 4.52 1 87.44 104 VAL B N 1
ATOM 2917 C CA . VAL B 1 104 ? 4.469 31.344 3.664 1 87.44 104 VAL B CA 1
ATOM 2918 C C . VAL B 1 104 ? 4.855 32.719 4.203 1 87.44 104 VAL B C 1
ATOM 2920 O O . VAL B 1 104 ? 6.039 33.062 4.258 1 87.44 104 VAL B O 1
ATOM 2923 N N . VAL B 1 105 ? 3.908 33.469 4.57 1 87.38 105 VAL B N 1
ATOM 2924 C CA . VAL B 1 105 ? 4.156 34.781 5.152 1 87.38 105 VAL B CA 1
ATOM 2925 C C . VAL B 1 105 ? 4.98 34.625 6.43 1 87.38 105 VAL B C 1
ATOM 2927 O O . VAL B 1 105 ? 5.957 35.344 6.633 1 87.38 105 VAL B O 1
ATOM 2930 N N . MET B 1 106 ? 4.637 33.719 7.219 1 90.44 106 MET B N 1
ATOM 2931 C CA . MET B 1 106 ? 5.344 33.469 8.477 1 90.44 106 MET B CA 1
ATOM 2932 C C . MET B 1 106 ? 6.773 33.031 8.219 1 90.44 106 MET B C 1
ATOM 2934 O O . MET B 1 106 ? 7.695 33.438 8.93 1 90.44 106 MET B O 1
ATOM 2938 N N . ASN B 1 107 ? 6.922 32.25 7.258 1 88.44 107 ASN B N 1
ATOM 2939 C CA . ASN B 1 107 ? 8.266 31.812 6.898 1 88.44 107 ASN B CA 1
ATOM 2940 C C . ASN B 1 107 ? 9.133 32.969 6.43 1 88.44 107 ASN B C 1
ATOM 2942 O O . ASN B 1 107 ? 10.305 33.062 6.797 1 88.44 107 ASN B O 1
ATOM 2946 N N . THR B 1 108 ? 8.539 33.781 5.602 1 87 108 THR B N 1
ATOM 2947 C CA . THR B 1 108 ? 9.258 34.938 5.105 1 87 108 THR B CA 1
ATOM 2948 C C . THR B 1 108 ? 9.75 35.812 6.258 1 87 108 THR B C 1
ATOM 2950 O O . THR B 1 108 ? 10.891 36.281 6.254 1 87 108 THR B O 1
ATOM 2953 N N . LEU B 1 109 ? 8.961 36 7.23 1 88 109 LEU B N 1
ATOM 2954 C CA . LEU B 1 109 ? 9.305 36.844 8.383 1 88 109 LEU B CA 1
ATOM 2955 C C . LEU B 1 109 ? 10.367 36.156 9.242 1 88 109 LEU B C 1
ATOM 2957 O O . LEU B 1 109 ? 11.242 36.812 9.805 1 88 109 LEU B O 1
ATOM 2961 N N . SER B 1 110 ? 10.328 34.844 9.312 1 89.06 110 SER B N 1
ATOM 2962 C CA . SER B 1 110 ? 11.266 34.094 10.133 1 89.06 110 SER B CA 1
ATOM 2963 C C . SER B 1 110 ? 12.664 34.094 9.523 1 89.06 110 SER B C 1
ATOM 2965 O O . SER B 1 110 ? 13.648 33.844 10.219 1 89.06 110 SER B O 1
ATOM 2967 N N . LEU B 1 111 ? 12.75 34.406 8.242 1 87.94 111 LEU B N 1
ATOM 2968 C CA . LEU B 1 111 ? 14.023 34.375 7.535 1 87.94 111 LEU B CA 1
ATOM 2969 C C . LEU B 1 111 ? 14.664 35.75 7.469 1 87.94 111 LEU B C 1
ATOM 2971 O O . LEU B 1 111 ? 15.773 35.906 6.949 1 87.94 111 LEU B O 1
ATOM 2975 N N . LEU B 1 112 ? 14.07 36.688 8.047 1 85.88 112 LEU B N 1
ATOM 2976 C CA . LEU B 1 112 ? 14.641 38.031 8.039 1 85.88 112 LEU B CA 1
ATOM 2977 C C . LEU B 1 112 ? 15.93 38.094 8.859 1 85.88 112 LEU B C 1
ATOM 2979 O O . LEU B 1 112 ? 16.047 37.406 9.883 1 85.88 112 LEU B O 1
ATOM 2983 N N . ALA B 1 113 ? 16.891 38.844 8.336 1 81.69 113 ALA B N 1
ATOM 2984 C CA . ALA B 1 113 ? 18.172 38.969 9.016 1 81.69 113 ALA B CA 1
ATOM 2985 C C . ALA B 1 113 ? 18 39.594 10.406 1 81.69 113 ALA B C 1
ATOM 2987 O O . ALA B 1 113 ? 18.625 39.156 11.367 1 81.69 113 ALA B O 1
ATOM 2988 N N . ASP B 1 114 ? 17.156 40.594 10.438 1 85.5 114 ASP B N 1
ATOM 2989 C CA . ASP B 1 114 ? 16.906 41.25 11.711 1 85.5 114 ASP B CA 1
ATOM 2990 C C . ASP B 1 114 ? 15.555 40.812 12.297 1 85.5 114 ASP B C 1
ATOM 2992 O O . ASP B 1 114 ? 14.516 41.031 11.68 1 85.5 114 ASP B O 1
ATOM 2996 N N . GLY B 1 115 ? 15.547 40.188 13.398 1 87.25 115 GLY B N 1
ATOM 2997 C CA . GLY B 1 115 ? 14.328 39.875 14.117 1 87.25 115 GLY B CA 1
ATOM 2998 C C . GLY B 1 115 ? 13.75 38.531 13.719 1 87.25 115 GLY B C 1
ATOM 2999 O O . GLY B 1 115 ? 12.789 38.031 14.344 1 87.25 115 GLY B O 1
ATOM 3000 N N . GLY B 1 116 ? 14.289 37.938 12.688 1 87.75 116 GLY B N 1
ATOM 3001 C CA . GLY B 1 116 ? 13.781 36.688 12.195 1 87.75 116 GLY B CA 1
ATOM 3002 C C . GLY B 1 116 ? 13.828 35.562 13.234 1 87.75 116 GLY B C 1
ATOM 3003 O O . GLY B 1 116 ? 12.867 34.812 13.391 1 87.75 116 GLY B O 1
ATOM 3004 N N . SER B 1 117 ? 14.891 35.531 13.875 1 88.75 117 SER B N 1
ATOM 3005 C CA . SER B 1 117 ? 15.055 34.5 14.906 1 88.75 117 SER B CA 1
ATOM 3006 C C . SER B 1 117 ? 14.047 34.656 16.031 1 88.75 117 SER B C 1
ATOM 3008 O O . SER B 1 117 ? 13.516 33.688 16.562 1 88.75 117 SER B O 1
ATOM 3010 N N . LYS B 1 118 ? 13.859 35.906 16.375 1 90.25 118 LYS B N 1
ATOM 3011 C CA . LYS B 1 118 ? 12.891 36.188 17.422 1 90.25 118 LYS B CA 1
ATOM 3012 C C . LYS B 1 118 ? 11.469 35.875 16.969 1 90.25 118 LYS B C 1
ATOM 3014 O O . LYS B 1 118 ? 10.672 35.344 17.734 1 90.25 118 LYS B O 1
ATOM 3019 N N . PHE B 1 119 ? 11.172 36.219 15.797 1 91.5 119 PHE B N 1
ATOM 3020 C CA . PHE B 1 119 ? 9.859 35.906 15.234 1 91.5 119 PHE B CA 1
ATOM 3021 C C . PHE B 1 119 ? 9.633 34.406 15.227 1 91.5 119 PHE B C 1
ATOM 3023 O O . PHE B 1 119 ? 8.562 33.938 15.602 1 91.5 119 PHE B O 1
ATOM 3030 N N . ARG B 1 120 ? 10.633 33.719 14.82 1 89.69 120 ARG B N 1
ATOM 3031 C CA . ARG B 1 120 ? 10.555 32.25 14.758 1 89.69 120 ARG B CA 1
ATOM 3032 C C . ARG B 1 120 ? 10.273 31.656 16.141 1 89.69 120 ARG B C 1
ATOM 3034 O O . ARG B 1 120 ? 9.477 30.734 16.266 1 89.69 120 ARG B O 1
ATOM 3041 N N . SER B 1 121 ? 10.914 32.156 17.047 1 90 121 SER B N 1
ATOM 3042 C CA . SER B 1 121 ? 10.703 31.672 18.422 1 90 121 SER B CA 1
ATOM 3043 C C . SER B 1 121 ? 9.273 31.938 18.875 1 90 121 SER B C 1
ATOM 3045 O O . SER B 1 121 ? 8.648 31.078 19.5 1 90 121 SER B O 1
ATOM 3047 N N . ASN B 1 122 ? 8.797 33.156 18.562 1 91.62 122 ASN B N 1
ATOM 3048 C CA . ASN B 1 122 ? 7.422 33.5 18.906 1 91.62 122 ASN B CA 1
ATOM 3049 C C . ASN B 1 122 ? 6.422 32.625 18.172 1 91.62 122 ASN B C 1
ATOM 3051 O O . ASN B 1 122 ? 5.41 32.219 18.734 1 91.62 122 ASN B O 1
ATOM 3055 N N . LEU B 1 123 ? 6.762 32.375 16.953 1 92.5 123 LEU B N 1
ATOM 3056 C CA . LEU B 1 123 ? 5.918 31.547 16.109 1 92.5 123 LEU B CA 1
ATOM 3057 C C . LEU B 1 123 ? 5.789 30.141 16.688 1 92.5 123 LEU B C 1
ATOM 3059 O O . LEU B 1 123 ? 4.68 29.625 16.812 1 92.5 123 LEU B O 1
ATOM 3063 N N . LEU B 1 124 ? 6.84 29.594 17.078 1 91.19 124 LEU B N 1
ATOM 3064 C CA . LEU B 1 124 ? 6.855 28.25 17.641 1 91.19 124 LEU B CA 1
ATOM 3065 C C . LEU B 1 124 ? 6.086 28.203 18.953 1 91.19 124 LEU B C 1
ATOM 3067 O O . LEU B 1 124 ? 5.316 27.266 19.203 1 91.19 124 LEU B O 1
ATOM 3071 N N . LYS B 1 125 ? 6.359 29.203 19.672 1 92 125 LYS B N 1
ATOM 3072 C CA . LYS B 1 125 ? 5.66 29.297 20.953 1 92 125 LYS B CA 1
ATOM 3073 C C . LYS B 1 125 ? 4.152 29.391 20.75 1 92 125 LYS B C 1
ATOM 3075 O O . LYS B 1 125 ? 3.387 28.703 21.438 1 92 125 LYS B O 1
ATOM 3080 N N . ARG B 1 126 ? 3.711 30.266 19.906 1 92.06 126 ARG B N 1
ATOM 3081 C CA . ARG B 1 126 ? 2.287 30.438 19.625 1 92.06 126 ARG B CA 1
ATOM 3082 C C . ARG B 1 126 ? 1.677 29.172 19.047 1 92.06 126 ARG B C 1
ATOM 3084 O O . ARG B 1 126 ? 0.556 28.797 19.406 1 92.06 126 ARG B O 1
ATOM 3091 N N . ALA B 1 127 ? 2.396 28.531 18.156 1 94.12 127 ALA B N 1
ATOM 3092 C CA . ALA B 1 127 ? 1.912 27.281 17.562 1 94.12 127 ALA B CA 1
ATOM 3093 C C . ALA B 1 127 ? 1.657 26.219 18.625 1 94.12 127 ALA B C 1
ATOM 3095 O O . ALA B 1 127 ? 0.645 25.516 18.578 1 94.12 127 ALA B O 1
ATOM 3096 N N . GLN B 1 128 ? 2.545 26.172 19.531 1 92.44 128 GLN B N 1
ATOM 3097 C CA . GLN B 1 128 ? 2.398 25.219 20.625 1 92.44 128 GLN B CA 1
ATOM 3098 C C . GLN B 1 128 ? 1.204 25.578 21.5 1 92.44 128 GLN B C 1
ATOM 3100 O O . GLN B 1 128 ? 0.488 24.688 21.969 1 92.44 128 GLN B O 1
ATOM 3105 N N . GLU B 1 129 ? 1.042 26.844 21.734 1 94.38 129 GLU B N 1
ATOM 3106 C CA . GLU B 1 129 ? -0.09 27.281 22.547 1 94.38 129 GLU B CA 1
ATOM 3107 C C . GLU B 1 129 ? -1.416 26.953 21.859 1 94.38 129 GLU B C 1
ATOM 3109 O O . GLU B 1 129 ? -2.35 26.484 22.516 1 94.38 129 GLU B O 1
ATOM 3114 N N . TYR B 1 130 ? -1.489 27.219 20.609 1 95.12 130 TYR B N 1
ATOM 3115 C CA . TYR B 1 130 ? -2.695 26.875 19.859 1 95.12 130 TYR B CA 1
ATOM 3116 C C . TYR B 1 130 ? -2.945 25.375 19.875 1 95.12 130 TYR B C 1
ATOM 3118 O O . TYR B 1 130 ? -4.082 24.922 20.062 1 95.12 130 TYR B O 1
ATOM 3126 N N . TYR B 1 131 ? -1.94 24.609 19.797 1 94.88 131 TYR B N 1
ATOM 3127 C CA . TYR B 1 131 ? -2.072 23.156 19.812 1 94.88 131 TYR B CA 1
ATOM 3128 C C . TYR B 1 131 ? -2.578 22.672 21.172 1 94.88 131 TYR B C 1
ATOM 3130 O O . TYR B 1 131 ? -3.438 21.797 21.234 1 94.88 131 TYR B O 1
ATOM 3138 N N . LYS B 1 132 ? -1.988 23.172 22.188 1 94.88 132 LYS B N 1
ATOM 3139 C CA . LYS B 1 132 ? -2.375 22.766 23.547 1 94.88 132 LYS B CA 1
ATOM 3140 C C . LYS B 1 132 ? -3.857 23.031 23.797 1 94.88 132 LYS B C 1
ATOM 3142 O O . LYS B 1 132 ? -4.504 22.312 24.547 1 94.88 132 LYS B O 1
ATOM 3147 N N . ASN B 1 133 ? -4.363 24.078 23.125 1 94.38 133 ASN B N 1
ATOM 3148 C CA . ASN B 1 133 ? -5.766 24.453 23.281 1 94.38 133 ASN B CA 1
ATOM 3149 C C . ASN B 1 133 ? -6.637 23.828 22.188 1 94.38 133 ASN B C 1
ATOM 3151 O O . ASN B 1 133 ? -7.766 24.281 21.969 1 94.38 133 ASN B O 1
ATOM 3155 N N . ARG B 1 134 ? -6.18 22.828 21.516 1 93.81 134 ARG B N 1
ATOM 3156 C CA . ARG B 1 134 ? -6.84 22.266 20.344 1 93.81 134 ARG B CA 1
ATOM 3157 C C . ARG B 1 134 ? -8.227 21.734 20.703 1 93.81 134 ARG B C 1
ATOM 3159 O O . ARG B 1 134 ? -9.148 21.812 19.875 1 93.81 134 ARG B O 1
ATOM 3166 N N . ASP B 1 135 ? -8.383 21.266 21.891 1 93.75 135 ASP B N 1
ATOM 3167 C CA . ASP B 1 135 ? -9.664 20.688 22.281 1 93.75 135 ASP B CA 1
ATOM 3168 C C . ASP B 1 135 ? -10.773 21.75 22.234 1 93.75 135 ASP B C 1
ATOM 3170 O O . ASP B 1 135 ? -11.914 21.438 21.906 1 93.75 135 ASP B O 1
ATOM 3174 N N . SER B 1 136 ? -10.43 23 22.625 1 94.31 136 SER B N 1
ATOM 3175 C CA . SER B 1 136 ? -11.398 24.078 22.516 1 94.31 136 SER B CA 1
ATOM 3176 C C . SER B 1 136 ? -11.836 24.297 21.078 1 94.31 136 SER B C 1
ATOM 3178 O O . SER B 1 136 ? -13.016 24.562 20.812 1 94.31 136 SER B O 1
ATOM 3180 N N . PHE B 1 137 ? -10.938 24.125 20.125 1 92.94 137 PHE B N 1
ATOM 3181 C CA . PHE B 1 137 ? -11.242 24.312 18.719 1 92.94 137 PHE B CA 1
ATOM 3182 C C . PHE B 1 137 ? -12.086 23.156 18.172 1 92.94 137 PHE B C 1
ATOM 3184 O O . PHE B 1 137 ? -13 23.359 17.375 1 92.94 137 PHE B O 1
ATOM 3191 N N . LYS B 1 138 ? -11.805 21.969 18.703 1 89 138 LYS B N 1
ATOM 3192 C CA . LYS B 1 138 ? -12.586 20.797 18.328 1 89 138 LYS B CA 1
ATOM 3193 C C . LYS B 1 138 ? -14.039 20.953 18.734 1 89 138 LYS B C 1
ATOM 3195 O O . LYS B 1 138 ? -14.945 20.531 18.016 1 89 138 LYS B O 1
ATOM 3200 N N . LEU B 1 139 ? -14.195 21.5 19.922 1 90.44 139 LEU B N 1
ATOM 3201 C CA . LEU B 1 139 ? -15.531 21.672 20.484 1 90.44 139 LEU B CA 1
ATOM 3202 C C . LEU B 1 139 ? -16.297 22.75 19.734 1 90.44 139 LEU B C 1
ATOM 3204 O O . LEU B 1 139 ? -17.531 22.688 19.609 1 90.44 139 LEU B O 1
ATOM 3208 N N . GLU B 1 140 ? -15.617 23.75 19.266 1 91.25 140 GLU B N 1
ATOM 3209 C CA . GLU B 1 140 ? -16.266 24.859 18.562 1 91.25 140 GLU B CA 1
ATOM 3210 C C . GLU B 1 140 ? -16.797 24.406 17.203 1 91.25 140 GLU B C 1
ATOM 3212 O O . GLU B 1 140 ? -17.969 24.594 16.891 1 91.25 140 GLU B O 1
ATOM 3217 N N . SER B 1 141 ? -15.906 23.875 16.328 1 90.31 141 SER B N 1
ATOM 3218 C CA . SER B 1 141 ? -16.328 23.359 15.031 1 90.31 141 SER B CA 1
ATOM 3219 C C . SER B 1 141 ? -15.242 22.5 14.391 1 90.31 141 SER B C 1
ATOM 3221 O O . SER B 1 141 ? -14.055 22.719 14.625 1 90.31 141 SER B O 1
ATOM 3223 N N . LEU B 1 142 ? -15.688 21.625 13.562 1 88 142 LEU B N 1
ATOM 3224 C CA . LEU B 1 142 ? -14.758 20.781 12.828 1 88 142 LEU B CA 1
ATOM 3225 C C . LEU B 1 142 ? -13.914 21.609 11.867 1 88 142 LEU B C 1
ATOM 3227 O O . LEU B 1 142 ? -12.742 21.297 11.641 1 88 142 LEU B O 1
ATOM 3231 N N . SER B 1 143 ? -14.492 22.625 11.367 1 90.31 143 SER B N 1
ATOM 3232 C CA . SER B 1 143 ? -13.781 23.5 10.445 1 90.31 143 SER B CA 1
ATOM 3233 C C . SER B 1 143 ? -12.617 24.203 11.133 1 90.31 143 SER B C 1
ATOM 3235 O O . SER B 1 143 ? -11.531 24.312 10.562 1 90.31 143 SER B O 1
ATOM 3237 N N . ARG B 1 144 ? -12.828 24.672 12.32 1 92.81 144 ARG B N 1
ATOM 3238 C CA . ARG B 1 144 ? -11.773 25.344 13.07 1 92.81 144 ARG B CA 1
ATOM 3239 C C . ARG B 1 144 ? -10.664 24.375 13.453 1 92.81 144 ARG B C 1
ATOM 3241 O O . ARG B 1 144 ? -9.484 24.703 13.398 1 92.81 144 ARG B O 1
ATOM 3248 N N . TRP B 1 145 ? -11.109 23.172 13.812 1 93.44 145 TRP B N 1
ATOM 3249 C CA . TRP B 1 145 ? -10.117 22.141 14.109 1 93.44 145 TRP B CA 1
ATOM 3250 C C . TRP B 1 145 ? -9.266 21.828 12.875 1 93.44 145 TRP B C 1
ATOM 3252 O O . TRP B 1 145 ? -8.039 21.766 12.961 1 93.44 145 TRP B O 1
ATOM 3262 N N . ASN B 1 146 ? -9.906 21.703 11.812 1 93.56 146 ASN B N 1
ATOM 3263 C CA . ASN B 1 146 ? -9.195 21.438 10.57 1 93.56 146 ASN B CA 1
ATOM 3264 C C . ASN B 1 146 ? -8.266 22.594 10.203 1 93.56 146 ASN B C 1
ATOM 3266 O O . ASN B 1 146 ? -7.152 22.375 9.719 1 93.56 146 ASN B O 1
ATOM 3270 N N . GLY B 1 147 ? -8.805 23.766 10.398 1 94.88 147 GLY B N 1
ATOM 3271 C CA . GLY B 1 147 ? -7.969 24.922 10.148 1 94.88 147 GLY B CA 1
ATOM 3272 C C . GLY B 1 147 ? -6.699 24.938 10.977 1 94.88 147 GLY B C 1
ATOM 3273 O O . GLY B 1 147 ? -5.613 25.203 10.461 1 94.88 147 GLY B O 1
ATOM 3274 N N . LEU B 1 148 ? -6.887 24.656 12.211 1 96.38 148 LEU B N 1
ATOM 3275 C CA . LEU B 1 148 ? -5.734 24.594 13.102 1 96.38 148 LEU B CA 1
ATOM 3276 C C . LEU B 1 148 ? -4.754 23.516 12.648 1 96.38 148 LEU B C 1
ATOM 3278 O O . LEU B 1 148 ? -3.555 23.766 12.539 1 96.38 148 LEU B O 1
ATOM 3282 N N . ALA B 1 149 ? -5.25 22.375 12.383 1 96.69 149 ALA B N 1
ATOM 3283 C CA . ALA B 1 149 ? -4.43 21.25 11.938 1 96.69 149 ALA B CA 1
ATOM 3284 C C . ALA B 1 149 ? -3.67 21.609 10.664 1 96.69 149 ALA B C 1
ATOM 3286 O O . ALA B 1 149 ? -2.455 21.406 10.578 1 96.69 149 ALA B O 1
ATOM 3287 N N . ASN B 1 150 ? -4.355 22.188 9.75 1 96.19 150 ASN B N 1
ATOM 3288 C CA . ASN B 1 150 ? -3.76 22.578 8.477 1 96.19 150 ASN B CA 1
ATOM 3289 C C . ASN B 1 150 ? -2.627 23.594 8.68 1 96.19 150 ASN B C 1
ATOM 3291 O O . ASN B 1 150 ? -1.54 23.422 8.125 1 96.19 150 ASN B O 1
ATOM 3295 N N . LEU B 1 151 ? -2.904 24.516 9.445 1 96.38 151 LEU B N 1
ATOM 3296 C CA . LEU B 1 151 ? -1.93 25.578 9.609 1 96.38 151 LEU B CA 1
ATOM 3297 C C . LEU B 1 151 ? -0.684 25.078 10.328 1 96.38 151 LEU B C 1
ATOM 3299 O O . LEU B 1 151 ? 0.439 25.391 9.93 1 96.38 151 LEU B O 1
ATOM 3303 N N . ILE B 1 152 ? -0.839 24.328 11.336 1 96.31 152 ILE B N 1
ATOM 3304 C CA . ILE B 1 152 ? 0.301 23.812 12.086 1 96.31 152 ILE B CA 1
ATOM 3305 C C . ILE B 1 152 ? 1.156 22.938 11.172 1 96.31 152 ILE B C 1
ATOM 3307 O O . ILE B 1 152 ? 2.387 23.016 11.195 1 96.31 152 ILE B O 1
ATOM 3311 N N . CYS B 1 153 ? 0.557 22.172 10.375 1 96.5 153 CYS B N 1
ATOM 3312 C CA . CYS B 1 153 ? 1.287 21.312 9.445 1 96.5 153 CYS B CA 1
ATOM 3313 C C . CYS B 1 153 ? 2.039 22.141 8.414 1 96.5 153 CYS B C 1
ATOM 3315 O O . CYS B 1 153 ? 3.197 21.859 8.109 1 96.5 153 CYS B O 1
ATOM 3317 N N . GLU B 1 154 ? 1.37 23.172 7.965 1 94.19 154 GLU B N 1
ATOM 3318 C CA . GLU B 1 154 ? 2.01 24.047 6.984 1 94.19 154 GLU B CA 1
ATOM 3319 C C . GLU B 1 154 ? 3.211 24.766 7.586 1 94.19 154 GLU B C 1
ATOM 3321 O O . GLU B 1 154 ? 4.246 24.922 6.934 1 94.19 154 GLU B O 1
ATOM 3326 N N . ILE B 1 155 ? 3.023 25.219 8.781 1 93.56 155 ILE B N 1
ATOM 3327 C CA . ILE B 1 155 ? 4.117 25.875 9.484 1 93.56 155 ILE B CA 1
ATOM 3328 C C . ILE B 1 155 ? 5.305 24.938 9.609 1 93.56 155 ILE B C 1
ATOM 3330 O O . ILE B 1 155 ? 6.445 25.312 9.336 1 93.56 155 ILE B O 1
ATOM 3334 N N . PHE B 1 156 ? 5.023 23.797 10.023 1 94.62 156 PHE B N 1
ATOM 3335 C CA . PHE B 1 156 ? 6.07 22.781 10.164 1 94.62 156 PHE B CA 1
ATOM 3336 C C . PHE B 1 156 ? 6.812 22.578 8.852 1 94.62 156 PHE B C 1
ATOM 3338 O O . PHE B 1 156 ? 8.047 22.531 8.828 1 94.62 156 PHE B O 1
ATOM 3345 N N . LYS B 1 157 ? 6.109 22.438 7.816 1 93.31 157 LYS B N 1
ATOM 3346 C CA . LYS B 1 157 ? 6.699 22.188 6.504 1 93.31 157 LYS B CA 1
ATOM 3347 C C . LYS B 1 157 ? 7.617 23.344 6.094 1 93.31 157 LYS B C 1
ATOM 3349 O O . LYS B 1 157 ? 8.773 23.109 5.719 1 93.31 157 LYS B O 1
ATOM 3354 N N . VAL B 1 158 ? 7.16 24.562 6.203 1 87.06 158 VAL B N 1
ATOM 3355 C CA . VAL B 1 158 ? 7.902 25.703 5.699 1 87.06 158 VAL B CA 1
ATOM 3356 C C . VAL B 1 158 ? 9.109 25.969 6.59 1 87.06 158 VAL B C 1
ATOM 3358 O O . VAL B 1 158 ? 10.18 26.359 6.102 1 87.06 158 VAL B O 1
ATOM 3361 N N . LEU B 1 159 ? 9 25.75 7.867 1 86 159 LEU B N 1
ATOM 3362 C CA . LEU B 1 159 ? 10.109 26 8.781 1 86 159 LEU B CA 1
ATOM 3363 C C . LEU B 1 159 ? 11.18 24.922 8.656 1 86 159 LEU B C 1
ATOM 3365 O O . LEU B 1 159 ? 12.367 25.203 8.812 1 86 159 LEU B O 1
ATOM 3369 N N . ARG B 1 160 ? 10.734 23.734 8.469 1 81.81 160 ARG B N 1
ATOM 3370 C CA . ARG B 1 160 ? 11.688 22.641 8.328 1 81.81 160 ARG B CA 1
ATOM 3371 C C . ARG B 1 160 ? 12.508 22.797 7.059 1 81.81 160 ARG B C 1
ATOM 3373 O O . ARG B 1 160 ? 13.719 22.531 7.059 1 81.81 160 ARG B O 1
ATOM 3380 N N . ILE B 1 161 ? 11.914 23.172 6.074 1 72.25 161 ILE B N 1
ATOM 3381 C CA . ILE B 1 161 ? 12.609 23.406 4.816 1 72.25 161 ILE B CA 1
ATOM 3382 C C . ILE B 1 161 ? 13.633 24.531 4.996 1 72.25 161 ILE B C 1
ATOM 3384 O O . ILE B 1 161 ? 14.711 24.5 4.402 1 72.25 161 ILE B O 1
ATOM 3388 N N . GLY B 1 162 ? 13.367 25.391 5.879 1 68.5 162 GLY B N 1
ATOM 3389 C CA . GLY B 1 162 ? 14.258 26.516 6.137 1 68.5 1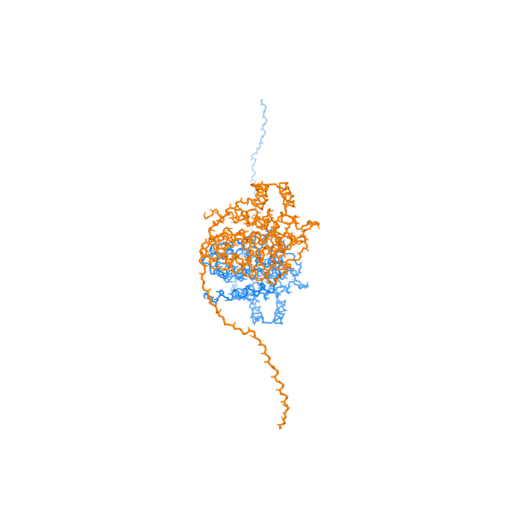62 GLY B CA 1
ATOM 3390 C C . GLY B 1 162 ? 15.438 26.156 7.023 1 68.5 162 GLY B C 1
ATOM 3391 O O . GLY B 1 162 ? 16.281 27 7.305 1 68.5 162 GLY B O 1
ATOM 3392 N N . GLY B 1 163 ? 15.547 24.859 7.383 1 69.88 163 GLY B N 1
ATOM 3393 C CA . GLY B 1 163 ? 16.734 24.359 8.055 1 69.88 163 GLY B CA 1
ATOM 3394 C C . GLY B 1 163 ? 16.641 24.438 9.562 1 69.88 163 GLY B C 1
ATOM 3395 O O . GLY B 1 163 ? 17.625 24.172 10.266 1 69.88 163 GLY B O 1
ATOM 3396 N N . ALA B 1 164 ? 15.523 24.75 10.141 1 67.44 164 ALA B N 1
ATOM 3397 C CA . ALA B 1 164 ? 15.383 24.844 11.586 1 67.44 164 ALA B CA 1
ATOM 3398 C C . ALA B 1 164 ? 14.852 23.531 12.172 1 67.44 164 ALA B C 1
ATOM 3400 O O . ALA B 1 164 ? 13.938 22.922 11.617 1 67.44 164 ALA B O 1
ATOM 3401 N N . PRO B 1 165 ? 15.586 23.156 13.227 1 65.56 165 PRO B N 1
ATOM 3402 C CA . PRO B 1 165 ? 15.086 21.922 13.828 1 65.56 165 PRO B CA 1
ATOM 3403 C C . PRO B 1 165 ? 13.75 22.109 14.547 1 65.56 165 PRO B C 1
ATOM 3405 O O . PRO B 1 165 ? 13.602 23.047 15.328 1 65.56 165 PRO B O 1
ATOM 3408 N N . LEU B 1 166 ? 12.773 21.406 14.273 1 79.5 166 LEU B N 1
ATOM 3409 C CA . LEU B 1 166 ? 11.445 21.594 14.852 1 79.5 166 LEU B CA 1
ATOM 3410 C C . LEU B 1 166 ? 10.914 20.266 15.414 1 79.5 166 LEU B C 1
ATOM 3412 O O . LEU B 1 166 ? 9.758 19.906 15.172 1 79.5 166 LEU B O 1
ATOM 3416 N N . LYS B 1 167 ? 11.68 19.688 16.359 1 82.38 167 LYS B N 1
ATOM 3417 C CA . LYS B 1 167 ? 11.305 18.391 16.922 1 82.38 167 LYS B CA 1
ATOM 3418 C C . LYS B 1 167 ? 10.023 18.5 17.75 1 82.38 167 LYS B C 1
ATOM 3420 O O . LYS B 1 167 ? 9.117 17.672 17.594 1 82.38 167 LYS B O 1
ATOM 3425 N N . PRO B 1 168 ? 9.914 19.562 18.578 1 84.56 168 PRO B N 1
ATOM 3426 C CA . PRO B 1 168 ? 8.664 19.656 19.328 1 84.56 168 PRO B CA 1
ATOM 3427 C C . PRO B 1 168 ? 7.441 19.797 18.438 1 84.56 168 PRO B C 1
ATOM 3429 O O . PRO B 1 168 ? 6.391 19.219 18.703 1 84.56 168 PRO B O 1
ATOM 3432 N N . LEU B 1 169 ? 7.582 20.531 17.406 1 90.62 169 LEU B N 1
ATOM 3433 C CA . LEU B 1 169 ? 6.469 20.719 16.484 1 90.62 169 LEU B CA 1
ATOM 3434 C C . LEU B 1 169 ? 6.145 19.422 15.75 1 90.62 169 LEU B C 1
ATOM 3436 O O . LEU B 1 169 ? 4.977 19.125 15.484 1 90.62 169 LEU B O 1
ATO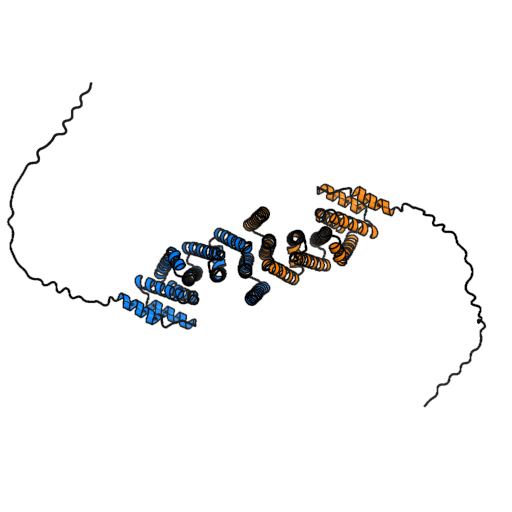M 3440 N N . ALA B 1 170 ? 7.168 18.625 15.5 1 93.81 170 ALA B N 1
ATOM 3441 C CA . ALA B 1 170 ? 6.969 17.344 14.836 1 93.81 170 ALA B CA 1
ATOM 3442 C C . ALA B 1 170 ? 6.082 16.422 15.672 1 93.81 170 ALA B C 1
ATOM 3444 O O . ALA B 1 170 ? 5.219 15.727 15.133 1 93.81 170 ALA B O 1
ATOM 3445 N N . THR B 1 171 ? 6.309 16.453 16.922 1 94.38 171 THR B N 1
ATOM 3446 C CA . THR B 1 171 ? 5.5 15.633 17.828 1 94.38 171 THR B CA 1
ATOM 3447 C C . THR B 1 171 ? 4.039 16.062 17.781 1 94.38 171 THR B C 1
ATOM 3449 O O . THR B 1 171 ? 3.137 15.227 17.734 1 94.38 171 THR B O 1
ATOM 3452 N N . SER B 1 172 ? 3.869 17.344 17.797 1 95.25 172 SER B N 1
ATOM 3453 C CA . SER B 1 172 ? 2.512 17.875 17.719 1 95.25 172 SER B CA 1
ATOM 3454 C C . SER B 1 172 ? 1.849 17.484 16.406 1 95.25 172 SER B C 1
ATOM 3456 O O . SER B 1 172 ? 0.663 17.156 16.375 1 95.25 172 SER B O 1
ATOM 3458 N N . VAL B 1 173 ? 2.611 17.578 15.344 1 96.75 173 VAL B N 1
ATOM 3459 C CA . VAL B 1 173 ? 2.072 17.25 14.031 1 96.75 173 VAL B CA 1
ATOM 3460 C C . VAL B 1 173 ? 1.669 15.781 13.977 1 96.75 173 VAL B C 1
ATOM 3462 O O . VAL B 1 173 ? 0.584 15.445 13.492 1 96.75 173 VAL B O 1
ATOM 3465 N N . TYR B 1 174 ? 2.488 14.828 14.5 1 97.44 174 TYR B N 1
ATOM 3466 C CA . TYR B 1 174 ? 2.135 13.414 14.562 1 97.44 174 TYR B CA 1
ATOM 3467 C C . TYR B 1 174 ? 0.838 13.211 15.344 1 97.44 174 TYR B C 1
ATOM 3469 O O . TYR B 1 174 ? -0.017 12.414 14.938 1 97.44 174 TYR B O 1
ATOM 3477 N N . GLN B 1 175 ? 0.761 13.938 16.375 1 96.38 175 GLN B N 1
ATOM 3478 C CA . GLN B 1 175 ? -0.433 13.797 17.203 1 96.38 175 GLN B CA 1
ATOM 3479 C C . GLN B 1 175 ? -1.671 14.312 16.484 1 96.38 175 GLN B C 1
ATOM 3481 O O . GLN B 1 175 ? -2.748 13.727 16.578 1 96.38 175 GLN B O 1
ATOM 3486 N N . ILE B 1 176 ? -1.584 15.398 15.852 1 97.19 176 ILE B N 1
ATOM 3487 C CA . ILE B 1 176 ? -2.68 15.961 15.07 1 97.19 176 ILE B CA 1
ATOM 3488 C C . ILE B 1 176 ? -3.129 14.945 14.016 1 97.19 176 ILE B C 1
ATOM 3490 O O . ILE B 1 176 ? -4.324 14.664 13.883 1 97.19 176 ILE B O 1
ATOM 3494 N N . LEU B 1 177 ? -2.148 14.383 13.281 1 97.56 177 LEU B N 1
ATOM 3495 C CA . LEU B 1 177 ? -2.469 13.414 12.234 1 97.56 177 LEU B CA 1
ATOM 3496 C C . LEU B 1 177 ? -3.154 12.188 12.828 1 97.56 177 LEU B C 1
ATOM 3498 O O . LEU B 1 177 ? -4.121 11.68 12.258 1 97.56 177 LEU B O 1
ATOM 3502 N N . ARG B 1 178 ? -2.674 11.789 13.945 1 96.38 178 ARG B N 1
ATOM 3503 C CA . ARG B 1 178 ? -3.281 10.656 14.633 1 96.38 178 ARG B CA 1
ATOM 3504 C C . ARG B 1 178 ? -4.727 10.961 15.016 1 96.38 178 ARG B C 1
ATOM 3506 O O . ARG B 1 178 ? -5.617 10.125 14.812 1 96.38 178 ARG B O 1
ATOM 3513 N N . GLU B 1 179 ? -4.953 12.086 15.539 1 93.81 179 GLU B N 1
ATOM 3514 C CA . GLU B 1 179 ? -6.293 12.477 15.969 1 93.81 179 GLU B CA 1
ATOM 3515 C C . GLU B 1 179 ? -7.242 12.586 14.781 1 93.81 179 GLU B C 1
ATOM 3517 O O . GLU B 1 179 ? -8.422 12.227 14.883 1 93.81 179 GLU B O 1
ATOM 3522 N N . LEU B 1 180 ? -6.754 13.164 13.711 1 93.31 180 LEU B N 1
ATOM 3523 C CA . LEU B 1 180 ? -7.57 13.25 12.5 1 93.31 180 LEU B CA 1
ATOM 3524 C C . LEU B 1 180 ? -8 11.859 12.039 1 93.31 180 LEU B C 1
ATOM 3526 O O . LEU B 1 180 ? -9.164 11.656 11.688 1 93.31 180 LEU B O 1
ATOM 3530 N N . LEU B 1 181 ? -7.141 10.883 12.102 1 92.88 181 LEU B N 1
ATOM 3531 C CA . LEU B 1 181 ? -7.418 9.508 11.688 1 92.88 181 LEU B CA 1
ATOM 3532 C C . LEU B 1 181 ? -8.414 8.852 12.633 1 92.88 181 LEU B C 1
ATOM 3534 O O . LEU B 1 181 ? -9.336 8.156 12.188 1 92.88 181 LEU B O 1
ATOM 3538 N N . GLU B 1 182 ? -8.141 9.07 13.859 1 87.94 182 GLU B N 1
ATOM 3539 C CA . GLU B 1 182 ? -9.016 8.477 14.859 1 87.94 182 GLU B CA 1
ATOM 3540 C C . GLU B 1 182 ? -10.422 9.062 14.773 1 87.94 182 GLU B C 1
ATOM 3542 O O . GLU B 1 182 ? -11.406 8.375 15.078 1 87.94 182 GLU B O 1
ATOM 3547 N N . GLY B 1 183 ? -10.547 10.266 14.422 1 84.5 183 GLY B N 1
ATOM 3548 C CA . GLY B 1 183 ? -11.836 10.914 14.258 1 84.5 183 GLY B CA 1
ATOM 3549 C C . GLY B 1 183 ? -12.625 10.383 13.078 1 84.5 183 GLY B C 1
ATOM 3550 O O . GLY B 1 183 ? -13.852 10.516 13.031 1 84.5 183 GLY B O 1
ATOM 3551 N N . CYS B 1 184 ? -11.984 9.805 12.094 1 80.38 184 CYS B N 1
ATOM 3552 C CA . CYS B 1 184 ? -12.641 9.266 10.906 1 80.38 184 CYS B CA 1
ATOM 3553 C C . CYS B 1 184 ? -13.453 8.023 11.242 1 80.38 184 CYS B C 1
ATOM 3555 O O . CYS B 1 184 ? -14.391 7.68 10.531 1 80.38 184 CYS B O 1
ATOM 3557 N N . SER B 1 185 ? -13.125 7.32 12.219 1 72.19 185 SER B N 1
ATOM 3558 C CA . SER B 1 185 ? -13.797 6.078 12.602 1 72.19 185 SER B CA 1
ATOM 3559 C C . SER B 1 185 ? -15.031 6.355 13.445 1 72.19 185 SER B C 1
ATOM 3561 O O . SER B 1 185 ? -15.789 5.441 13.766 1 72.19 185 SER B O 1
ATOM 3563 N N . ASN B 1 186 ? -15.125 7.652 13.766 1 67.44 186 ASN B N 1
ATOM 3564 C CA . ASN B 1 186 ? -16.266 8.016 14.594 1 67.44 186 ASN B CA 1
ATOM 3565 C C . ASN B 1 186 ? -17.5 8.328 13.75 1 67.44 186 ASN B C 1
ATOM 3567 O O . ASN B 1 186 ? -17.484 9.281 12.961 1 67.44 186 ASN B O 1
ATOM 3571 N N . PRO B 1 187 ? -18.453 7.445 13.758 1 58.75 187 PRO B N 1
ATOM 3572 C CA . PRO B 1 187 ? -19.672 7.613 12.961 1 58.75 187 PRO B CA 1
ATOM 3573 C C . PRO B 1 187 ? -20.328 8.984 13.156 1 58.75 187 PRO B C 1
ATOM 3575 O O . PRO B 1 187 ? -21.016 9.477 12.258 1 58.75 187 PRO B O 1
ATOM 3578 N N . GLU B 1 188 ? -20.25 9.555 14.32 1 57.97 188 GLU B N 1
ATOM 3579 C CA . GLU B 1 188 ? -20.953 10.797 14.617 1 57.97 188 GLU B CA 1
ATOM 3580 C C . GLU B 1 188 ? -20.328 11.977 13.875 1 57.97 188 GLU B C 1
ATOM 3582 O O . GLU B 1 188 ? -20.984 12.984 13.633 1 57.97 188 GLU B O 1
ATOM 3587 N N . ASP B 1 189 ? -19.156 11.836 13.555 1 57.88 189 ASP B N 1
ATOM 3588 C CA . ASP B 1 189 ? -18.438 12.961 12.938 1 57.88 189 ASP B CA 1
ATOM 3589 C C . ASP B 1 189 ? -18.578 12.922 11.422 1 57.88 189 ASP B C 1
ATOM 3591 O O . ASP B 1 189 ? -18.812 11.867 10.836 1 57.88 189 ASP B O 1
ATOM 3595 N N . GLU B 1 190 ? -18.891 14.133 10.914 1 57.91 190 GLU B N 1
ATOM 3596 C CA . GLU B 1 190 ? -18.844 14.195 9.453 1 57.91 190 GLU B CA 1
ATOM 3597 C C . GLU B 1 190 ? -17.578 13.539 8.914 1 57.91 190 GLU B C 1
ATOM 3599 O O . GLU B 1 190 ? -16.516 14.18 8.836 1 57.91 190 GLU B O 1
ATOM 3604 N N . GLU B 1 191 ? -17.5 12.242 8.883 1 57.94 191 GLU B N 1
ATOM 3605 C CA . GLU B 1 191 ? -16.391 11.336 8.602 1 57.94 191 GLU B CA 1
ATOM 3606 C C . GLU B 1 191 ? -15.555 11.828 7.422 1 57.94 191 GLU B C 1
ATOM 3608 O O . GLU B 1 191 ? -14.32 11.805 7.469 1 57.94 191 GLU B O 1
ATOM 3613 N N . GLY B 1 192 ? -16.078 12.633 6.664 1 77.62 192 GLY B N 1
ATOM 3614 C CA . GLY B 1 192 ? -15.438 12.945 5.398 1 77.62 192 GLY B CA 1
ATOM 3615 C C . GLY B 1 192 ? -14.453 14.094 5.492 1 77.62 192 GLY B C 1
ATOM 3616 O O . GLY B 1 192 ? -13.391 14.062 4.867 1 77.62 192 GLY B O 1
ATOM 3617 N N . MET B 1 193 ? -14.617 14.969 6.52 1 82.94 193 MET B N 1
ATOM 3618 C CA . MET B 1 193 ? -13.789 16.172 6.516 1 82.94 193 MET B CA 1
ATOM 3619 C C . MET B 1 193 ? -12.453 15.906 7.191 1 82.94 193 MET B C 1
ATOM 3621 O O . MET B 1 193 ? -11.406 16.359 6.711 1 82.94 193 MET B O 1
ATOM 3625 N N . GLN B 1 194 ? -12.508 15.125 8.227 1 90.12 194 GLN B N 1
ATOM 3626 C CA . GLN B 1 194 ? -11.273 14.852 8.953 1 90.12 194 GLN B CA 1
ATOM 3627 C C . GLN B 1 194 ? -10.352 13.938 8.148 1 90.12 194 GLN B C 1
ATOM 3629 O O . GLN B 1 194 ? -9.133 14.117 8.141 1 90.12 194 GLN B O 1
ATOM 3634 N N . LEU B 1 195 ? -10.969 13.055 7.473 1 92.75 195 LEU B N 1
ATOM 3635 C CA . LEU B 1 195 ? -10.18 12.156 6.633 1 92.75 195 LEU B CA 1
ATOM 3636 C C . LEU B 1 195 ? -9.492 12.93 5.512 1 92.75 195 LEU B C 1
ATOM 3638 O O . LEU B 1 195 ? -8.312 12.703 5.227 1 92.75 195 LEU B O 1
ATOM 3642 N N . GLU B 1 196 ? -10.242 13.773 4.938 1 92.19 196 GLU B N 1
ATOM 3643 C CA . GLU B 1 196 ? -9.68 14.586 3.861 1 92.19 196 GLU B CA 1
ATOM 3644 C C . GLU B 1 196 ? -8.531 15.453 4.363 1 92.19 196 GLU B C 1
ATOM 3646 O O . GLU B 1 196 ? -7.531 15.633 3.668 1 92.19 196 GLU B O 1
ATOM 3651 N N . CYS B 1 197 ? -8.789 16.016 5.527 1 93.44 197 CYS B N 1
ATOM 3652 C CA . CYS B 1 197 ? -7.73 16.828 6.133 1 93.44 197 CYS B CA 1
ATOM 3653 C C . CYS B 1 197 ? -6.48 15.984 6.379 1 93.44 197 CYS B C 1
ATOM 3655 O O . CYS B 1 197 ? -5.375 16.391 6.027 1 93.44 197 CYS B O 1
ATOM 3657 N N . PHE B 1 198 ? -6.664 14.82 6.949 1 96.19 198 PHE B N 1
ATOM 3658 C CA . PHE B 1 198 ? -5.543 13.906 7.152 1 96.19 198 PHE B CA 1
ATOM 3659 C C . PHE B 1 198 ? -4.848 13.602 5.828 1 96.19 198 PHE B C 1
ATOM 3661 O O . PHE B 1 198 ? -3.623 13.703 5.727 1 96.19 198 PHE B O 1
ATOM 3668 N N . TYR B 1 199 ? -5.605 13.211 4.902 1 96.88 199 TYR B N 1
ATOM 3669 C CA . TYR B 1 199 ? -5.117 12.812 3.588 1 96.88 199 TYR B CA 1
ATOM 3670 C C . TYR B 1 199 ? -4.246 13.898 2.975 1 96.88 199 TYR B C 1
ATOM 3672 O O . TYR B 1 199 ? -3.127 13.633 2.531 1 96.88 199 TYR B O 1
ATOM 3680 N N . THR B 1 200 ? -4.688 15.133 2.965 1 95.19 200 THR B N 1
ATOM 3681 C CA . THR B 1 200 ? -3.992 16.266 2.363 1 95.19 200 THR B CA 1
ATOM 3682 C C . THR B 1 200 ? -2.711 16.578 3.129 1 95.19 200 THR B C 1
ATOM 3684 O O . THR B 1 200 ? -1.649 16.766 2.527 1 95.19 200 THR B O 1
ATOM 3687 N N . GLN B 1 201 ? -2.824 16.594 4.375 1 95.94 201 GLN B N 1
ATOM 3688 C CA . GLN B 1 201 ? -1.681 17 5.18 1 95.94 201 GLN B CA 1
ATOM 3689 C C . GLN B 1 201 ? -0.627 15.906 5.246 1 95.94 201 GLN B C 1
ATOM 3691 O O . GLN B 1 201 ? 0.572 16.188 5.297 1 95.94 201 GLN B O 1
ATOM 3696 N N . PHE B 1 202 ? -1.035 14.672 5.277 1 97.81 202 PHE B N 1
ATOM 3697 C CA . PHE B 1 202 ? -0.06 13.586 5.25 1 97.81 202 PHE B CA 1
ATOM 3698 C C . PHE B 1 202 ? 0.769 13.633 3.971 1 97.81 202 PHE B C 1
ATOM 3700 O O . PHE B 1 202 ? 1.987 13.453 4.008 1 97.81 202 PHE B O 1
ATOM 3707 N N . LYS B 1 203 ? 0.118 13.844 2.871 1 96.69 203 LYS B N 1
ATOM 3708 C CA . LYS B 1 203 ? 0.834 13.969 1.604 1 96.69 203 LYS B CA 1
ATOM 3709 C C . LYS B 1 203 ? 1.786 15.164 1.624 1 96.69 203 LYS B C 1
ATOM 3711 O O . LYS B 1 203 ? 2.859 15.117 1.019 1 96.69 203 LYS B O 1
ATOM 3716 N N . ASN B 1 204 ? 1.397 16.156 2.355 1 95.19 204 ASN B N 1
ATOM 3717 C CA . ASN B 1 204 ? 2.146 17.406 2.402 1 95.19 204 ASN B CA 1
ATOM 3718 C C . ASN B 1 204 ? 3.391 17.281 3.277 1 95.19 204 ASN B C 1
ATOM 3720 O O . ASN B 1 204 ? 4.465 17.75 2.91 1 95.19 204 ASN B O 1
ATOM 3724 N N . VAL B 1 205 ? 3.283 16.609 4.43 1 96.44 205 VAL B N 1
ATOM 3725 C CA . VAL B 1 205 ? 4.371 16.688 5.398 1 96.44 205 VAL B CA 1
ATOM 3726 C C . VAL B 1 205 ? 4.898 15.297 5.707 1 96.44 205 VAL B C 1
ATOM 3728 O O . VAL B 1 205 ? 5.898 15.148 6.418 1 96.44 205 VAL B O 1
ATOM 3731 N N . GLY B 1 206 ? 4.316 14.242 5.258 1 97.19 206 GLY B N 1
ATOM 3732 C CA . GLY B 1 206 ? 4.637 12.875 5.637 1 97.19 206 GLY B CA 1
ATOM 3733 C C . GLY B 1 206 ? 6.094 12.516 5.41 1 97.19 206 GLY B C 1
ATOM 3734 O O . GLY B 1 206 ? 6.727 11.906 6.273 1 97.19 206 GLY B O 1
ATOM 3735 N N . GLU B 1 207 ? 6.57 12.898 4.305 1 96.06 207 GLU B N 1
ATOM 3736 C CA . GLU B 1 207 ? 7.945 12.555 3.951 1 96.06 207 GLU B CA 1
ATOM 3737 C C . GLU B 1 207 ? 8.93 13.156 4.949 1 96.06 207 GLU B C 1
ATOM 3739 O O . GLU B 1 207 ? 9.867 12.477 5.391 1 96.06 207 GLU B O 1
ATOM 3744 N N . ILE B 1 208 ? 8.711 14.414 5.305 1 94.19 208 ILE B N 1
ATOM 3745 C CA . ILE B 1 208 ? 9.578 15.109 6.246 1 94.19 208 ILE B CA 1
ATOM 3746 C C . ILE B 1 208 ? 9.453 14.484 7.633 1 94.19 208 ILE B C 1
ATOM 3748 O O . ILE B 1 208 ? 10.453 14.273 8.32 1 94.19 208 ILE B O 1
ATOM 3752 N N . LEU B 1 209 ? 8.281 14.133 8.016 1 95.31 209 LEU B N 1
ATOM 3753 C CA . LEU B 1 209 ? 8.008 13.555 9.328 1 95.31 209 LEU B CA 1
ATOM 3754 C C . LEU B 1 209 ? 8.719 12.219 9.484 1 95.31 209 LEU B C 1
ATOM 3756 O O . LEU B 1 209 ? 9.234 11.906 10.562 1 95.31 209 LEU B O 1
ATOM 3760 N N . GLU B 1 210 ? 8.703 11.43 8.422 1 95.06 210 GLU B N 1
ATOM 3761 C CA . GLU B 1 210 ? 9.32 10.102 8.477 1 95.06 210 GLU B CA 1
ATOM 3762 C C . GLU B 1 210 ? 10.805 10.203 8.82 1 95.06 210 GLU B C 1
ATOM 3764 O O . GLU B 1 210 ? 11.32 9.391 9.594 1 95.06 210 GLU B O 1
ATOM 3769 N N . VAL B 1 211 ? 11.477 11.219 8.297 1 92.75 211 VAL B N 1
ATOM 3770 C CA . VAL B 1 211 ? 12.906 11.422 8.531 1 92.75 211 VAL B CA 1
ATOM 3771 C C . VAL B 1 211 ? 13.133 11.812 9.992 1 92.75 211 VAL B C 1
ATOM 3773 O O . VAL B 1 211 ? 14.148 11.445 10.586 1 92.75 211 VAL B O 1
ATOM 3776 N N . VAL B 1 212 ? 12.234 12.523 10.547 1 92.56 212 VAL B N 1
ATOM 3777 C CA . VAL B 1 212 ? 12.375 13.031 11.914 1 92.56 212 VAL B CA 1
ATOM 3778 C C . VAL B 1 212 ? 12.211 11.883 12.906 1 92.56 212 VAL B C 1
ATOM 3780 O O . VAL B 1 212 ? 12.969 11.781 13.875 1 92.56 212 VAL B O 1
ATOM 3783 N N . ASP B 1 213 ? 11.172 11.008 12.68 1 94.56 213 ASP B N 1
ATOM 3784 C CA . ASP B 1 213 ? 10.859 9.945 13.625 1 94.56 213 ASP B CA 1
ATOM 3785 C C . ASP B 1 213 ? 10.211 8.75 12.914 1 94.56 213 ASP B C 1
ATOM 3787 O O . ASP B 1 213 ? 8.992 8.711 12.742 1 94.56 213 ASP B O 1
ATOM 3791 N N . GLN B 1 214 ? 10.914 7.734 12.695 1 94.44 214 GLN B N 1
ATOM 3792 C CA . GLN B 1 214 ? 10.453 6.562 11.961 1 94.44 214 GLN B CA 1
ATOM 3793 C C . GLN B 1 214 ? 9.484 5.738 12.789 1 94.44 214 GLN B C 1
ATOM 3795 O O . GLN B 1 214 ? 8.523 5.176 12.258 1 94.44 214 GLN B O 1
ATOM 3800 N N . GLU B 1 215 ? 9.734 5.637 14.016 1 95.19 215 GLU B N 1
ATOM 3801 C CA . GLU B 1 215 ? 8.883 4.848 14.906 1 95.19 215 GLU B CA 1
ATOM 3802 C C . GLU B 1 215 ? 7.473 5.422 14.969 1 95.19 215 GLU B C 1
ATOM 3804 O O . GLU B 1 215 ? 6.492 4.676 14.922 1 95.19 215 GLU B O 1
ATOM 3809 N N . LYS B 1 216 ? 7.375 6.734 15.117 1 96.06 216 LYS B N 1
ATOM 3810 C CA . LYS B 1 216 ? 6.066 7.375 15.133 1 96.06 216 LYS B CA 1
ATOM 3811 C C . LYS B 1 216 ? 5.355 7.215 13.789 1 96.06 216 LYS B C 1
ATOM 3813 O O . LYS B 1 216 ? 4.133 7.055 13.742 1 96.06 216 LYS B O 1
ATOM 3818 N N . MET B 1 217 ? 6.148 7.285 12.742 1 97 217 MET B N 1
ATOM 3819 C CA . MET B 1 217 ? 5.578 7.055 11.414 1 97 217 MET B CA 1
ATOM 3820 C C . MET B 1 217 ? 5.008 5.645 11.305 1 97 217 MET B C 1
ATOM 3822 O O . MET B 1 217 ? 3.893 5.457 10.82 1 97 217 MET B O 1
ATOM 3826 N N . ASP B 1 218 ? 5.793 4.656 11.773 1 96.38 218 ASP B N 1
ATOM 3827 C CA . ASP B 1 218 ? 5.32 3.275 11.742 1 96.38 218 ASP B CA 1
ATOM 3828 C C . ASP B 1 218 ? 4.02 3.125 12.531 1 96.38 218 ASP B C 1
ATOM 3830 O O . ASP B 1 218 ? 3.104 2.426 12.102 1 96.38 218 ASP B O 1
ATOM 3834 N N . SER B 1 219 ? 3.982 3.75 13.656 1 96.56 219 SER B N 1
ATOM 3835 C CA . SER B 1 219 ? 2.781 3.709 14.484 1 96.56 219 SER B CA 1
ATOM 3836 C C . SER B 1 219 ? 1.592 4.336 13.766 1 96.56 219 SER B C 1
ATOM 3838 O O . SER B 1 219 ? 0.478 3.811 13.82 1 96.56 219 SER B O 1
ATOM 3840 N N . LEU B 1 220 ? 1.829 5.484 13.156 1 97.56 220 LEU B N 1
ATOM 3841 C CA . LEU B 1 220 ? 0.779 6.16 12.406 1 97.56 220 LEU B CA 1
ATOM 3842 C C . LEU B 1 220 ? 0.27 5.277 11.273 1 97.56 220 LEU B C 1
ATOM 3844 O O . LEU B 1 220 ? -0.939 5.172 11.055 1 97.56 220 LEU B O 1
ATOM 3848 N N . MET B 1 221 ? 1.146 4.617 10.555 1 97.56 221 MET B N 1
ATOM 3849 C CA . MET B 1 221 ? 0.778 3.746 9.438 1 97.56 221 MET B CA 1
ATOM 3850 C C . MET B 1 221 ? 0.004 2.529 9.938 1 97.56 221 MET B C 1
ATOM 3852 O O . MET B 1 221 ? -0.869 2.016 9.234 1 97.56 221 MET B O 1
ATOM 3856 N N . CYS B 1 222 ? 0.284 2.1 11.141 1 96.81 222 CYS B N 1
ATOM 3857 C CA . CYS B 1 222 ? -0.505 1.027 11.734 1 96.81 222 CYS B CA 1
ATOM 3858 C C . CYS B 1 222 ? -1.968 1.436 11.867 1 96.81 222 CYS B C 1
ATOM 3860 O O . CYS B 1 222 ? -2.867 0.647 11.57 1 96.81 222 CYS B O 1
ATOM 3862 N N . ILE B 1 223 ? -2.166 2.617 12.289 1 96.12 223 ILE B N 1
ATOM 3863 C CA . ILE B 1 223 ? -3.531 3.111 12.438 1 96.12 223 ILE B CA 1
ATOM 3864 C C . ILE B 1 223 ? -4.199 3.193 11.07 1 96.12 223 ILE B C 1
ATOM 3866 O O . ILE B 1 223 ? -5.375 2.848 10.922 1 96.12 223 ILE B O 1
ATOM 3870 N N . VAL B 1 224 ? -3.453 3.717 10.047 1 97 224 VAL B N 1
ATOM 3871 C CA . VAL B 1 224 ? -3.969 3.777 8.68 1 97 224 VAL B CA 1
ATOM 3872 C C . VAL B 1 224 ? -4.434 2.391 8.242 1 97 224 VAL B C 1
ATOM 3874 O O . VAL B 1 224 ? -5.547 2.234 7.734 1 97 224 VAL B O 1
ATOM 3877 N N . ARG B 1 225 ? -3.584 1.414 8.477 1 97.25 225 ARG B N 1
ATOM 3878 C CA . ARG B 1 225 ? -3.924 0.04 8.117 1 97.25 225 ARG B CA 1
ATOM 3879 C C . ARG B 1 225 ? -5.16 -0.431 8.875 1 97.25 225 ARG B C 1
ATOM 3881 O O . ARG B 1 225 ? -6.039 -1.078 8.297 1 97.25 225 ARG B O 1
ATOM 3888 N N . ASP B 1 226 ? -5.219 -0.122 10.148 1 95.25 226 ASP B N 1
ATOM 3889 C CA . ASP B 1 226 ? -6.363 -0.521 10.961 1 95.25 226 ASP B CA 1
ATOM 3890 C C . ASP B 1 226 ? -7.668 0.016 10.375 1 95.25 226 ASP B C 1
ATOM 3892 O O . ASP B 1 226 ? -8.68 -0.686 10.352 1 95.25 226 ASP B O 1
ATOM 3896 N N . VAL B 1 227 ? -7.668 1.243 9.953 1 94.12 227 VAL B N 1
ATOM 3897 C CA . VAL B 1 227 ? -8.867 1.851 9.391 1 94.12 227 VAL B CA 1
ATOM 3898 C C . VAL B 1 227 ? -9.242 1.148 8.086 1 94.12 227 VAL B C 1
ATOM 3900 O O . VAL B 1 227 ? -10.422 0.875 7.836 1 94.12 227 VAL B O 1
ATOM 3903 N N . ILE B 1 228 ? -8.25 0.852 7.223 1 95.69 228 ILE B N 1
ATOM 3904 C CA . ILE B 1 228 ? -8.492 0.165 5.957 1 95.69 228 ILE B CA 1
ATOM 3905 C C . ILE B 1 228 ? -9.125 -1.196 6.223 1 95.69 228 ILE B C 1
ATOM 3907 O O . ILE B 1 228 ? -10.047 -1.605 5.516 1 95.69 228 ILE B O 1
ATOM 3911 N N . LEU B 1 229 ? -8.648 -1.877 7.277 1 95.44 229 LEU B N 1
ATOM 3912 C CA . LEU B 1 229 ? -9.07 -3.248 7.559 1 95.44 229 LEU B CA 1
ATOM 3913 C C . LEU B 1 229 ? -10.375 -3.27 8.336 1 95.44 229 LEU B C 1
ATOM 3915 O O . LEU B 1 229 ? -11.039 -4.309 8.422 1 95.44 229 LEU B O 1
ATOM 3919 N N . SER B 1 230 ? -10.758 -2.146 8.82 1 91.62 230 SER B N 1
ATOM 3920 C CA . SER B 1 230 ? -11.938 -2.076 9.68 1 91.62 230 SER B CA 1
ATOM 3921 C C . SER B 1 230 ? -13.203 -2.463 8.922 1 91.62 230 SER B C 1
ATOM 3923 O O . SER B 1 230 ? -13.344 -2.148 7.734 1 91.62 230 SER B O 1
ATOM 3925 N N . GLY B 1 231 ? -14.156 -3.131 9.641 1 88.25 231 GLY B N 1
ATOM 3926 C CA . GLY B 1 231 ? -15.438 -3.484 9.055 1 88.25 231 GLY B CA 1
ATOM 3927 C C . GLY B 1 231 ? -16.281 -2.275 8.711 1 88.25 231 GLY B C 1
ATOM 3928 O O . GLY B 1 231 ? -17.156 -2.348 7.84 1 88.25 231 GLY B O 1
ATOM 3929 N N . SER B 1 232 ? -16.031 -1.195 9.375 1 87.75 232 SER B N 1
ATOM 3930 C CA . SER B 1 232 ? -16.828 0.015 9.18 1 87.75 232 SER B CA 1
ATOM 3931 C C . SER B 1 232 ? -16.188 0.938 8.148 1 87.75 232 SER B C 1
ATOM 3933 O O . SER B 1 232 ? -16.672 2.043 7.91 1 87.75 232 SER B O 1
ATOM 3935 N N . SER B 1 233 ? -15.125 0.449 7.516 1 91.44 233 SER B N 1
ATOM 3936 C CA . SER B 1 233 ? -14.422 1.278 6.547 1 91.44 233 SER B CA 1
ATOM 3937 C C . SER B 1 233 ? -15.242 1.459 5.273 1 91.44 233 SER B C 1
ATOM 3939 O O . SER B 1 233 ? -15.695 0.48 4.676 1 91.44 233 SER B O 1
ATOM 3941 N N . THR B 1 234 ? -15.43 2.73 4.867 1 91.31 234 THR B N 1
ATOM 3942 C CA . THR B 1 234 ? -16.156 3.029 3.641 1 91.31 234 THR B CA 1
ATOM 3943 C C . THR B 1 234 ? -15.234 2.934 2.428 1 91.31 234 THR B C 1
ATOM 3945 O O . THR B 1 234 ? -14.008 2.908 2.572 1 91.31 234 THR B O 1
ATOM 3948 N N . GLN B 1 235 ? -15.805 2.869 1.24 1 93.5 235 GLN B N 1
ATOM 3949 C CA . GLN B 1 235 ? -15.016 2.822 0.012 1 93.5 235 GLN B CA 1
ATOM 3950 C C . GLN B 1 235 ? -14.125 4.051 -0.117 1 93.5 235 GLN B C 1
ATOM 3952 O O . GLN B 1 235 ? -12.977 3.947 -0.554 1 93.5 235 GLN B O 1
ATOM 3957 N N . GLN B 1 236 ? -14.688 5.223 0.238 1 93.06 236 GLN B N 1
ATOM 3958 C CA . GLN B 1 236 ? -13.922 6.465 0.169 1 93.06 236 GLN B CA 1
ATOM 3959 C C . GLN B 1 236 ? -12.711 6.422 1.096 1 93.06 236 GLN B C 1
ATOM 3961 O O . GLN B 1 236 ? -11.609 6.805 0.703 1 93.06 236 GLN B O 1
ATOM 3966 N N . MET B 1 237 ? -12.914 5.957 2.281 1 93.81 237 MET B N 1
ATOM 3967 C CA . MET B 1 237 ? -11.828 5.824 3.25 1 93.81 237 MET B CA 1
ATOM 3968 C C . MET B 1 237 ? -10.734 4.902 2.721 1 93.81 237 MET B C 1
ATOM 3970 O O . MET B 1 237 ? -9.555 5.25 2.76 1 93.81 237 MET B O 1
ATOM 3974 N N . ARG B 1 238 ? -11.172 3.791 2.211 1 95.94 238 ARG B N 1
ATOM 3975 C CA . ARG B 1 238 ? -10.211 2.814 1.703 1 95.94 238 ARG B CA 1
ATOM 3976 C C . ARG B 1 238 ? -9.445 3.369 0.504 1 95.94 238 ARG B C 1
ATOM 3978 O O . ARG B 1 238 ? -8.234 3.18 0.392 1 95.94 238 ARG B O 1
ATOM 3985 N N . CYS B 1 239 ? -10.164 4.035 -0.348 1 97.12 239 CYS B N 1
ATOM 3986 C CA . CYS B 1 239 ? -9.523 4.617 -1.524 1 97.12 239 CYS B CA 1
ATOM 3987 C C . CYS B 1 239 ? -8.445 5.609 -1.121 1 97.12 239 CYS B C 1
ATOM 3989 O O . CYS B 1 239 ? -7.309 5.523 -1.6 1 97.12 239 CYS B O 1
ATOM 3991 N N . MET B 1 240 ? -8.75 6.492 -0.218 1 96.44 240 MET B N 1
ATOM 3992 C CA . MET B 1 240 ? -7.824 7.535 0.21 1 96.44 240 MET B CA 1
ATOM 3993 C C . MET B 1 240 ? -6.66 6.941 0.996 1 96.44 240 MET B C 1
ATOM 3995 O O . MET B 1 240 ? -5.504 7.273 0.745 1 96.44 240 MET B O 1
ATOM 3999 N N . LEU B 1 241 ? -6.973 6.047 1.871 1 97.44 241 LEU B N 1
ATOM 4000 C CA . LEU B 1 241 ? -5.953 5.555 2.795 1 97.44 241 LEU B CA 1
ATOM 4001 C C . LEU B 1 241 ? -5.062 4.516 2.121 1 97.44 241 LEU B C 1
ATOM 4003 O O . LEU B 1 241 ? -3.873 4.422 2.426 1 97.44 241 LEU B O 1
ATOM 4007 N N . THR B 1 242 ? -5.586 3.738 1.19 1 98.06 242 THR B N 1
ATOM 4008 C CA . THR B 1 242 ? -4.75 2.809 0.439 1 98.06 242 THR B CA 1
ATOM 4009 C C . THR B 1 242 ? -3.742 3.561 -0.425 1 98.06 242 THR B C 1
ATOM 4011 O O . THR B 1 242 ? -2.596 3.133 -0.565 1 98.06 242 THR B O 1
ATOM 4014 N N . GLU B 1 243 ? -4.172 4.641 -1 1 98.06 243 GLU B N 1
ATOM 4015 C CA . GLU B 1 243 ? -3.234 5.473 -1.746 1 98.06 243 GLU B CA 1
ATOM 4016 C C . GLU B 1 243 ? -2.094 5.953 -0.855 1 98.06 243 GLU B C 1
ATOM 4018 O O . GLU B 1 243 ? -0.93 5.941 -1.265 1 98.06 243 GLU B O 1
ATOM 4023 N N . ILE B 1 244 ? -2.451 6.398 0.347 1 98.12 244 ILE B N 1
ATOM 4024 C CA . ILE B 1 244 ? -1.466 6.883 1.31 1 98.12 244 ILE B CA 1
ATOM 4025 C C . ILE B 1 244 ? -0.475 5.766 1.635 1 98.12 244 ILE B C 1
ATOM 4027 O O . ILE B 1 244 ? 0.733 6 1.705 1 98.12 244 ILE B O 1
ATOM 4031 N N . LEU B 1 245 ? -0.998 4.637 1.835 1 97.88 245 LEU B N 1
ATOM 4032 C CA . LEU B 1 245 ? -0.164 3.482 2.152 1 97.88 245 LEU B CA 1
ATOM 4033 C C . LEU B 1 245 ? 0.822 3.197 1.024 1 97.88 245 LEU B C 1
ATOM 4035 O O . LEU B 1 245 ? 2.012 2.986 1.272 1 97.88 245 LEU B O 1
ATOM 4039 N N . GLU B 1 246 ? 0.351 3.168 -0.186 1 97.44 246 GLU B N 1
ATOM 4040 C CA . GLU B 1 246 ? 1.218 2.91 -1.332 1 97.44 246 GLU B CA 1
ATOM 4041 C C . GLU B 1 246 ? 2.229 4.039 -1.523 1 97.44 246 GLU B C 1
ATOM 4043 O O . GLU B 1 246 ? 3.373 3.795 -1.909 1 97.44 246 GLU B O 1
ATOM 4048 N N . LEU B 1 247 ? 1.789 5.273 -1.293 1 97.75 247 LEU B N 1
ATOM 4049 C CA . LEU B 1 247 ? 2.684 6.422 -1.395 1 97.75 247 LEU B CA 1
ATOM 4050 C C . LEU B 1 247 ? 3.877 6.266 -0.46 1 97.75 247 LEU B C 1
ATOM 4052 O O . LEU B 1 247 ? 5.027 6.398 -0.887 1 97.75 247 LEU B O 1
ATOM 4056 N N . LYS B 1 248 ? 3.586 5.977 0.766 1 97.31 248 LYS B N 1
ATOM 4057 C CA . LYS B 1 248 ? 4.648 5.793 1.752 1 97.31 248 LYS B CA 1
ATOM 4058 C C . LYS B 1 248 ? 5.527 4.598 1.4 1 97.31 248 LYS B C 1
ATOM 4060 O O . LYS B 1 248 ? 6.754 4.684 1.464 1 97.31 248 LYS B O 1
ATOM 4065 N N . SER B 1 249 ? 4.934 3.514 1.009 1 96.12 249 SER B N 1
ATOM 4066 C CA . SER B 1 249 ? 5.656 2.283 0.711 1 96.12 249 SER B CA 1
ATOM 4067 C C . SER B 1 249 ? 6.535 2.441 -0.526 1 96.12 249 SER B C 1
ATOM 4069 O O . SER B 1 249 ? 7.559 1.771 -0.658 1 96.12 249 SER B O 1
ATOM 4071 N N . SER B 1 250 ? 6.113 3.311 -1.427 1 96.06 250 SER B N 1
ATOM 4072 C CA . SER B 1 250 ? 6.871 3.572 -2.645 1 96.06 250 SER B CA 1
ATOM 4073 C C . SER B 1 250 ? 7.883 4.695 -2.438 1 96.06 250 SER B C 1
ATOM 4075 O O . SER B 1 250 ? 8.289 5.355 -3.395 1 96.06 250 SER B O 1
ATOM 4077 N N . LYS B 1 251 ? 8.188 4.992 -1.192 1 95.44 251 LYS B N 1
ATOM 4078 C CA . LYS B 1 251 ? 9.164 6.02 -0.84 1 95.44 251 LYS B CA 1
ATOM 4079 C C . LYS B 1 251 ? 8.719 7.391 -1.342 1 95.44 251 LYS B C 1
ATOM 4081 O O . LYS B 1 251 ? 9.508 8.125 -1.939 1 95.44 251 LYS B O 1
ATOM 4086 N N . TRP B 1 252 ? 7.441 7.672 -1.278 1 96 252 TRP B N 1
ATOM 4087 C CA . TRP B 1 252 ? 6.797 8.969 -1.431 1 96 252 TRP B CA 1
ATOM 4088 C C . TRP B 1 252 ? 6.754 9.391 -2.896 1 96 252 TRP B C 1
ATOM 4090 O O . TRP B 1 252 ? 6.59 10.57 -3.207 1 96 252 TRP B O 1
ATOM 4100 N N . LYS B 1 253 ? 6.969 8.438 -3.826 1 95.56 253 LYS B N 1
ATOM 4101 C CA . LYS B 1 253 ? 6.805 8.656 -5.262 1 95.56 253 LYS B CA 1
ATOM 4102 C C . LYS B 1 253 ? 5.906 7.594 -5.883 1 95.56 253 LYS B C 1
ATOM 4104 O O . LYS B 1 253 ? 6.312 6.438 -6.023 1 95.56 253 LYS B O 1
ATOM 4109 N N . LEU B 1 254 ? 4.723 8 -6.289 1 95.38 254 LEU B N 1
ATOM 4110 C CA . LEU B 1 254 ? 3.797 7.082 -6.945 1 95.38 254 LEU B CA 1
ATOM 4111 C C . LEU B 1 254 ? 3.947 7.148 -8.461 1 95.38 254 LEU B C 1
ATOM 4113 O O . LEU B 1 254 ? 4 8.234 -9.039 1 95.38 254 LEU B O 1
ATOM 4117 N N . PRO B 1 255 ? 4.031 5.98 -9.086 1 94 255 PRO B N 1
ATOM 4118 C CA . PRO B 1 255 ? 3.967 6.012 -10.555 1 94 255 PRO B CA 1
ATOM 4119 C C . PRO B 1 255 ? 2.686 6.66 -11.078 1 94 255 PRO B C 1
ATOM 4121 O O . PRO B 1 255 ? 1.636 6.566 -10.43 1 94 255 PRO B O 1
ATOM 4124 N N . LYS B 1 256 ? 2.727 7.27 -12.211 1 94.06 256 LYS B N 1
ATOM 4125 C CA . LYS B 1 256 ? 1.598 7.98 -12.797 1 94.06 256 LYS B CA 1
ATOM 4126 C C . LYS B 1 256 ? 0.393 7.062 -12.961 1 94.06 256 LYS B C 1
ATOM 4128 O O . LYS B 1 256 ? -0.75 7.488 -12.781 1 94.06 256 LYS B O 1
ATOM 4133 N N . THR B 1 257 ? 0.667 5.828 -13.305 1 93.88 257 THR B N 1
ATOM 4134 C CA . THR B 1 257 ? -0.41 4.867 -13.523 1 93.88 257 THR B CA 1
ATOM 4135 C C . THR B 1 257 ? -1.19 4.629 -12.234 1 93.88 257 THR B C 1
ATOM 4137 O O . THR B 1 257 ? -2.414 4.48 -12.258 1 93.88 257 THR B O 1
ATOM 4140 N N . VAL B 1 258 ? -0.492 4.613 -11.141 1 95.56 258 VAL B N 1
ATOM 4141 C CA . VAL B 1 258 ? -1.116 4.383 -9.844 1 95.56 258 VAL B CA 1
ATOM 4142 C C . VAL B 1 258 ? -1.902 5.621 -9.422 1 95.56 258 VAL B C 1
ATOM 4144 O O . VAL B 1 258 ? -3.029 5.512 -8.93 1 95.56 258 VAL B O 1
ATOM 4147 N N . GLU B 1 259 ? -1.341 6.812 -9.625 1 95.19 259 GLU B N 1
ATOM 4148 C CA . GLU B 1 259 ? -2.027 8.062 -9.32 1 95.19 259 GLU B CA 1
ATOM 4149 C C . GLU B 1 259 ? -3.328 8.188 -10.109 1 95.19 259 GLU B C 1
ATOM 4151 O O . GLU B 1 259 ? -4.359 8.57 -9.555 1 95.19 259 GLU B O 1
ATOM 4156 N N . SER B 1 260 ? -3.221 7.863 -11.375 1 95.75 260 SER B N 1
ATOM 4157 C CA . SER B 1 260 ? -4.398 7.922 -12.242 1 95.75 260 SER B CA 1
ATOM 4158 C C . SER B 1 260 ? -5.469 6.941 -11.781 1 95.75 260 SER B C 1
ATOM 4160 O O . SER B 1 260 ? -6.664 7.246 -11.836 1 95.75 260 SER B O 1
ATOM 4162 N N . PHE B 1 261 ? -5.027 5.824 -11.344 1 97.5 261 PHE B N 1
ATOM 4163 C CA . PHE B 1 261 ? -5.992 4.844 -10.852 1 97.5 261 PHE B CA 1
ATOM 4164 C C . PHE B 1 261 ? -6.816 5.414 -9.711 1 97.5 261 PHE B C 1
ATOM 4166 O O . PHE B 1 261 ? -8.047 5.34 -9.727 1 97.5 261 PHE B O 1
ATOM 4173 N N . TYR B 1 262 ? -6.172 5.883 -8.672 1 97.19 262 TYR B N 1
ATOM 4174 C CA . TYR B 1 262 ? -6.879 6.355 -7.492 1 97.19 262 TYR B CA 1
ATOM 4175 C C . TYR B 1 262 ? -7.746 7.562 -7.82 1 97.19 262 TYR B C 1
ATOM 4177 O O . TYR B 1 262 ? -8.828 7.734 -7.25 1 97.19 262 TYR B O 1
ATOM 4185 N N . CYS B 1 263 ? -7.273 8.438 -8.719 1 96.12 263 CYS B N 1
ATOM 4186 C CA . CYS B 1 263 ? -8.078 9.57 -9.164 1 96.12 263 CYS B CA 1
ATOM 4187 C C . CYS B 1 263 ? -9.375 9.102 -9.805 1 96.12 263 CYS B C 1
ATOM 4189 O O . CYS B 1 263 ? -10.453 9.602 -9.477 1 96.12 263 CYS B O 1
ATOM 4191 N N . ASP B 1 264 ? -9.242 8.109 -10.68 1 96.75 264 ASP B N 1
ATOM 4192 C CA . ASP B 1 264 ? -10.406 7.555 -11.359 1 96.75 264 ASP B CA 1
ATOM 4193 C C . ASP B 1 264 ? -11.32 6.824 -10.375 1 96.75 264 ASP B C 1
ATOM 4195 O O . ASP B 1 264 ? -12.547 6.949 -10.438 1 96.75 264 ASP B O 1
ATOM 4199 N N . ALA B 1 265 ? -10.711 6.055 -9.523 1 96.31 265 ALA B N 1
ATOM 4200 C CA . ALA B 1 265 ? -11.477 5.301 -8.531 1 96.31 265 ALA B CA 1
ATOM 4201 C C . ALA B 1 265 ? -12.281 6.234 -7.633 1 96.31 265 ALA B C 1
ATOM 4203 O O . ALA B 1 265 ? -13.453 5.973 -7.344 1 96.31 265 ALA B O 1
ATOM 4204 N N . MET B 1 266 ? -11.664 7.312 -7.203 1 95.06 266 MET B N 1
ATOM 4205 C CA . MET B 1 266 ? -12.344 8.273 -6.344 1 95.06 266 MET B CA 1
ATOM 4206 C C . MET B 1 266 ? -13.508 8.938 -7.082 1 95.06 266 MET B C 1
ATOM 4208 O O . MET B 1 266 ? -14.586 9.125 -6.512 1 95.06 266 MET B O 1
ATOM 4212 N N . ALA B 1 267 ? -13.281 9.297 -8.305 1 95.5 267 ALA B N 1
ATOM 4213 C CA . ALA B 1 267 ? -14.344 9.875 -9.125 1 95.5 267 ALA B CA 1
ATOM 4214 C C . ALA B 1 267 ? -15.539 8.93 -9.227 1 95.5 267 ALA B C 1
ATOM 4216 O O . ALA B 1 267 ? -16.688 9.359 -9.109 1 95.5 267 ALA B O 1
ATOM 4217 N N . ASP B 1 268 ? -15.25 7.641 -9.398 1 94.56 268 ASP B N 1
ATOM 4218 C CA . ASP B 1 268 ? -16.297 6.629 -9.516 1 94.56 268 ASP B CA 1
ATOM 4219 C C . ASP B 1 268 ? -17.062 6.477 -8.195 1 94.56 268 ASP B C 1
ATOM 4221 O O . ASP B 1 268 ? -18.281 6.328 -8.188 1 94.56 268 ASP B O 1
ATOM 4225 N N . ILE B 1 269 ? -16.344 6.5 -7.105 1 93.06 269 ILE B N 1
ATOM 4226 C CA . ILE B 1 269 ? -16.953 6.352 -5.781 1 93.06 269 ILE B CA 1
ATOM 4227 C C . ILE B 1 269 ? -17.875 7.531 -5.496 1 93.06 269 ILE B C 1
ATOM 4229 O O . ILE B 1 269 ? -18.984 7.344 -5.008 1 93.06 269 ILE B O 1
ATOM 4233 N N . LEU B 1 270 ? -17.453 8.719 -5.832 1 90.5 270 LEU B N 1
ATOM 4234 C CA . LEU B 1 270 ? -18.25 9.922 -5.582 1 90.5 270 LEU B CA 1
ATOM 4235 C C . LEU B 1 270 ? -19.469 9.969 -6.484 1 90.5 270 LEU B C 1
ATOM 4237 O O . LEU B 1 270 ? -20.531 10.469 -6.082 1 90.5 270 LEU B O 1
ATOM 4241 N N . ALA B 1 271 ? -19.297 9.406 -7.652 1 91.5 271 ALA B N 1
ATOM 4242 C CA . ALA B 1 271 ? -20.422 9.359 -8.594 1 91.5 271 ALA B CA 1
ATOM 4243 C C . ALA B 1 271 ? -21.469 8.352 -8.141 1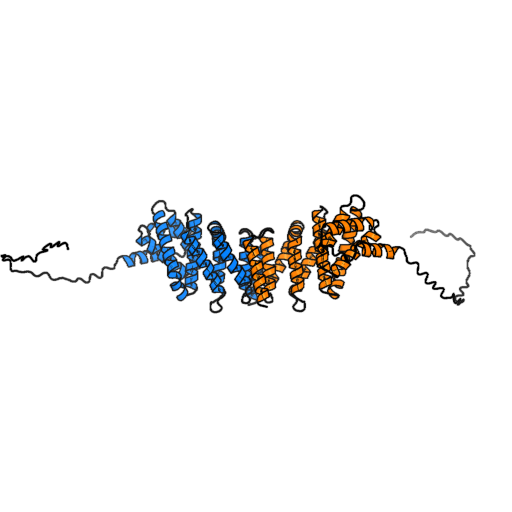 91.5 271 ALA B C 1
ATOM 4245 O O . ALA B 1 271 ? -22.656 8.492 -8.461 1 91.5 271 ALA B O 1
ATOM 4246 N N . SER B 1 272 ? -21.062 7.312 -7.465 1 85.19 272 SER B N 1
ATOM 4247 C CA . SER B 1 272 ? -21.984 6.254 -7.035 1 85.19 272 SER B CA 1
ATOM 4248 C C . SER B 1 272 ? -22.703 6.637 -5.742 1 85.19 272 SER B C 1
ATOM 4250 O O . SER B 1 272 ? -23.672 5.984 -5.348 1 85.19 272 SER B O 1
ATOM 4252 N N . GLN B 1 273 ? -22.297 7.633 -5.008 1 72.12 273 GLN B N 1
ATOM 4253 C CA . GLN B 1 273 ? -22.953 8.094 -3.791 1 72.12 273 GLN B CA 1
ATOM 4254 C C . GLN B 1 273 ? -24.016 9.148 -4.105 1 72.12 273 GLN B C 1
ATOM 4256 O O . GLN B 1 273 ? -23.844 9.961 -5.008 1 72.12 273 GLN B O 1
#

Radius of gyration: 42.83 Å; Cα contacts (8 Å, |Δi|>4): 470; chains: 2; bounding box: 49×133×174 Å

Secondary structure (DSSP, 8-state):
----------------------------------------THHHHHHHHHHHHHT----SHHHHHHHHHHHHHH--SHHHHHHHHHHHHHHHHH-GGGHHHHHHHHHHHHT-TTTHHHHHHHHHHHHHHHHHTHHHHHHH-HHHHHHHHHHHHHHHHHHHHTT---HHHHHHHHHHHHHHHHHHT-TTS-HHHHHHHHHHHHHHHHHHHHHH-HHHHHHHHHHHHHHHH-TT--HHHHHHHHHHHHHHHTTT---HHHHHHHHHHHHHHHHH-/----------------------------------------HHHHHHHHHHHHSTT----SHHHHHHHHHHHHHH--SHHHHHHHHHHHHHHHHH-GGGHHHHHHHHHHHHT-TTTHHHHHHHHHHHHHHHHHTHHHHHHH-HHHHHHHHHHHHHHHHHHHHTT---HHHHHHHHHHHHHHHHHHT-TTS-HHHHHHHHHHHHHHHHHHHHHH-HHHHHHHHHHHHHHHH-TT--HHHHHHHHHHHHHHHTTT---HHHHHHHHHHHHHHHHH-

Nearest PDB structures (foldseek):
  4jhj-assembly1_A  TM=8.264E-01  e=5.696E-09  Danio rerio
  6exn-assembly1_H  TM=6.420E-01  e=4.501E-03  Saccharomyces cerevisiae S288C
  3tx7-assembly1_A  TM=3.775E-01  e=4.835E-01  Homo sapiens
  5frr-assembly2_B  TM=5.523E-01  e=1.703E+00  Saccharomyces cerevisiae
  5frs-assembly1_A  TM=3.758E-01  e=2.038E+00  Saccharomyces cerevisiae

pLDDT: mean 77.7, std 25.86, range [14.99, 98.12]

InterPro domains:
  IPR003890 MIF4G-like, type 3 [PF02854] (54-251)
  IPR003890 MIF4G-like, type 3 [SM00543] (43-251)
  IPR016024 Armadillo-type fold [SSF48371] (36-253)
  IPR051367 mRNA Translation Regulation/Replication-dependent Histone mRNA Translation [PTHR23254] (17-261)

Sequence (546 aa):
MAGRGRGRGRSTAQTVDSSPPRPGADSAKAPIHADQKTASPKESDLTGLKRALGSLNPKSQDELDAFATKAQTFATTDEKYSELIDYLYERTFEDNEFAHKAAVVMNTLSLLADGGSKFRSNLLKRAQEYYKNRDSFKLESLSRWNGLANLICEIFKVLRIGGAPLKPLATSVYQILRELLEGCSNPEDEEGMQLECFYTQFKNVGEILEVVDQEKMDSLMCIVRDVILSGSSTQQMRCMLTEILELKSSKWKLPKTVESFYCDAMADILASQMAGRGRGRGRSTAQTVDSSPPRPGADSAKAPIHADQKTASPKESDLTGLKRALGSLNPKSQDELDAFATKAQTFATTDEKYSELIDYLYERTFEDNEFAHKAAVVMNTLSLLADGGSKFRSNLLKRAQEYYKNRDSFKLESLSRWNGLANLICEIFKVLRIGGAPLKPLATSVYQILRELLEGCSNPEDEEGMQLECFYTQFKNVGEILEVVDQEKMDSLMCIVRDVILSGSSTQQMRCMLTEILELKSSKWKLPKTVESFYCDAMADILASQ

Foldseek 3Di:
DDDDDDDPDDDDPDDYDDDDDDDDDDDDDDPPPPPPPPPPCPVVLLVVLCVVQVVDPDPDPVSLVVSLVSLLVSQDDLVSLLSLLVVQLVVCLVPVVCLLSSLVSLLSQLPDPPCNVVSVVSNLVVLVVCLVCLVVQVVVDPSSSLSNLSNLLSNVLSVVVVVDDDLVSLVSNLVSLQVLLVVLPDPVDPNPPSLVSSLVSCLVCVLVSCVSPVVSSVVSLVSLVCLLPDPPRDQLSVLSSVLSVVCVVVSNDDDPVSVVVSVVSNVVSVVVD/DDDDDDDDDDDDDDDDDDDPDDDDDPPPPDCCVVPPPPVPCVCVLVVVLCVQLDVPPPPDPVNLVSNLVSLLVSDDDLVSLLSLLVVQLVVCLVPVVCLLSSLVSLLSCLPDPPCNVVSVVSNLVVLVVCLVCLVVQVVVDPSSSLSNLSNLLSNVLSVVVVVDDDLVSLVSNLVSLQVLLVVLPDPVDPNPPSLVSSLVSCLVCVLVSCVSPVVSSVVSLVSLVCLLPDPPRDQLSVLSSVLSVVCVVVSNDDDPVSVVVSVVSNVVSVVVD